Protein AF-A0A2S6S553-F1 (afdb_monomer_lite)

Sequence (478 aa):
MLDQIINKINKQDYENAQKDLKKIITTDSSNSKAFYLLGIINLKINNIEEAIEYFQKALALNQSIEYLFAYSEALIKNNLFVEAQNSYKKILNIDNKNEPAIVNLAYSYLLTYNYSEAEKYYLQALELKPQNPHYYKNIGNLYKKQNKITEALKFYEKGISIDSNIPEIKKGKGLILLSQQKYSEAWDYFESRIYSGQNKGTLFSIIEKNLFKNKDIKSVKKLVVVSEQGIGDKILFSSIYNDLLKCHTELKFLIDSRLNTIFKRSFGDHEYINLDNYDRIRDLVRNGYEFIYAGSLGKYFRKNSSDFMTKSFLKPNLEKVSKYELLFKNYSFKKIIGLSWKSSSRFAHNKSFELKDFKSIIKDKNYLIVNLQYGETKDLDEFNLKNENKILKINDLDLFNDIDETIALIHTLDCVVTSPNVTIHLAGAIGKKCLAFYHSEYESILNQKSKNDWYKNLKIVQFNQNLSDVVSKEKNFL

Structure (mmCIF, N/CA/C/O backbone):
data_AF-A0A2S6S553-F1
#
_entry.id   AF-A0A2S6S553-F1
#
loop_
_atom_site.group_PDB
_atom_site.id
_atom_site.type_symbol
_atom_site.label_atom_id
_atom_site.label_alt_id
_atom_site.label_comp_id
_atom_site.label_asym_id
_atom_site.label_entity_id
_atom_site.label_seq_id
_atom_site.pdbx_PDB_ins_code
_atom_site.Cartn_x
_atom_site.Cartn_y
_atom_site.Cartn_z
_atom_site.occupancy
_atom_site.B_iso_or_equiv
_atom_site.auth_seq_id
_atom_site.auth_comp_id
_atom_site.auth_asym_id
_atom_site.auth_atom_id
_atom_site.pdbx_PDB_model_num
ATOM 1 N N . MET A 1 1 ? 15.204 -22.013 -35.683 1.00 80.00 1 MET A N 1
ATOM 2 C CA . MET A 1 1 ? 15.226 -22.581 -34.311 1.00 80.00 1 MET A CA 1
ATOM 3 C C . MET A 1 1 ? 14.841 -21.535 -33.263 1.00 80.00 1 MET A C 1
ATOM 5 O O . MET A 1 1 ? 13.910 -21.788 -32.512 1.00 80.00 1 MET A O 1
ATOM 9 N N . LEU A 1 2 ? 15.466 -20.348 -33.238 1.00 84.31 2 LEU A N 1
ATOM 10 C CA . LEU A 1 2 ? 15.114 -19.281 -32.282 1.00 84.31 2 LEU A CA 1
ATOM 11 C C . LEU A 1 2 ? 13.654 -18.796 -32.386 1.00 84.31 2 LEU A C 1
ATOM 13 O O . LEU A 1 2 ? 13.024 -18.609 -31.353 1.00 84.31 2 LEU A O 1
ATOM 17 N N . ASP A 1 3 ? 13.062 -18.700 -33.581 1.00 88.00 3 ASP A N 1
ATOM 18 C CA . ASP A 1 3 ? 11.649 -18.286 -33.723 1.00 88.00 3 ASP A CA 1
ATOM 19 C C . ASP A 1 3 ? 10.662 -19.266 -33.073 1.00 88.00 3 ASP A C 1
ATOM 21 O O . ASP A 1 3 ? 9.667 -18.866 -32.467 1.00 88.00 3 ASP A O 1
ATOM 25 N N . GLN A 1 4 ? 10.960 -20.568 -33.136 1.00 89.94 4 GLN A N 1
ATOM 26 C CA . GLN A 1 4 ? 10.166 -21.594 -32.454 1.00 89.94 4 GLN A CA 1
ATOM 27 C C . GLN A 1 4 ? 10.272 -21.446 -30.932 1.00 89.94 4 GLN A C 1
ATOM 29 O O . GLN A 1 4 ? 9.279 -21.619 -30.229 1.00 89.94 4 GLN A O 1
ATOM 34 N N . ILE A 1 5 ? 11.451 -21.080 -30.425 1.00 92.19 5 ILE A N 1
ATOM 35 C CA . ILE A 1 5 ? 11.674 -20.807 -29.001 1.00 92.19 5 ILE A CA 1
ATOM 36 C C . ILE A 1 5 ? 10.926 -19.540 -28.576 1.00 92.19 5 ILE A C 1
ATOM 38 O O . ILE A 1 5 ? 10.248 -19.553 -27.554 1.00 92.19 5 ILE A O 1
ATOM 42 N N . ILE A 1 6 ? 10.973 -18.467 -29.368 1.00 91.31 6 ILE A N 1
ATOM 43 C CA . ILE A 1 6 ? 10.223 -17.232 -29.093 1.00 91.31 6 ILE A CA 1
ATOM 44 C C . ILE A 1 6 ? 8.717 -17.523 -29.037 1.00 91.31 6 ILE A C 1
ATOM 46 O O . ILE A 1 6 ? 8.029 -17.048 -28.135 1.00 91.31 6 ILE A O 1
ATOM 50 N N . ASN A 1 7 ? 8.205 -18.371 -29.932 1.00 92.38 7 ASN A N 1
ATOM 51 C CA . ASN A 1 7 ? 6.812 -18.814 -29.880 1.00 92.38 7 ASN A CA 1
ATOM 52 C C . ASN A 1 7 ? 6.489 -19.568 -28.575 1.00 92.38 7 ASN A C 1
ATOM 54 O O . ASN A 1 7 ? 5.454 -19.312 -27.962 1.00 92.38 7 ASN A O 1
ATOM 58 N N . LYS A 1 8 ? 7.385 -20.445 -28.098 1.00 93.12 8 LYS A N 1
ATOM 59 C CA . LYS A 1 8 ? 7.230 -21.112 -26.790 1.00 93.12 8 LYS A CA 1
ATOM 60 C C . LYS A 1 8 ? 7.186 -20.105 -25.639 1.00 93.12 8 LYS A C 1
ATOM 62 O O . LYS A 1 8 ? 6.288 -20.185 -24.808 1.00 93.12 8 LYS A O 1
ATOM 67 N N . ILE A 1 9 ? 8.077 -19.110 -25.636 1.00 91.25 9 ILE A N 1
ATOM 68 C CA . ILE A 1 9 ? 8.089 -18.030 -24.633 1.00 91.25 9 ILE A CA 1
ATOM 69 C C . ILE A 1 9 ? 6.760 -17.263 -24.644 1.00 91.25 9 ILE A C 1
ATOM 71 O O . ILE A 1 9 ? 6.175 -17.033 -23.588 1.00 91.25 9 ILE A O 1
ATOM 75 N N . ASN A 1 10 ? 6.242 -16.917 -25.826 1.00 90.88 10 ASN A N 1
ATOM 76 C CA . ASN A 1 10 ? 4.959 -16.220 -25.963 1.00 90.88 10 ASN A CA 1
ATOM 77 C C . ASN A 1 10 ? 3.774 -17.068 -25.472 1.00 90.88 10 ASN A C 1
ATOM 79 O O . ASN A 1 10 ? 2.817 -16.528 -24.918 1.00 90.88 10 ASN A O 1
ATOM 83 N N . LYS A 1 11 ? 3.858 -18.394 -25.625 1.00 93.31 11 LYS A N 1
ATOM 84 C CA . LYS A 1 11 ? 2.904 -19.368 -25.069 1.00 93.31 11 LYS A CA 1
ATOM 85 C C . LYS A 1 11 ? 3.144 -19.695 -23.590 1.00 93.31 11 LYS A C 1
ATOM 87 O O . LYS A 1 11 ? 2.424 -20.523 -23.046 1.00 93.31 11 LYS A O 1
ATOM 92 N N . GLN A 1 12 ? 4.115 -19.045 -22.945 1.00 93.00 12 GLN A N 1
ATOM 93 C CA . GLN A 1 12 ? 4.526 -19.284 -21.555 1.00 93.00 12 GLN A CA 1
ATOM 94 C C . GLN A 1 12 ? 5.045 -20.708 -21.290 1.00 93.00 12 GLN A C 1
ATOM 96 O O . GLN A 1 12 ? 5.127 -21.144 -20.145 1.00 93.00 12 GLN A O 1
ATOM 101 N N . ASP A 1 13 ? 5.457 -21.418 -22.341 1.00 95.00 13 ASP A N 1
ATOM 102 C CA . ASP A 1 13 ? 6.138 -22.710 -22.256 1.00 95.00 13 ASP A CA 1
ATOM 103 C C . ASP A 1 13 ? 7.630 -22.488 -21.945 1.00 95.00 13 ASP A C 1
ATOM 105 O O . ASP A 1 13 ? 8.528 -22.684 -22.772 1.00 95.00 13 ASP A O 1
ATOM 109 N N . TYR A 1 14 ? 7.880 -21.957 -20.746 1.00 95.69 14 TYR A N 1
ATOM 110 C CA . TYR A 1 14 ? 9.201 -21.519 -20.303 1.00 95.69 14 TYR A CA 1
ATOM 111 C C . TYR A 1 14 ? 10.172 -22.684 -20.109 1.00 95.69 14 TYR A C 1
ATOM 113 O O . TYR A 1 14 ? 11.353 -22.543 -20.420 1.00 95.69 14 TYR A O 1
ATOM 121 N N . GLU A 1 15 ? 9.689 -23.834 -19.641 1.00 95.06 15 GLU A N 1
ATOM 122 C CA . GLU A 1 15 ? 10.519 -25.011 -19.378 1.00 95.06 15 GLU A CA 1
ATOM 123 C C . GLU A 1 15 ? 11.137 -25.559 -20.672 1.00 95.06 15 GLU A C 1
ATOM 125 O O . GLU A 1 15 ? 12.362 -25.691 -20.783 1.00 95.06 15 GLU A O 1
ATOM 130 N N . ASN A 1 16 ? 10.314 -25.791 -21.702 1.00 94.50 16 ASN A N 1
ATOM 131 C CA . ASN A 1 16 ? 10.821 -26.280 -22.981 1.00 94.50 16 ASN A CA 1
ATOM 132 C C . ASN A 1 16 ? 11.670 -25.224 -23.696 1.00 94.50 16 ASN A C 1
ATOM 134 O O . ASN A 1 16 ? 12.687 -25.569 -24.301 1.00 94.50 16 ASN A O 1
ATOM 138 N N . ALA A 1 17 ? 11.294 -23.943 -23.608 1.00 96.00 17 ALA A N 1
ATOM 139 C CA . ALA A 1 17 ? 12.100 -22.857 -24.158 1.00 96.00 17 ALA A CA 1
ATOM 140 C C . ALA A 1 17 ? 13.499 -22.806 -23.518 1.00 96.00 17 ALA A C 1
ATOM 142 O O . ALA A 1 17 ? 14.494 -22.718 -24.237 1.00 96.00 17 ALA A O 1
ATOM 143 N N . GLN A 1 18 ? 13.603 -22.931 -22.188 1.00 95.94 18 GLN A N 1
ATOM 144 C CA . GLN A 1 18 ? 14.894 -22.986 -21.497 1.00 95.94 18 GLN A CA 1
ATOM 145 C C . GLN A 1 18 ? 15.723 -24.198 -21.916 1.00 95.94 18 GLN A C 1
ATOM 147 O O . GLN A 1 18 ? 16.926 -24.060 -22.134 1.00 95.94 18 GLN A O 1
ATOM 152 N N . LYS A 1 19 ? 15.104 -25.378 -22.038 1.00 95.75 19 LYS A N 1
ATOM 153 C CA . LYS A 1 19 ? 15.799 -26.602 -22.458 1.00 95.75 19 LYS A CA 1
ATOM 154 C C . LYS A 1 19 ? 16.421 -26.448 -23.845 1.00 95.75 19 LYS A C 1
ATOM 156 O O . LYS A 1 19 ? 17.579 -26.815 -24.037 1.00 95.75 19 LYS A O 1
ATOM 161 N N . ASP A 1 20 ? 15.681 -25.882 -24.792 1.00 95.88 20 ASP A N 1
ATOM 162 C CA . ASP A 1 20 ? 16.178 -25.663 -26.151 1.00 95.88 20 ASP A CA 1
ATOM 163 C C . ASP A 1 20 ? 17.272 -24.590 -26.196 1.00 95.88 20 ASP A C 1
ATOM 165 O O . ASP A 1 20 ? 18.295 -24.784 -26.849 1.00 95.88 20 ASP A O 1
ATOM 169 N N . LEU A 1 21 ? 17.120 -23.497 -25.441 1.00 96.69 21 LEU A N 1
ATOM 170 C CA . LEU A 1 21 ? 18.150 -22.460 -25.335 1.00 96.69 21 LEU A CA 1
ATOM 171 C C . LEU A 1 21 ? 19.439 -22.979 -24.692 1.00 96.69 21 LEU A C 1
ATOM 173 O O . LEU A 1 21 ? 20.526 -22.645 -25.159 1.00 96.69 21 LEU A O 1
ATOM 177 N N . LYS A 1 22 ? 19.336 -23.833 -23.664 1.00 95.44 22 LYS A N 1
ATOM 178 C CA . LYS A 1 22 ? 20.496 -24.485 -23.037 1.00 95.44 22 LYS A CA 1
ATOM 179 C C . LYS A 1 22 ? 21.252 -25.372 -24.027 1.00 95.44 22 LYS A C 1
ATOM 181 O O . LYS A 1 22 ? 22.481 -25.367 -24.021 1.00 95.44 22 LYS A O 1
ATOM 186 N N . LYS A 1 23 ? 20.549 -26.080 -24.920 1.00 95.38 23 LYS A N 1
ATOM 187 C CA . LYS A 1 23 ? 21.198 -26.838 -26.003 1.00 95.38 23 LYS A CA 1
ATOM 188 C C . LYS A 1 23 ? 21.956 -25.912 -26.950 1.00 95.38 23 LYS A C 1
ATOM 190 O O . LYS A 1 23 ? 23.112 -26.195 -27.237 1.00 95.38 23 LYS A O 1
ATOM 195 N N . ILE A 1 24 ? 21.345 -24.794 -27.357 1.00 94.31 24 ILE A N 1
ATOM 196 C CA . ILE A 1 24 ? 21.984 -23.811 -28.247 1.00 94.31 24 ILE A CA 1
ATOM 197 C C . ILE A 1 24 ? 23.292 -23.300 -27.645 1.00 94.31 24 ILE A C 1
ATOM 199 O O . ILE A 1 24 ? 24.312 -23.371 -28.317 1.00 94.31 24 ILE A O 1
ATOM 203 N N . ILE A 1 25 ? 23.300 -22.857 -26.384 1.00 94.94 25 ILE A N 1
ATOM 204 C CA . ILE A 1 25 ? 24.533 -22.347 -25.754 1.00 94.94 25 ILE A CA 1
ATOM 205 C C . ILE A 1 25 ? 25.575 -23.443 -25.481 1.00 94.94 25 ILE A C 1
ATOM 207 O O . ILE A 1 25 ? 26.748 -23.132 -25.306 1.00 94.94 25 ILE A O 1
ATOM 211 N N . THR A 1 26 ? 25.162 -24.717 -25.440 1.00 94.19 26 THR A N 1
ATOM 212 C CA . THR A 1 26 ? 26.094 -25.854 -25.342 1.00 94.19 26 THR A CA 1
ATOM 213 C C . THR A 1 26 ? 26.785 -26.102 -26.682 1.00 94.19 26 THR A C 1
ATOM 215 O O . THR A 1 26 ? 27.968 -26.421 -26.712 1.00 94.19 26 THR A O 1
ATOM 218 N N . THR A 1 27 ? 26.060 -25.946 -27.794 1.00 93.75 27 THR A N 1
ATOM 219 C CA . THR A 1 27 ? 26.601 -26.118 -29.152 1.00 93.75 27 THR A CA 1
ATOM 220 C C . THR A 1 27 ? 27.311 -24.874 -29.688 1.00 93.75 27 THR A C 1
ATOM 222 O O . THR A 1 27 ? 28.230 -24.992 -30.488 1.00 93.75 27 THR A O 1
ATOM 225 N N . ASP A 1 28 ? 26.880 -23.691 -29.259 1.00 92.44 28 ASP A N 1
ATOM 226 C CA . ASP A 1 28 ? 27.376 -22.380 -29.671 1.00 92.44 28 ASP A CA 1
ATOM 227 C C . ASP A 1 28 ? 27.404 -21.450 -28.450 1.00 92.44 28 ASP A C 1
ATOM 229 O O . ASP A 1 28 ? 26.444 -20.739 -28.137 1.00 92.44 28 ASP A O 1
ATOM 233 N N . SER A 1 29 ? 28.537 -21.450 -27.749 1.00 92.56 29 SER A N 1
ATOM 234 C CA . SER A 1 29 ? 28.760 -20.607 -26.571 1.00 92.56 29 SER A CA 1
ATOM 235 C C . SER A 1 29 ? 28.911 -19.116 -26.904 1.00 92.56 29 SER A C 1
ATOM 237 O O . SER A 1 29 ? 28.970 -18.297 -25.989 1.00 92.56 29 SER A O 1
ATOM 239 N N . SER A 1 30 ? 28.933 -18.742 -28.190 1.00 94.25 30 SER A N 1
ATOM 240 C CA . SER A 1 30 ? 28.973 -17.350 -28.655 1.00 94.25 30 SER A CA 1
ATOM 241 C C . SER A 1 30 ? 27.582 -16.775 -28.963 1.00 94.25 30 SER A C 1
ATOM 243 O O . SER A 1 30 ? 27.446 -15.603 -29.331 1.00 94.25 30 SER A O 1
ATOM 245 N N . ASN A 1 31 ? 26.517 -17.561 -28.754 1.00 95.00 31 ASN A N 1
ATOM 246 C CA . ASN A 1 31 ? 25.151 -17.154 -29.057 1.00 95.00 31 ASN A CA 1
ATOM 247 C C . ASN A 1 31 ? 24.575 -16.160 -28.032 1.00 95.00 31 ASN A C 1
ATOM 249 O O . ASN A 1 31 ? 23.830 -16.514 -27.112 1.00 95.00 31 ASN A O 1
ATOM 253 N N . SER A 1 32 ? 24.882 -14.875 -28.212 1.00 96.81 32 SER A N 1
ATOM 254 C CA . SER A 1 32 ? 24.433 -13.809 -27.304 1.00 96.81 32 SER A CA 1
ATOM 255 C C . SER A 1 32 ? 22.904 -13.720 -27.161 1.00 96.81 32 SER A C 1
ATOM 257 O O . SER A 1 32 ? 22.403 -13.458 -26.066 1.00 96.81 32 SER A O 1
ATOM 259 N N . LYS A 1 33 ? 22.138 -13.990 -28.233 1.00 96.69 33 LYS A N 1
ATOM 260 C CA . LYS A 1 33 ? 20.664 -13.946 -28.192 1.00 96.69 33 LYS A CA 1
ATOM 261 C C . LYS A 1 33 ? 20.085 -15.089 -27.366 1.00 96.69 33 LYS A C 1
ATOM 263 O O . LYS A 1 33 ? 19.094 -14.876 -26.669 1.00 96.69 33 LYS A O 1
ATOM 268 N N . ALA A 1 34 ? 20.700 -16.272 -27.389 1.00 96.62 34 ALA A N 1
ATOM 269 C CA . ALA A 1 34 ? 20.256 -17.386 -26.560 1.00 96.62 34 ALA A CA 1
ATOM 270 C C . ALA A 1 34 ? 20.428 -17.086 -25.060 1.00 96.62 34 ALA A C 1
ATOM 272 O O . ALA A 1 34 ? 19.495 -17.302 -24.285 1.00 96.62 34 ALA A O 1
ATOM 273 N N . PHE A 1 35 ? 21.566 -16.502 -24.662 1.00 98.06 35 PHE A N 1
ATOM 274 C CA . PHE A 1 35 ? 21.767 -16.015 -23.293 1.00 98.06 35 PHE A CA 1
ATOM 275 C C . PHE A 1 35 ? 20.761 -14.924 -22.912 1.00 98.06 35 PHE A C 1
ATOM 277 O O . PHE A 1 35 ? 20.139 -15.008 -21.856 1.00 98.06 35 PHE A O 1
ATOM 284 N N . TYR A 1 36 ? 20.527 -13.947 -23.790 1.00 98.06 36 TYR A N 1
ATOM 285 C CA . TYR A 1 36 ? 19.519 -12.910 -23.562 1.00 98.06 36 TYR A CA 1
ATOM 286 C C . TYR A 1 36 ? 18.122 -13.504 -23.315 1.00 98.06 36 TYR A C 1
ATOM 288 O O . TYR A 1 36 ? 17.460 -13.147 -22.341 1.00 98.06 36 TYR A O 1
ATOM 296 N N . LEU A 1 37 ? 17.678 -14.453 -24.147 1.00 97.50 37 LEU A N 1
ATOM 297 C CA . LEU A 1 37 ? 16.369 -15.094 -23.990 1.00 97.50 37 LEU A CA 1
ATOM 298 C C . LEU A 1 37 ? 16.281 -15.935 -22.708 1.00 97.50 37 LEU A C 1
ATOM 300 O O . LEU A 1 37 ? 15.235 -15.929 -22.061 1.00 97.50 37 LEU A O 1
ATOM 304 N N . LEU A 1 38 ? 17.366 -16.602 -22.294 1.00 98.00 38 LEU A N 1
ATOM 305 C CA . LEU A 1 38 ? 17.428 -17.268 -20.987 1.00 98.00 38 LEU A CA 1
ATOM 306 C C . LEU A 1 38 ? 17.251 -16.264 -19.843 1.00 98.00 38 LEU A C 1
ATOM 308 O O . LEU A 1 38 ? 16.490 -16.542 -18.916 1.00 98.00 38 LEU A O 1
ATOM 312 N N . GLY A 1 39 ? 17.882 -15.090 -19.927 1.00 97.62 39 GLY A N 1
ATOM 313 C CA . GLY A 1 39 ? 17.685 -14.005 -18.964 1.00 97.62 39 GLY A CA 1
ATOM 314 C C . GLY A 1 39 ? 16.229 -13.532 -18.902 1.00 97.62 39 GLY A C 1
ATOM 315 O O . GLY A 1 39 ? 15.645 -13.446 -17.821 1.00 97.62 39 GLY A O 1
ATOM 316 N N . ILE A 1 40 ? 15.591 -13.318 -20.059 1.00 97.19 40 ILE A N 1
ATOM 317 C CA . ILE A 1 40 ? 14.173 -12.924 -20.139 1.00 97.19 40 ILE A CA 1
ATOM 318 C C . ILE A 1 40 ? 13.258 -13.972 -19.498 1.00 97.19 40 ILE A C 1
ATOM 320 O O . ILE A 1 40 ? 12.357 -13.607 -18.741 1.00 97.19 40 ILE A O 1
ATOM 324 N N . ILE A 1 41 ? 13.478 -15.264 -19.765 1.00 97.25 41 ILE A N 1
ATOM 325 C CA . ILE A 1 41 ? 12.660 -16.319 -19.158 1.00 97.2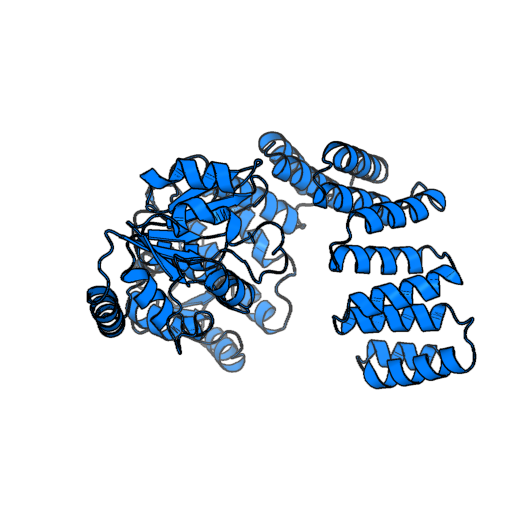5 41 ILE A CA 1
ATOM 326 C C . ILE A 1 41 ? 12.849 -16.335 -17.640 1.00 97.25 41 ILE A C 1
ATOM 328 O O . ILE A 1 41 ? 11.855 -16.381 -16.920 1.00 97.25 41 ILE A O 1
ATOM 332 N N . ASN A 1 42 ? 14.091 -16.258 -17.150 1.00 96.88 42 ASN A N 1
ATOM 333 C CA . ASN A 1 42 ? 14.370 -16.246 -15.712 1.00 96.88 42 ASN A CA 1
ATOM 334 C C . ASN A 1 42 ? 13.694 -15.054 -15.010 1.00 96.88 42 ASN A C 1
ATOM 336 O O . ASN A 1 42 ? 13.061 -15.242 -13.974 1.00 96.88 42 ASN A O 1
ATOM 340 N N . LEU A 1 43 ? 13.661 -13.869 -15.636 1.00 93.50 43 LEU A N 1
ATOM 341 C CA . LEU A 1 43 ? 12.853 -12.748 -15.137 1.00 93.50 43 LEU A CA 1
ATOM 342 C C . LEU A 1 43 ? 11.347 -13.051 -15.093 1.00 93.50 43 LEU A C 1
ATOM 344 O O . LEU A 1 43 ? 10.670 -12.606 -14.166 1.00 93.50 43 LEU A O 1
ATOM 348 N N . LYS A 1 44 ? 10.796 -13.764 -16.085 1.00 93.12 44 LYS A N 1
ATOM 349 C CA . LYS A 1 44 ? 9.363 -14.115 -16.131 1.00 93.12 44 LYS A CA 1
ATOM 350 C C . LYS A 1 44 ? 8.965 -15.112 -15.046 1.00 93.12 44 LYS A C 1
ATOM 352 O O . LYS A 1 44 ? 7.856 -15.000 -14.532 1.00 93.12 44 LYS A O 1
ATOM 357 N N . ILE A 1 45 ? 9.859 -16.032 -14.687 1.00 93.50 45 ILE A N 1
ATOM 358 C CA . ILE A 1 45 ? 9.652 -17.003 -13.599 1.00 93.50 45 ILE A CA 1
ATOM 359 C C . ILE A 1 45 ? 10.154 -16.499 -12.235 1.00 93.50 45 ILE A C 1
ATOM 361 O O . ILE A 1 45 ? 10.121 -17.245 -11.266 1.00 93.50 45 ILE A O 1
ATOM 365 N N . ASN A 1 46 ? 10.559 -15.225 -12.146 1.00 90.75 46 ASN A N 1
ATOM 366 C CA . ASN A 1 46 ? 11.022 -14.554 -10.926 1.00 90.75 46 ASN A CA 1
ATOM 367 C C . ASN A 1 46 ? 12.358 -15.075 -10.343 1.00 90.75 46 ASN A C 1
ATOM 369 O O . ASN A 1 46 ? 12.659 -14.816 -9.180 1.00 90.75 46 ASN A O 1
ATOM 373 N N . ASN A 1 47 ? 13.186 -15.720 -11.167 1.00 95.25 47 ASN A N 1
ATOM 374 C CA . ASN A 1 47 ? 14.577 -16.077 -10.863 1.00 95.25 47 ASN A CA 1
ATOM 375 C C . ASN A 1 47 ? 15.495 -14.912 -11.265 1.00 95.25 47 ASN A C 1
ATOM 377 O O . ASN A 1 47 ? 16.092 -14.893 -12.342 1.00 95.25 47 ASN A O 1
ATOM 381 N N . ILE A 1 48 ? 15.498 -13.850 -10.457 1.00 94.00 48 ILE A N 1
ATOM 382 C CA . ILE A 1 48 ? 16.108 -12.565 -10.834 1.00 94.00 48 ILE A CA 1
ATOM 383 C C . ILE A 1 48 ? 17.641 -12.657 -10.886 1.00 94.00 48 ILE A C 1
ATOM 385 O O . ILE A 1 48 ? 18.249 -12.078 -11.785 1.00 94.00 48 ILE A O 1
ATOM 389 N N . GLU A 1 49 ? 18.259 -13.394 -9.964 1.00 95.62 49 GLU A N 1
ATOM 390 C CA . GLU A 1 49 ? 19.717 -13.541 -9.879 1.00 95.62 49 GLU A CA 1
ATOM 391 C C . GLU A 1 49 ? 20.272 -14.281 -11.103 1.00 95.62 49 GLU A C 1
ATOM 393 O O . GLU A 1 49 ? 21.138 -13.756 -11.803 1.00 95.62 49 GLU A O 1
ATOM 398 N N . GLU A 1 50 ? 19.685 -15.424 -11.470 1.00 96.94 50 GLU A N 1
ATOM 399 C CA . GLU A 1 50 ? 20.071 -16.150 -12.683 1.00 96.94 50 GLU A CA 1
ATOM 400 C C . GLU A 1 50 ? 19.819 -15.323 -13.947 1.00 96.94 50 GLU A C 1
ATOM 402 O O . GLU A 1 50 ? 20.580 -15.405 -14.915 1.00 96.94 50 GLU A O 1
ATOM 407 N N . ALA A 1 51 ? 18.761 -14.505 -13.965 1.00 98.06 51 ALA A N 1
ATOM 408 C CA . ALA A 1 51 ? 18.521 -13.616 -15.090 1.00 98.06 51 ALA A CA 1
ATOM 409 C C . ALA A 1 51 ? 19.668 -12.614 -15.283 1.00 98.06 51 ALA A C 1
ATOM 411 O O . ALA A 1 51 ? 20.123 -12.420 -16.413 1.00 98.06 51 ALA A O 1
ATOM 412 N N . ILE A 1 52 ? 20.156 -12.017 -14.190 1.00 98.38 52 ILE A N 1
ATOM 413 C CA . ILE A 1 52 ? 21.303 -11.098 -14.189 1.00 98.38 52 ILE A CA 1
ATOM 414 C C . ILE A 1 52 ? 22.542 -11.799 -14.756 1.00 98.38 52 ILE A C 1
ATOM 416 O O . ILE A 1 52 ? 23.178 -11.244 -15.653 1.00 98.38 52 ILE A O 1
ATOM 420 N N . GLU A 1 53 ? 22.849 -13.024 -14.321 1.00 98.06 53 GLU A N 1
ATOM 421 C CA . GLU A 1 53 ? 23.997 -13.785 -14.837 1.00 98.06 53 GLU A CA 1
ATOM 422 C C . GLU A 1 53 ? 23.904 -14.044 -16.347 1.00 98.06 53 GLU A C 1
ATOM 424 O O . GLU A 1 53 ? 24.879 -13.883 -17.088 1.00 98.06 53 GLU A O 1
ATOM 429 N N . TYR A 1 54 ? 22.727 -14.442 -16.837 1.00 98.44 54 TYR A N 1
ATOM 430 C CA . TYR A 1 54 ? 22.527 -14.684 -18.265 1.00 98.44 54 TYR A CA 1
ATOM 431 C C . TYR A 1 54 ? 22.637 -13.401 -19.092 1.00 98.44 54 TYR A C 1
ATOM 433 O O . TYR A 1 54 ? 23.245 -13.415 -20.164 1.00 98.44 54 TYR A O 1
ATOM 441 N N . PHE A 1 55 ? 22.118 -12.277 -18.595 1.00 98.50 55 PHE A N 1
ATOM 442 C CA . PHE A 1 55 ? 22.295 -10.990 -19.261 1.00 98.50 55 PHE A CA 1
ATOM 443 C C . PHE A 1 55 ? 23.756 -10.534 -19.277 1.00 98.50 55 PHE A C 1
ATOM 445 O O . PHE A 1 55 ? 24.203 -10.011 -20.295 1.00 98.50 55 PHE A O 1
ATOM 452 N N . GLN A 1 56 ? 24.528 -10.779 -18.214 1.00 98.31 56 GLN A N 1
ATOM 453 C CA . GLN A 1 56 ? 25.970 -10.505 -18.203 1.00 98.31 56 GLN A CA 1
ATOM 454 C C . GLN A 1 56 ? 26.706 -11.314 -19.277 1.00 98.31 56 GLN A C 1
ATOM 456 O O . GLN A 1 56 ? 27.502 -10.748 -20.026 1.00 98.31 56 GLN A O 1
ATOM 461 N N . LYS A 1 57 ? 26.389 -12.610 -19.417 1.00 97.88 57 LYS A N 1
ATOM 462 C CA . LYS A 1 57 ? 26.938 -13.466 -20.486 1.00 97.88 57 LYS A CA 1
ATOM 463 C C . LYS A 1 57 ? 26.557 -12.952 -21.878 1.00 97.88 57 LYS A C 1
ATOM 465 O O . LYS A 1 57 ? 27.410 -12.888 -22.758 1.00 97.88 57 LYS A O 1
ATOM 470 N N . ALA A 1 58 ? 25.309 -12.523 -22.074 1.00 98.00 58 ALA A N 1
ATOM 471 C CA . ALA A 1 58 ? 24.868 -11.925 -23.335 1.00 98.00 58 ALA A CA 1
ATOM 472 C C . ALA A 1 58 ? 25.627 -10.623 -23.659 1.00 98.00 58 ALA A C 1
ATOM 474 O O . ALA A 1 58 ? 26.073 -10.436 -24.791 1.00 98.00 58 ALA A O 1
ATOM 475 N N . LEU A 1 59 ? 25.813 -9.750 -22.663 1.00 97.88 59 LEU A N 1
ATOM 476 C CA . LEU A 1 59 ? 26.501 -8.460 -22.795 1.00 97.88 59 LEU A CA 1
ATOM 477 C C . LEU A 1 59 ? 28.014 -8.586 -23.003 1.00 97.88 59 LEU A C 1
ATOM 479 O O . LEU A 1 59 ? 28.606 -7.709 -23.631 1.00 97.88 59 LEU A O 1
ATOM 483 N N . ALA A 1 60 ? 28.636 -9.664 -22.515 1.00 97.44 60 ALA A N 1
ATOM 484 C CA . ALA A 1 60 ? 30.038 -9.972 -22.798 1.00 97.44 60 ALA A CA 1
ATOM 485 C C . ALA A 1 60 ? 30.280 -10.266 -24.291 1.00 97.44 60 ALA A C 1
ATOM 487 O O . ALA A 1 60 ? 31.372 -10.022 -24.796 1.00 97.44 60 ALA A O 1
ATOM 488 N N . LEU A 1 61 ? 29.254 -10.757 -24.992 1.00 97.12 61 LEU A N 1
ATOM 489 C CA . LEU A 1 61 ? 29.305 -11.110 -26.412 1.00 97.12 61 LEU A CA 1
ATOM 490 C C . LEU A 1 61 ? 28.773 -9.989 -27.318 1.00 97.12 61 LEU A C 1
ATOM 492 O O . LEU A 1 61 ? 29.256 -9.816 -28.433 1.00 97.12 61 LEU A O 1
ATOM 496 N N . ASN A 1 62 ? 27.761 -9.240 -26.868 1.00 95.81 62 ASN A N 1
ATOM 497 C CA . ASN A 1 62 ? 27.143 -8.159 -27.635 1.00 95.81 62 ASN A CA 1
ATOM 498 C C . ASN A 1 62 ? 26.564 -7.070 -26.713 1.00 95.81 62 ASN A C 1
ATOM 500 O O . ASN A 1 62 ? 25.587 -7.301 -25.999 1.00 95.81 62 ASN A O 1
ATOM 504 N N . GLN A 1 63 ? 27.113 -5.855 -26.782 1.00 93.69 63 GLN A N 1
ATOM 505 C CA . GLN A 1 63 ? 26.666 -4.694 -25.999 1.00 93.69 63 GLN A CA 1
ATOM 506 C C . GLN A 1 63 ? 25.523 -3.920 -26.678 1.00 93.69 63 GLN A C 1
ATOM 508 O O . GLN A 1 63 ? 25.589 -2.704 -26.853 1.00 93.69 63 GLN A O 1
ATOM 513 N N . SER A 1 64 ? 24.462 -4.619 -27.081 1.00 95.81 64 SER A N 1
ATOM 514 C CA . SER A 1 64 ? 23.293 -3.971 -27.680 1.00 95.81 64 SER A CA 1
ATOM 515 C C . SER A 1 64 ? 22.486 -3.176 -26.643 1.00 95.81 64 SER A C 1
ATOM 517 O O . SER A 1 64 ? 22.404 -3.547 -25.468 1.00 95.81 64 SER A O 1
ATOM 519 N N . ILE A 1 65 ? 21.820 -2.107 -27.094 1.00 97.31 65 ILE A N 1
ATOM 520 C CA . ILE A 1 65 ? 20.906 -1.317 -26.254 1.00 97.31 65 ILE A CA 1
ATOM 521 C C . ILE A 1 65 ? 19.775 -2.198 -25.687 1.00 97.31 65 ILE A C 1
ATOM 523 O O . ILE A 1 65 ? 19.431 -2.062 -24.515 1.00 97.31 65 ILE A O 1
ATOM 527 N N . GLU A 1 66 ? 19.238 -3.141 -26.475 1.00 97.00 66 GLU A N 1
ATOM 528 C CA . GLU A 1 66 ? 18.197 -4.092 -26.035 1.00 97.00 66 GLU A CA 1
ATOM 529 C C . GLU A 1 66 ? 18.659 -4.908 -24.814 1.00 97.00 66 GLU A C 1
ATOM 531 O O . GLU A 1 66 ? 17.918 -5.060 -23.839 1.00 97.00 66 GLU A O 1
ATOM 536 N N . TYR A 1 67 ? 19.894 -5.415 -24.844 1.00 97.88 67 TYR A N 1
ATOM 537 C CA . TYR A 1 67 ? 20.424 -6.263 -23.774 1.00 97.88 67 TYR A CA 1
ATOM 538 C C . TYR A 1 67 ? 20.756 -5.438 -22.534 1.00 97.88 67 TYR A C 1
ATOM 540 O O . TYR A 1 67 ? 20.472 -5.873 -21.418 1.00 97.88 67 TYR A O 1
ATOM 548 N N . LEU A 1 68 ? 21.295 -4.228 -22.724 1.00 98.25 68 LEU A N 1
ATOM 549 C CA . LEU A 1 68 ? 21.548 -3.291 -21.632 1.00 98.25 68 LEU A CA 1
ATOM 550 C C . LEU A 1 68 ? 20.247 -2.912 -20.918 1.00 98.25 68 LEU A C 1
ATOM 552 O O . LEU A 1 68 ? 20.230 -2.887 -19.692 1.00 98.25 68 LEU A O 1
ATOM 556 N N . PHE A 1 69 ? 19.147 -2.682 -21.644 1.00 98.06 69 PHE A N 1
ATOM 557 C CA . PHE A 1 69 ? 17.846 -2.417 -21.024 1.00 98.06 69 PHE A CA 1
ATOM 558 C C . PHE A 1 69 ? 17.346 -3.588 -20.179 1.00 98.06 69 PHE A C 1
ATOM 560 O O . PHE A 1 69 ? 16.970 -3.379 -19.026 1.00 98.06 69 PHE A O 1
ATOM 567 N N . ALA A 1 70 ? 17.362 -4.810 -20.721 1.00 97.69 70 ALA A N 1
ATOM 568 C CA . ALA A 1 70 ? 16.900 -5.986 -19.983 1.00 97.69 70 ALA A CA 1
ATOM 569 C C . ALA A 1 70 ? 17.762 -6.262 -18.740 1.00 97.69 70 ALA A C 1
ATOM 571 O O . ALA A 1 70 ? 17.231 -6.559 -17.669 1.00 97.69 70 ALA A O 1
ATOM 572 N N . TYR A 1 71 ? 19.080 -6.082 -18.863 1.00 98.38 71 TYR A N 1
ATOM 573 C CA . TYR A 1 71 ? 20.007 -6.162 -17.740 1.00 98.38 71 TYR A CA 1
ATOM 574 C C . TYR A 1 71 ? 19.707 -5.100 -16.678 1.00 98.38 71 TYR A C 1
ATOM 576 O O . TYR A 1 71 ? 19.553 -5.432 -15.504 1.00 98.38 71 TYR A O 1
ATOM 584 N N . SER A 1 72 ? 19.551 -3.834 -17.078 1.00 97.88 72 SER A N 1
ATOM 585 C CA . SER A 1 72 ? 19.205 -2.749 -16.157 1.00 97.88 72 SER A CA 1
ATOM 586 C C . SER A 1 72 ? 17.869 -2.989 -15.449 1.00 97.88 72 SER A C 1
ATOM 588 O O . SER A 1 72 ? 17.764 -2.722 -14.256 1.00 97.88 72 SER A O 1
ATOM 590 N N . GLU A 1 73 ? 16.849 -3.514 -16.137 1.00 94.88 73 GLU A N 1
ATOM 591 C CA . GLU A 1 73 ? 15.565 -3.862 -15.512 1.00 94.88 73 GLU A CA 1
ATOM 592 C C . GLU A 1 73 ? 15.735 -4.971 -14.464 1.00 94.88 73 GLU A C 1
ATOM 594 O O . GLU A 1 73 ? 15.176 -4.872 -13.368 1.00 94.88 73 GLU A O 1
ATOM 599 N N . ALA A 1 74 ? 16.529 -6.003 -14.767 1.00 96.25 74 ALA A N 1
ATOM 600 C CA . ALA A 1 74 ? 16.840 -7.072 -13.823 1.00 96.25 74 ALA A CA 1
ATOM 601 C C . ALA A 1 74 ? 17.555 -6.538 -12.574 1.00 96.25 74 ALA A C 1
ATOM 603 O O . ALA A 1 74 ? 17.170 -6.877 -11.456 1.00 96.25 74 ALA A O 1
ATOM 604 N N . LEU A 1 75 ? 18.524 -5.636 -12.756 1.00 97.00 75 LEU A N 1
ATOM 605 C CA . LEU A 1 75 ? 19.230 -4.970 -11.660 1.00 97.00 75 LEU A CA 1
ATOM 606 C C . LEU A 1 75 ? 18.280 -4.141 -10.784 1.00 97.00 75 LEU A C 1
ATOM 608 O O . LEU A 1 75 ? 18.328 -4.262 -9.562 1.00 97.00 75 LEU A O 1
ATOM 612 N N . ILE A 1 76 ? 17.363 -3.365 -11.380 1.00 93.25 76 ILE A N 1
ATOM 613 C CA . ILE A 1 76 ? 16.330 -2.634 -10.624 1.00 93.25 76 ILE A CA 1
ATOM 614 C C . ILE A 1 76 ? 15.455 -3.602 -9.819 1.00 93.25 76 ILE A C 1
ATOM 616 O O . ILE A 1 76 ? 15.192 -3.346 -8.645 1.00 93.25 76 ILE A O 1
ATOM 620 N N . LYS A 1 77 ? 15.026 -4.726 -10.411 1.00 89.81 77 LYS A N 1
ATOM 621 C CA . LYS A 1 77 ? 14.226 -5.744 -9.705 1.00 89.81 77 LYS A CA 1
ATOM 622 C C . LYS A 1 77 ? 14.989 -6.411 -8.564 1.00 89.81 77 LYS A C 1
ATOM 624 O O . LYS A 1 77 ? 14.372 -6.744 -7.556 1.00 89.81 77 LYS A O 1
ATOM 629 N N . ASN A 1 78 ? 16.306 -6.550 -8.701 1.00 91.19 78 ASN A N 1
ATOM 630 C CA . ASN A 1 78 ? 17.180 -7.062 -7.649 1.00 91.19 78 ASN A CA 1
ATOM 631 C C . ASN A 1 78 ? 17.654 -5.987 -6.660 1.00 91.19 78 ASN A C 1
ATOM 633 O O . ASN A 1 78 ? 18.427 -6.277 -5.756 1.00 91.19 78 ASN A O 1
ATOM 637 N N . ASN A 1 79 ? 17.179 -4.745 -6.799 1.00 88.06 79 ASN A N 1
ATOM 638 C CA . ASN A 1 79 ? 17.547 -3.596 -5.965 1.00 88.06 79 ASN A CA 1
ATOM 639 C C . ASN A 1 79 ? 19.024 -3.174 -6.052 1.00 88.06 79 ASN A C 1
ATOM 641 O O . ASN A 1 79 ? 19.529 -2.455 -5.193 1.00 88.06 79 ASN A O 1
ATOM 645 N N . LEU A 1 80 ? 19.696 -3.564 -7.135 1.00 92.00 80 LEU A N 1
ATOM 646 C CA . LEU A 1 80 ? 21.056 -3.167 -7.494 1.00 92.00 80 LEU A CA 1
ATOM 647 C C . LEU A 1 80 ? 21.012 -1.843 -8.273 1.00 92.00 80 LEU A C 1
ATOM 649 O O . LEU A 1 80 ? 21.235 -1.771 -9.485 1.00 92.00 80 LEU A O 1
ATOM 653 N N . PHE A 1 81 ? 20.582 -0.783 -7.584 1.00 92.81 81 PHE A N 1
ATOM 654 C CA . PHE A 1 81 ? 20.241 0.491 -8.221 1.00 92.81 81 PHE A CA 1
ATOM 655 C C . PHE A 1 81 ? 21.460 1.222 -8.796 1.00 92.81 81 PHE A C 1
ATOM 657 O O . PHE A 1 81 ? 21.345 1.855 -9.844 1.00 92.81 81 PHE A O 1
ATOM 664 N N . VAL A 1 82 ? 22.627 1.125 -8.153 1.00 95.88 82 VAL A N 1
ATOM 665 C CA . VAL A 1 82 ? 23.863 1.790 -8.606 1.00 95.88 82 VAL A CA 1
ATOM 666 C C . VAL A 1 82 ? 24.415 1.106 -9.860 1.00 95.88 82 VAL A C 1
ATOM 668 O O . VAL A 1 82 ? 24.833 1.758 -10.818 1.00 95.88 82 VAL A O 1
ATOM 671 N N . GLU A 1 83 ? 24.349 -0.219 -9.911 1.00 97.56 83 GLU A N 1
ATOM 672 C CA . GLU A 1 83 ? 24.692 -1.016 -11.080 1.00 97.56 83 GLU A CA 1
ATOM 673 C C . GLU A 1 83 ? 23.746 -0.698 -12.243 1.00 97.56 83 GLU A C 1
ATOM 675 O O . GLU A 1 83 ? 24.199 -0.526 -13.379 1.00 97.56 83 GLU A O 1
ATOM 680 N N . ALA A 1 84 ? 22.446 -0.544 -11.961 1.00 97.94 84 ALA A N 1
ATOM 681 C CA . ALA A 1 84 ? 21.465 -0.134 -12.960 1.00 97.94 84 ALA A CA 1
ATOM 682 C C . ALA A 1 84 ? 21.774 1.269 -13.509 1.00 97.94 84 ALA A C 1
ATOM 684 O O . ALA A 1 84 ? 21.745 1.460 -14.725 1.00 97.94 84 ALA A O 1
ATOM 685 N N . GLN A 1 85 ? 22.148 2.230 -12.650 1.00 98.38 85 GLN A N 1
ATOM 686 C CA . GLN A 1 85 ? 22.586 3.570 -13.072 1.00 98.38 85 GLN A CA 1
ATOM 687 C C . GLN A 1 85 ? 23.761 3.487 -14.055 1.00 98.38 85 GLN A C 1
ATOM 689 O O . GLN A 1 85 ? 23.744 4.126 -15.108 1.00 98.38 85 GLN A O 1
ATOM 694 N N . ASN A 1 86 ? 24.773 2.672 -13.745 1.00 98.06 86 ASN A N 1
ATOM 695 C CA . ASN A 1 86 ? 25.934 2.481 -14.617 1.00 98.06 86 ASN A CA 1
ATOM 696 C C . ASN A 1 86 ? 25.552 1.836 -15.956 1.00 98.06 86 ASN A C 1
ATOM 698 O O . ASN A 1 86 ? 26.064 2.238 -17.000 1.00 98.06 86 ASN A O 1
ATOM 702 N N . SER A 1 87 ? 24.630 0.873 -15.947 1.00 98.12 87 SER A N 1
ATOM 703 C CA . SER A 1 87 ? 24.127 0.237 -17.166 1.00 98.12 87 SER A CA 1
ATOM 704 C C . SER A 1 87 ? 23.324 1.212 -18.042 1.00 98.12 87 SER A C 1
ATOM 706 O O . SER A 1 87 ? 23.577 1.302 -19.243 1.00 98.12 87 SER A O 1
ATOM 708 N N . TYR A 1 88 ? 22.442 2.039 -17.467 1.00 98.50 88 TYR A N 1
ATOM 709 C CA . TYR A 1 88 ? 21.741 3.087 -18.224 1.00 98.50 88 TYR A CA 1
ATOM 710 C C . TYR A 1 88 ? 22.692 4.148 -18.789 1.00 98.50 88 TYR A C 1
ATOM 712 O O . TYR A 1 88 ? 22.517 4.572 -19.928 1.00 98.50 88 TYR A O 1
ATOM 720 N N . LYS A 1 89 ? 23.746 4.532 -18.056 1.00 98.44 89 LYS A N 1
ATOM 721 C CA . LYS A 1 89 ? 24.787 5.431 -18.584 1.00 98.44 89 LYS A CA 1
ATOM 722 C C . LYS A 1 89 ? 25.496 4.849 -19.808 1.00 98.44 89 LYS A C 1
ATOM 724 O O . LYS A 1 89 ? 25.784 5.596 -20.735 1.00 98.44 89 LYS A O 1
ATOM 729 N N . LYS A 1 90 ? 25.727 3.530 -19.864 1.00 98.06 90 LYS A N 1
ATOM 730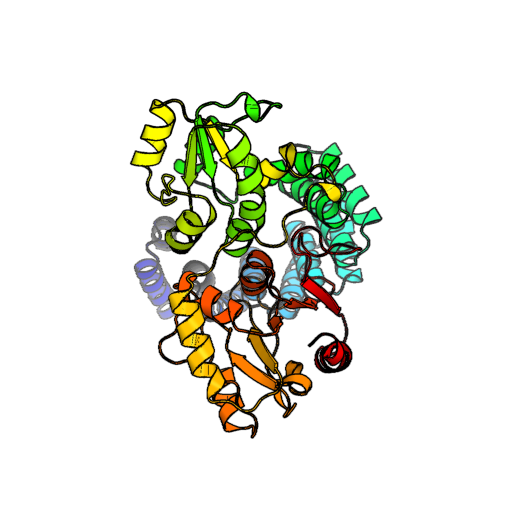 C CA . LYS A 1 90 ? 26.264 2.880 -21.076 1.00 98.06 90 LYS A CA 1
ATOM 731 C C . LYS A 1 90 ? 25.324 3.042 -22.271 1.00 98.06 90 LYS A C 1
ATOM 733 O O . LYS A 1 90 ? 25.805 3.313 -23.362 1.00 98.06 90 LYS A O 1
ATOM 738 N N . ILE A 1 91 ? 24.007 2.944 -22.065 1.00 98.31 91 ILE A N 1
ATOM 739 C CA . ILE A 1 91 ? 23.022 3.215 -23.126 1.00 98.31 91 ILE A CA 1
ATOM 740 C C . ILE A 1 91 ? 23.136 4.668 -23.596 1.00 98.31 91 ILE A C 1
ATOM 742 O O . ILE A 1 91 ? 23.207 4.904 -24.797 1.00 98.31 91 ILE A O 1
ATOM 746 N N . LEU A 1 92 ? 23.236 5.628 -22.670 1.00 97.56 92 LEU A N 1
ATOM 747 C CA . LEU A 1 92 ? 23.371 7.051 -23.008 1.00 97.56 92 LEU A CA 1
ATOM 748 C C . LEU A 1 92 ? 24.707 7.415 -23.672 1.00 97.56 92 LEU A C 1
ATOM 750 O O . LEU A 1 92 ? 24.777 8.408 -24.389 1.00 97.56 92 LEU A O 1
ATOM 754 N N . ASN A 1 93 ? 25.754 6.612 -23.480 1.00 97.44 93 ASN A N 1
ATOM 755 C CA . ASN A 1 93 ? 27.004 6.762 -24.226 1.00 97.44 93 ASN A CA 1
ATOM 756 C C . ASN A 1 93 ? 26.861 6.324 -25.694 1.00 97.44 93 ASN A C 1
ATOM 758 O O . ASN A 1 93 ? 27.575 6.844 -26.546 1.00 97.44 93 ASN A O 1
ATOM 762 N N . ILE A 1 94 ? 25.966 5.372 -25.984 1.00 96.50 94 ILE A N 1
ATOM 763 C CA . ILE A 1 94 ? 25.672 4.906 -27.350 1.00 96.50 94 ILE A CA 1
ATOM 764 C C . ILE A 1 94 ? 24.662 5.848 -28.022 1.00 96.50 94 ILE A C 1
ATOM 766 O O . ILE A 1 94 ? 24.839 6.231 -29.175 1.00 96.50 94 ILE A O 1
ATOM 770 N N . ASP A 1 95 ? 23.613 6.231 -27.294 1.00 96.50 95 ASP A N 1
ATOM 771 C CA . ASP A 1 95 ? 22.549 7.131 -27.737 1.00 96.50 95 ASP A CA 1
ATOM 772 C C . ASP A 1 95 ? 22.201 8.117 -26.612 1.00 96.50 95 ASP A C 1
ATOM 774 O O . ASP A 1 95 ? 21.411 7.831 -25.707 1.00 96.50 95 ASP A O 1
ATOM 778 N N . ASN A 1 96 ? 22.788 9.312 -26.677 1.00 95.62 96 ASN A N 1
ATOM 779 C CA . ASN A 1 96 ? 22.648 10.341 -25.643 1.00 95.62 96 ASN A CA 1
ATOM 780 C C . ASN A 1 96 ? 21.253 10.984 -25.567 1.00 95.62 96 ASN A C 1
ATOM 782 O O . ASN A 1 96 ? 20.980 11.735 -24.628 1.00 95.62 96 ASN A O 1
ATOM 786 N N . LYS A 1 97 ? 20.370 10.692 -26.530 1.00 96.50 97 LYS A N 1
ATOM 787 C CA . LYS A 1 97 ? 18.973 11.144 -26.566 1.00 96.50 97 LYS A CA 1
ATOM 788 C C . LYS A 1 97 ? 17.997 9.987 -26.371 1.00 96.50 97 LYS A C 1
ATOM 790 O O . LYS A 1 97 ? 16.798 10.160 -26.602 1.00 96.50 97 LYS A O 1
ATOM 795 N N . ASN A 1 98 ? 18.481 8.835 -25.903 1.00 97.44 98 ASN A N 1
ATOM 796 C CA . ASN A 1 98 ? 17.640 7.687 -25.621 1.00 97.44 98 ASN A CA 1
ATOM 797 C C . ASN A 1 98 ? 16.681 7.980 -24.458 1.00 97.44 98 ASN A C 1
ATOM 799 O O . ASN A 1 98 ? 17.012 7.835 -23.280 1.00 97.44 98 ASN A O 1
ATOM 803 N N . GLU A 1 99 ? 15.472 8.406 -24.800 1.00 96.56 99 GLU A N 1
ATOM 804 C CA . GLU A 1 99 ? 14.472 8.870 -23.843 1.00 96.56 99 GLU A CA 1
ATOM 805 C C . GLU A 1 99 ? 14.131 7.830 -22.753 1.00 96.56 99 GLU A C 1
ATOM 807 O O . GLU A 1 99 ? 14.180 8.189 -21.571 1.00 96.56 99 GLU A O 1
ATOM 812 N N . PRO A 1 100 ? 13.889 6.540 -23.069 1.00 96.56 100 PRO A N 1
ATOM 813 C CA . PRO 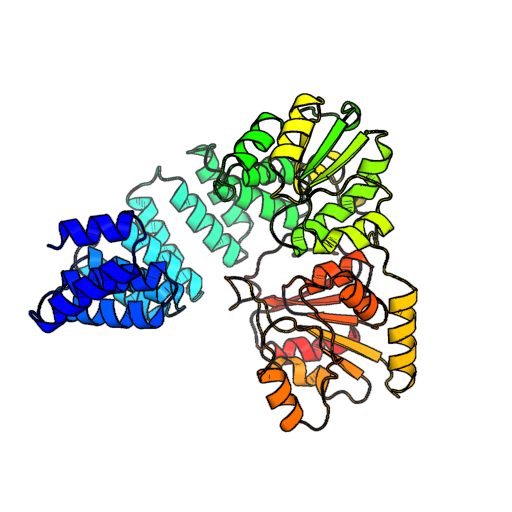A 1 100 ? 13.678 5.527 -22.036 1.00 96.56 100 PRO A CA 1
ATOM 814 C C . PRO A 1 100 ? 14.864 5.369 -21.072 1.00 96.56 100 PRO A C 1
ATOM 816 O O . PRO A 1 100 ? 14.652 5.184 -19.873 1.00 96.56 100 PRO A O 1
ATOM 819 N N . ALA A 1 101 ? 16.111 5.465 -21.551 1.00 97.75 101 ALA A N 1
ATOM 820 C CA . ALA A 1 101 ? 17.290 5.364 -20.689 1.00 97.75 101 ALA A CA 1
ATOM 821 C C . ALA A 1 101 ? 17.446 6.591 -19.781 1.00 97.75 101 ALA A C 1
ATOM 823 O O . ALA A 1 101 ? 17.756 6.419 -18.605 1.00 97.75 101 ALA A O 1
ATOM 824 N N . ILE A 1 102 ? 17.166 7.802 -20.279 1.00 98.31 102 ILE A N 1
ATOM 825 C CA . ILE A 1 102 ? 17.167 9.038 -19.475 1.00 98.31 102 ILE A CA 1
ATOM 826 C C . ILE A 1 102 ? 16.160 8.920 -18.324 1.00 98.31 102 ILE A C 1
ATOM 828 O O . ILE A 1 102 ? 16.504 9.132 -17.160 1.00 98.31 102 ILE A O 1
ATOM 832 N N . VAL A 1 103 ? 14.918 8.533 -18.633 1.00 97.75 103 VAL A N 1
ATOM 833 C CA . VAL A 1 103 ? 13.840 8.411 -17.640 1.00 97.75 103 VAL A CA 1
ATOM 834 C C . VAL A 1 103 ? 14.145 7.319 -16.615 1.00 97.75 103 VAL A C 1
ATOM 836 O O . VAL A 1 103 ? 13.949 7.528 -15.416 1.00 97.75 103 VAL A O 1
ATOM 839 N N . ASN A 1 104 ? 14.649 6.165 -17.055 1.00 97.69 104 ASN A N 1
ATOM 840 C CA . ASN A 1 104 ? 14.974 5.072 -16.143 1.00 97.69 104 ASN A CA 1
ATOM 841 C C . ASN A 1 104 ? 16.232 5.354 -15.305 1.00 97.69 104 ASN A C 1
ATOM 843 O O . ASN A 1 104 ? 16.283 4.951 -14.142 1.00 97.69 104 ASN A O 1
ATOM 847 N N . LEU A 1 105 ? 17.206 6.102 -15.837 1.00 98.06 105 LEU A N 1
ATOM 848 C CA . LEU A 1 105 ? 18.347 6.594 -15.067 1.00 98.06 105 LEU A CA 1
ATOM 849 C C . LEU A 1 105 ? 17.882 7.567 -13.975 1.00 98.06 105 LEU A C 1
ATOM 851 O O . LEU A 1 105 ? 18.230 7.379 -12.809 1.00 98.06 105 LEU A O 1
ATOM 855 N N . ALA A 1 106 ? 17.021 8.531 -14.312 1.00 97.88 106 ALA A N 1
ATOM 856 C CA . ALA A 1 106 ? 16.408 9.433 -13.336 1.00 97.88 106 ALA A CA 1
ATOM 857 C C . ALA A 1 106 ? 15.658 8.666 -12.231 1.00 97.88 106 ALA A C 1
ATOM 859 O O . ALA A 1 106 ? 15.811 8.954 -11.043 1.00 97.88 106 ALA A O 1
ATOM 860 N N . TYR A 1 107 ? 14.886 7.642 -12.607 1.00 95.50 107 TYR A N 1
ATOM 861 C CA . TYR A 1 107 ? 14.186 6.780 -11.656 1.00 95.50 107 TYR A CA 1
ATOM 862 C C . TYR A 1 107 ? 15.148 5.995 -10.756 1.00 95.50 107 TYR A C 1
ATOM 864 O O . TYR A 1 107 ? 14.943 5.931 -9.547 1.00 95.50 107 TYR A O 1
ATOM 872 N N . SER A 1 108 ? 16.235 5.454 -11.306 1.00 94.94 108 SER A N 1
ATOM 873 C CA . SER A 1 108 ? 17.249 4.755 -10.511 1.00 94.94 108 SER A CA 1
ATOM 874 C C . SER A 1 108 ? 17.975 5.678 -9.523 1.00 94.94 108 SER A C 1
ATOM 876 O O . SER A 1 108 ? 18.298 5.245 -8.421 1.00 94.94 108 SER A O 1
ATOM 878 N N . TYR A 1 109 ? 18.169 6.959 -9.860 1.00 95.62 109 TYR A N 1
ATOM 879 C CA . TYR A 1 109 ? 18.678 7.968 -8.924 1.00 95.62 109 TYR A CA 1
ATOM 880 C C . TYR A 1 109 ? 17.663 8.341 -7.843 1.00 95.62 109 TYR A C 1
ATOM 882 O O . TYR A 1 109 ? 18.039 8.532 -6.686 1.00 95.62 109 TYR A O 1
ATOM 890 N N . LEU A 1 110 ? 16.374 8.396 -8.193 1.00 91.44 110 LEU A N 1
ATOM 891 C CA . LEU A 1 110 ? 15.291 8.595 -7.230 1.00 91.44 110 LEU A CA 1
ATOM 892 C C . LEU A 1 110 ? 15.255 7.464 -6.188 1.00 91.44 110 LEU A C 1
ATOM 894 O O . LEU A 1 110 ? 15.030 7.736 -5.012 1.00 91.44 110 LEU A O 1
ATOM 898 N N . LEU A 1 111 ? 15.503 6.215 -6.604 1.00 87.62 111 LEU A N 1
ATOM 899 C CA . LEU A 1 111 ? 15.553 5.045 -5.715 1.00 87.62 111 LEU A CA 1
ATOM 900 C C . LEU A 1 111 ? 16.761 5.048 -4.767 1.00 87.62 111 LEU A C 1
ATOM 902 O O . LEU A 1 111 ? 16.676 4.470 -3.689 1.00 87.62 111 LEU A O 1
ATOM 906 N N . THR A 1 112 ? 17.856 5.719 -5.134 1.00 87.38 112 THR A N 1
ATOM 907 C CA . THR A 1 112 ? 19.027 5.926 -4.262 1.00 87.38 112 THR A CA 1
ATOM 908 C C . THR A 1 112 ? 19.024 7.292 -3.574 1.00 87.38 112 THR A C 1
ATOM 910 O O . THR A 1 112 ? 20.065 7.726 -3.089 1.00 87.38 112 THR A O 1
ATOM 913 N N . TYR A 1 113 ? 17.894 8.007 -3.593 1.00 87.75 113 TYR A N 1
ATOM 914 C CA . TYR A 1 113 ? 17.721 9.333 -2.980 1.00 87.75 113 TYR A CA 1
ATOM 915 C C . TYR A 1 113 ? 18.673 10.420 -3.490 1.00 87.75 113 TYR A C 1
ATOM 917 O O . TYR A 1 113 ? 18.809 11.481 -2.879 1.00 87.75 113 TYR A O 1
ATOM 925 N N . ASN A 1 114 ? 19.303 10.206 -4.648 1.00 92.38 114 ASN A N 1
ATOM 926 C CA . ASN A 1 114 ? 20.093 11.236 -5.307 1.00 92.38 114 ASN A CA 1
ATOM 927 C C . ASN A 1 114 ? 19.152 12.135 -6.112 1.00 92.38 114 ASN A C 1
ATOM 929 O O . ASN A 1 114 ? 19.023 12.045 -7.334 1.00 92.38 114 ASN A O 1
ATOM 933 N N . TYR A 1 115 ? 18.443 12.981 -5.375 1.00 93.62 115 TYR A N 1
ATOM 934 C CA . TYR A 1 115 ? 17.387 13.823 -5.907 1.00 93.62 115 TYR A CA 1
ATOM 935 C C . TYR A 1 115 ? 17.874 14.835 -6.944 1.00 93.62 115 TYR A C 1
ATOM 937 O O . TYR A 1 115 ? 17.139 15.111 -7.886 1.00 93.62 115 TYR A O 1
ATOM 945 N N . SER A 1 116 ? 19.106 15.333 -6.799 1.00 96.19 116 SER A N 1
ATOM 946 C CA . SER A 1 116 ? 19.714 16.289 -7.732 1.00 96.19 116 SER A CA 1
ATOM 947 C C . SER A 1 116 ? 19.909 15.670 -9.118 1.00 96.19 116 SER A C 1
ATOM 949 O O . SER A 1 116 ? 19.461 16.223 -10.121 1.00 96.19 116 SER A O 1
ATOM 951 N N . GLU A 1 117 ? 20.507 14.474 -9.189 1.00 97.62 117 GLU A N 1
ATOM 952 C CA . GLU A 1 117 ? 20.674 13.788 -10.476 1.00 97.62 117 GLU A CA 1
ATOM 953 C C . GLU A 1 117 ? 19.330 13.311 -11.042 1.00 97.62 117 GLU A C 1
ATOM 955 O O . GLU A 1 117 ? 19.100 13.424 -12.246 1.00 97.62 117 GLU A O 1
ATOM 960 N N . ALA A 1 118 ? 18.404 12.841 -10.198 1.00 97.50 118 ALA A N 1
ATOM 961 C CA . ALA A 1 118 ? 17.058 12.487 -10.648 1.00 97.50 118 ALA A CA 1
ATOM 962 C C . ALA A 1 118 ? 16.337 13.682 -11.302 1.00 97.50 118 ALA A C 1
ATOM 964 O O . ALA A 1 118 ? 15.734 13.531 -12.363 1.00 97.50 118 ALA A O 1
ATOM 965 N N . GLU A 1 119 ? 16.427 14.871 -10.696 1.00 97.25 119 GLU A N 1
ATOM 966 C CA . GLU A 1 119 ? 15.861 16.113 -11.232 1.00 97.25 119 GLU A CA 1
ATOM 967 C C . GLU A 1 119 ? 16.460 16.457 -12.592 1.00 97.25 119 GLU A C 1
ATOM 969 O O . GLU A 1 119 ? 15.721 16.624 -13.561 1.00 97.25 119 GLU A O 1
ATOM 974 N N . LYS A 1 120 ? 17.793 16.470 -12.685 1.00 97.88 120 LYS A N 1
ATOM 975 C CA . LYS A 1 120 ? 18.532 16.757 -13.918 1.00 97.88 120 LYS A CA 1
ATOM 976 C C . LYS A 1 120 ? 18.069 15.889 -15.092 1.00 97.88 120 LYS A C 1
ATOM 978 O O . LYS A 1 120 ? 17.727 16.424 -16.143 1.00 97.88 120 LYS A O 1
ATOM 983 N N . TYR A 1 121 ? 18.022 14.566 -14.925 1.00 98.25 121 TYR A N 1
ATOM 984 C CA . TYR A 1 121 ? 17.623 13.670 -16.018 1.00 98.25 121 TYR A CA 1
ATOM 985 C C . TYR A 1 121 ? 16.120 13.736 -16.321 1.00 98.25 121 TYR A C 1
ATOM 987 O O . TYR A 1 121 ? 15.731 13.638 -17.484 1.00 98.25 121 TYR A O 1
ATOM 995 N N . TYR A 1 122 ? 15.248 13.956 -15.330 1.00 98.12 122 TYR A N 1
ATOM 996 C CA . TYR A 1 122 ? 13.831 14.182 -15.631 1.00 98.12 122 TYR A CA 1
ATOM 997 C C . TYR A 1 122 ? 13.587 15.496 -16.382 1.00 98.12 122 TYR A C 1
ATOM 999 O O . TYR A 1 122 ? 12.740 15.523 -17.275 1.00 98.12 122 TYR A O 1
ATOM 1007 N N . LEU A 1 123 ? 14.325 16.563 -16.061 1.00 97.25 123 LEU A N 1
ATOM 1008 C CA . LEU A 1 123 ? 14.273 17.819 -16.811 1.00 97.25 123 LEU A CA 1
ATOM 1009 C C . LEU A 1 123 ? 14.795 17.632 -18.239 1.00 97.25 123 LEU A C 1
ATOM 1011 O O . LEU A 1 123 ? 14.143 18.086 -19.172 1.00 97.25 123 LEU A O 1
ATOM 1015 N N . GLN A 1 124 ? 15.870 16.864 -18.433 1.00 97.38 124 GLN A N 1
ATOM 1016 C CA . GLN A 1 124 ? 16.348 16.499 -19.770 1.00 97.38 124 GLN A CA 1
ATOM 1017 C C . GLN A 1 124 ? 15.282 15.733 -20.578 1.00 97.38 124 GLN A C 1
ATOM 1019 O O . GLN A 1 124 ? 15.065 16.023 -21.753 1.00 97.38 124 GLN A O 1
ATOM 1024 N N . ALA A 1 125 ? 14.572 14.775 -19.970 1.00 96.94 125 ALA A N 1
ATOM 1025 C CA . ALA A 1 125 ? 13.459 14.094 -20.640 1.00 96.94 125 ALA A CA 1
ATOM 1026 C C . ALA A 1 125 ? 12.347 15.086 -21.031 1.00 96.94 125 ALA A C 1
ATOM 1028 O O . ALA A 1 125 ? 11.806 15.017 -22.137 1.00 96.94 125 ALA A O 1
ATOM 1029 N N . LEU A 1 126 ? 12.045 16.042 -20.148 1.00 96.31 126 LEU A N 1
ATOM 1030 C CA . LEU A 1 126 ? 11.062 17.089 -20.404 1.00 96.31 126 LEU A CA 1
ATOM 1031 C C . LEU A 1 126 ? 11.472 18.029 -21.544 1.00 96.31 126 LEU A C 1
ATOM 1033 O O . LEU A 1 126 ? 10.614 18.391 -22.343 1.00 96.31 126 LEU A O 1
ATOM 1037 N N . GLU A 1 127 ? 12.753 18.368 -21.674 1.00 96.69 127 GLU A N 1
ATOM 1038 C CA . GLU A 1 127 ? 13.277 19.131 -22.815 1.00 96.69 127 GLU A CA 1
ATOM 1039 C C . GLU A 1 127 ? 13.087 18.382 -24.142 1.00 96.69 127 GLU A C 1
ATOM 1041 O O . GLU A 1 127 ? 12.720 18.991 -25.146 1.00 96.69 127 GLU A O 1
ATOM 1046 N N . LEU A 1 128 ? 13.279 17.056 -24.149 1.00 95.69 128 LEU A N 1
ATOM 1047 C CA . LEU A 1 128 ? 13.096 16.232 -25.349 1.00 95.69 128 LEU A CA 1
ATOM 1048 C C . LEU A 1 128 ? 11.628 16.133 -25.782 1.00 95.69 128 LEU A C 1
ATOM 1050 O O . LEU A 1 128 ? 11.343 16.164 -26.980 1.00 95.69 128 LEU A O 1
ATOM 1054 N N . LYS A 1 129 ? 10.689 15.987 -24.834 1.00 96.44 129 LYS A N 1
ATOM 1055 C CA . LYS A 1 129 ? 9.243 15.956 -25.128 1.00 96.44 129 LYS A CA 1
ATOM 1056 C C . LYS A 1 129 ? 8.448 16.776 -24.100 1.00 96.44 129 LYS A C 1
ATOM 1058 O O . LYS A 1 129 ? 7.859 16.199 -23.180 1.00 96.44 129 LYS A O 1
ATOM 1063 N N . PRO A 1 130 ? 8.324 18.103 -24.299 1.00 96.06 130 PRO A N 1
ATOM 1064 C CA . PRO A 1 130 ? 7.648 18.999 -23.353 1.00 96.06 130 PRO A CA 1
ATOM 1065 C C . PRO A 1 130 ? 6.155 18.717 -23.155 1.00 96.06 130 PRO A C 1
ATOM 1067 O O . PRO A 1 130 ? 5.571 19.147 -22.171 1.00 96.06 130 PRO A O 1
ATOM 1070 N N . GLN A 1 131 ? 5.523 18.002 -24.088 1.00 96.81 131 GLN A N 1
ATOM 1071 C CA . GLN A 1 131 ? 4.102 17.642 -24.030 1.00 96.81 131 GLN A CA 1
ATOM 1072 C C . GLN A 1 131 ? 3.870 16.217 -23.513 1.00 96.81 131 GLN A C 1
ATOM 1074 O O . GLN A 1 131 ? 2.773 15.690 -23.658 1.00 96.81 131 GLN A O 1
ATOM 1079 N N . ASN A 1 132 ? 4.881 15.563 -22.926 1.00 96.06 132 ASN A N 1
ATOM 1080 C CA . ASN A 1 132 ? 4.695 14.245 -22.327 1.00 96.06 132 ASN A CA 1
ATOM 1081 C C . ASN A 1 132 ? 4.245 14.372 -20.853 1.00 96.06 132 ASN A C 1
ATOM 1083 O O . ASN A 1 132 ? 5.068 14.651 -19.972 1.00 96.06 132 ASN A O 1
ATOM 1087 N N . PRO A 1 133 ? 2.964 14.117 -20.533 1.00 96.25 133 PRO A N 1
ATOM 1088 C CA . PRO A 1 133 ? 2.432 14.240 -19.172 1.00 96.25 133 PRO A CA 1
ATOM 1089 C C . PRO A 1 133 ? 3.086 13.271 -18.168 1.00 96.25 133 PRO A C 1
ATOM 1091 O O . PRO A 1 133 ? 3.113 13.545 -16.963 1.00 96.25 133 PRO A O 1
ATOM 1094 N N . HIS A 1 134 ? 3.677 12.160 -18.625 1.00 94.94 134 HIS A N 1
ATOM 1095 C CA . HIS A 1 134 ? 4.370 11.223 -17.741 1.00 94.94 134 HIS A CA 1
ATOM 1096 C C . HIS A 1 134 ? 5.648 11.803 -17.124 1.00 94.94 134 HIS A C 1
ATOM 1098 O O . HIS A 1 134 ? 6.010 11.394 -16.020 1.00 94.94 134 HIS A O 1
ATOM 1104 N N . TYR A 1 135 ? 6.309 12.776 -17.754 1.00 96.06 135 TYR A N 1
ATOM 1105 C CA . TYR A 1 135 ? 7.472 13.422 -17.136 1.00 96.06 135 TYR A CA 1
ATOM 1106 C C . TYR A 1 135 ? 7.059 14.374 -16.027 1.00 96.06 135 TYR A C 1
ATOM 1108 O O . TYR A 1 135 ? 7.649 14.341 -14.953 1.00 96.06 135 TYR A O 1
ATOM 1116 N N . TYR A 1 136 ? 5.975 15.125 -16.220 1.00 97.56 136 TYR A N 1
ATOM 1117 C CA . TYR A 1 136 ? 5.384 15.928 -15.151 1.00 97.56 136 TYR A CA 1
ATOM 1118 C C . TYR A 1 136 ? 4.961 15.063 -13.960 1.00 97.56 136 TYR A C 1
ATOM 1120 O O . TYR A 1 136 ? 5.223 15.422 -12.815 1.00 97.56 136 TYR A O 1
ATOM 1128 N N . LYS A 1 137 ? 4.392 13.875 -14.209 1.00 95.88 137 LYS A N 1
ATOM 1129 C CA . LYS A 1 137 ? 4.139 12.876 -13.158 1.00 95.88 137 LYS A CA 1
ATOM 1130 C C . LYS A 1 137 ? 5.420 12.488 -12.418 1.00 95.88 137 LYS A C 1
ATOM 1132 O O . LYS A 1 137 ? 5.425 12.426 -11.192 1.00 95.88 137 LYS A O 1
ATOM 1137 N N . ASN A 1 138 ? 6.485 12.175 -13.151 1.00 96.12 138 ASN A N 1
ATOM 1138 C CA . ASN A 1 138 ? 7.738 11.703 -12.569 1.00 96.12 138 ASN A CA 1
ATOM 1139 C C . ASN A 1 138 ? 8.437 12.801 -11.752 1.00 96.12 138 ASN A C 1
ATOM 1141 O O . ASN A 1 138 ? 8.872 12.531 -10.635 1.00 96.12 138 ASN A O 1
ATOM 1145 N N . ILE A 1 139 ? 8.444 14.043 -12.243 1.00 96.94 139 ILE A N 1
ATOM 1146 C CA . ILE A 1 139 ? 8.954 15.214 -11.516 1.00 96.94 139 ILE A CA 1
ATOM 1147 C C . ILE A 1 139 ? 8.070 15.525 -10.298 1.00 96.94 139 ILE A C 1
ATOM 1149 O O . ILE A 1 139 ? 8.575 15.770 -9.205 1.00 96.94 139 ILE A O 1
ATOM 1153 N N . GLY A 1 140 ? 6.744 15.430 -10.434 1.00 96.19 140 GLY A N 1
ATOM 1154 C CA . GLY A 1 140 ? 5.820 15.548 -9.305 1.00 96.19 140 GLY A CA 1
ATOM 1155 C C . GLY A 1 140 ? 6.083 14.493 -8.225 1.00 96.19 140 GLY A C 1
ATOM 1156 O O . GLY A 1 140 ? 6.106 14.810 -7.037 1.00 96.19 140 GLY A O 1
ATOM 1157 N N . ASN A 1 141 ? 6.365 13.247 -8.622 1.00 93.12 141 ASN A N 1
ATOM 1158 C CA . ASN A 1 141 ? 6.774 12.181 -7.704 1.00 93.12 141 ASN A CA 1
ATOM 1159 C C . ASN A 1 141 ? 8.131 12.469 -7.046 1.00 93.12 141 ASN A C 1
ATOM 1161 O O . ASN A 1 141 ? 8.272 12.230 -5.850 1.00 93.12 141 ASN A O 1
ATOM 1165 N N . LEU A 1 142 ? 9.102 13.000 -7.792 1.00 94.44 142 LEU A N 1
ATOM 1166 C CA . LEU A 1 142 ? 10.397 13.427 -7.260 1.00 94.44 142 LEU A CA 1
ATOM 1167 C C . LEU A 1 142 ? 10.225 14.502 -6.177 1.00 94.44 142 LEU A C 1
ATOM 1169 O O . LEU A 1 142 ? 10.709 14.323 -5.061 1.00 94.44 142 LEU A O 1
ATOM 1173 N N . TYR A 1 143 ? 9.500 15.588 -6.460 1.00 94.44 143 TYR A N 1
ATOM 1174 C CA . TYR A 1 143 ? 9.280 16.645 -5.469 1.00 94.44 143 TYR A CA 1
ATOM 1175 C C . TYR A 1 143 ? 8.464 16.161 -4.274 1.00 94.44 143 TYR A C 1
ATOM 1177 O O . TYR A 1 143 ? 8.758 16.524 -3.136 1.00 94.44 143 TYR A O 1
ATOM 1185 N N . LYS A 1 144 ? 7.494 15.270 -4.501 1.00 89.75 144 LYS A N 1
ATOM 1186 C CA . LYS A 1 144 ? 6.757 14.615 -3.418 1.00 89.75 144 LYS A CA 1
ATOM 1187 C C . LYS A 1 144 ? 7.701 13.815 -2.509 1.00 89.75 144 LYS A C 1
ATOM 1189 O O . LYS A 1 144 ? 7.592 13.942 -1.293 1.00 89.75 144 LYS A O 1
ATOM 1194 N N . LYS A 1 145 ? 8.660 13.066 -3.071 1.00 86.19 145 LYS A N 1
ATOM 1195 C CA . LYS A 1 145 ? 9.686 12.322 -2.312 1.00 86.19 145 LYS A CA 1
ATOM 1196 C C . LYS A 1 145 ? 10.625 13.235 -1.525 1.00 86.19 145 LYS A C 1
ATOM 1198 O O . LYS A 1 145 ? 10.962 12.914 -0.394 1.00 86.19 145 LYS A O 1
ATOM 1203 N N . GLN A 1 146 ? 10.947 14.409 -2.067 1.00 87.25 146 GLN A N 1
ATOM 1204 C CA . GLN A 1 146 ? 11.681 15.468 -1.360 1.00 87.25 146 GLN A CA 1
ATOM 1205 C C . GLN A 1 146 ? 10.834 16.207 -0.299 1.00 87.25 146 GLN A C 1
ATOM 1207 O O . GLN A 1 146 ? 11.303 17.183 0.282 1.00 87.25 146 GLN A O 1
ATOM 1212 N N . ASN A 1 147 ? 9.573 15.808 -0.077 1.00 85.50 147 ASN A N 1
ATOM 1213 C CA . ASN A 1 147 ? 8.600 16.516 0.764 1.00 85.50 147 ASN A CA 1
ATOM 1214 C C . ASN A 1 147 ? 8.327 17.978 0.322 1.00 85.50 147 ASN A C 1
ATOM 1216 O O . ASN A 1 147 ? 7.784 18.786 1.078 1.00 85.50 147 ASN A O 1
ATOM 1220 N N . LYS A 1 148 ? 8.648 18.317 -0.933 1.00 91.31 148 LYS A N 1
ATOM 1221 C CA . LYS A 1 148 ? 8.339 19.591 -1.602 1.00 91.31 148 LYS A CA 1
ATOM 1222 C C . LYS A 1 148 ? 6.936 19.523 -2.207 1.00 91.31 148 LYS A C 1
ATOM 1224 O O . LYS A 1 148 ? 6.727 19.359 -3.409 1.00 91.31 148 LYS A O 1
ATOM 1229 N N . ILE A 1 149 ? 5.943 19.521 -1.318 1.00 91.81 149 ILE A N 1
ATOM 1230 C CA . ILE A 1 149 ? 4.556 19.187 -1.666 1.00 91.81 149 ILE A CA 1
ATOM 1231 C C . ILE A 1 149 ? 3.910 20.221 -2.598 1.00 91.81 149 ILE A C 1
ATOM 1233 O O . ILE A 1 149 ? 3.124 19.853 -3.470 1.00 91.81 149 ILE A O 1
ATOM 1237 N N . THR A 1 150 ? 4.232 21.504 -2.435 1.00 95.50 150 THR A N 1
ATOM 1238 C CA . THR A 1 150 ? 3.679 22.577 -3.272 1.00 95.50 150 THR A CA 1
ATOM 1239 C C . THR A 1 150 ? 4.137 22.426 -4.723 1.00 95.50 150 THR A C 1
ATOM 1241 O O . THR A 1 150 ? 3.337 22.524 -5.649 1.00 95.50 150 THR A O 1
ATOM 1244 N N . GLU A 1 151 ? 5.416 22.130 -4.923 1.00 96.38 151 GLU A N 1
ATOM 1245 C CA . GLU A 1 151 ? 6.040 21.872 -6.215 1.00 96.38 151 GLU A CA 1
ATOM 1246 C C . GLU A 1 151 ? 5.461 20.604 -6.843 1.00 96.38 151 GLU A C 1
ATOM 1248 O O . GLU A 1 151 ? 5.048 20.625 -8.001 1.00 96.38 151 GLU A O 1
ATOM 1253 N N . ALA A 1 152 ? 5.331 19.527 -6.064 1.00 96.12 152 ALA A N 1
ATOM 1254 C CA . ALA A 1 152 ? 4.717 18.287 -6.529 1.00 96.12 152 ALA A CA 1
ATOM 1255 C C . ALA A 1 152 ? 3.308 18.511 -7.103 1.00 96.12 152 ALA A C 1
ATOM 1257 O O . ALA A 1 152 ? 2.994 18.016 -8.187 1.00 96.12 152 ALA A O 1
ATOM 1258 N N . LEU A 1 153 ? 2.475 19.293 -6.403 1.00 96.75 153 LEU A N 1
ATOM 1259 C CA . LEU A 1 153 ? 1.126 19.636 -6.856 1.00 96.75 153 LEU A CA 1
ATOM 1260 C C . LEU A 1 153 ? 1.142 20.441 -8.161 1.00 96.75 153 LEU A C 1
ATOM 1262 O O . LEU A 1 153 ? 0.397 20.084 -9.071 1.00 96.75 153 LEU A O 1
ATOM 1266 N N . LYS A 1 154 ? 2.029 21.438 -8.301 1.00 97.81 154 LYS A N 1
ATOM 1267 C CA . LYS A 1 154 ? 2.179 22.213 -9.549 1.00 97.81 154 LYS A CA 1
ATOM 1268 C C . LYS A 1 154 ? 2.500 21.314 -10.746 1.00 97.81 154 LYS A C 1
ATOM 1270 O O . LYS A 1 154 ? 1.905 21.461 -11.812 1.00 97.81 154 LYS A O 1
ATOM 1275 N N . PHE A 1 155 ? 3.420 20.363 -10.578 1.00 97.81 155 PHE A N 1
ATOM 1276 C CA . PHE A 1 155 ? 3.780 19.434 -11.652 1.00 97.81 155 PHE A CA 1
ATOM 1277 C C . PHE A 1 155 ? 2.644 18.461 -11.982 1.00 97.81 155 PHE A C 1
ATOM 1279 O O . PHE A 1 155 ? 2.365 18.241 -13.160 1.00 97.81 155 PHE A O 1
ATOM 1286 N N . TYR A 1 156 ? 1.924 17.932 -10.987 1.00 97.69 156 TYR A N 1
ATOM 1287 C CA . TYR A 1 156 ? 0.735 17.122 -11.265 1.00 97.69 156 TYR A CA 1
ATOM 1288 C C . TYR A 1 156 ? -0.355 17.913 -11.985 1.00 97.69 156 TYR A C 1
ATOM 1290 O O . TYR A 1 156 ? -0.941 17.396 -12.930 1.00 97.69 156 TYR A O 1
ATOM 1298 N N . GLU A 1 157 ? -0.606 19.160 -11.591 1.00 97.50 157 GLU A N 1
ATOM 1299 C CA . GLU A 1 157 ? -1.573 20.035 -12.261 1.00 97.50 157 GLU A CA 1
ATOM 1300 C C . GLU A 1 157 ? -1.187 20.294 -13.712 1.00 97.50 157 GLU A C 1
ATOM 1302 O O . GLU A 1 157 ? -2.034 20.178 -14.598 1.00 97.50 157 GLU A O 1
ATOM 1307 N N . LYS A 1 158 ? 0.100 20.542 -13.981 1.00 97.75 158 LYS A N 1
ATOM 1308 C CA . LYS A 1 158 ? 0.584 20.700 -15.352 1.00 97.75 158 LYS A CA 1
ATOM 1309 C C . LYS A 1 158 ? 0.395 19.419 -16.168 1.00 97.75 158 LYS A C 1
ATOM 1311 O O . LYS A 1 158 ? -0.139 19.485 -17.272 1.00 97.75 158 LYS A O 1
ATOM 1316 N N . GLY A 1 159 ? 0.747 18.261 -15.611 1.00 97.12 159 GLY A N 1
ATOM 1317 C CA . GLY A 1 159 ? 0.515 16.963 -16.251 1.00 97.12 159 GLY A CA 1
ATOM 1318 C C . GLY A 1 159 ? -0.964 16.701 -16.556 1.00 97.12 159 GLY A C 1
ATOM 1319 O O . GLY A 1 159 ? -1.292 16.324 -17.676 1.00 97.12 159 GLY A O 1
ATOM 1320 N N . ILE A 1 160 ? -1.860 16.984 -15.602 1.00 96.62 160 ILE A N 1
ATOM 1321 C CA . ILE A 1 160 ? -3.321 16.854 -15.766 1.00 96.62 160 ILE A CA 1
ATOM 1322 C C . ILE A 1 160 ? -3.857 17.815 -16.835 1.00 96.62 160 ILE A C 1
ATOM 1324 O O . ILE A 1 160 ? -4.782 17.455 -17.558 1.00 96.62 160 ILE A O 1
ATOM 1328 N N . SER A 1 161 ? -3.298 19.027 -16.939 1.00 97.44 161 SER A N 1
ATOM 1329 C CA . SER A 1 161 ? -3.706 20.005 -17.959 1.00 97.44 161 SER A CA 1
ATOM 1330 C C . SER A 1 161 ? -3.301 19.610 -19.381 1.00 97.44 161 SER A C 1
ATOM 1332 O O . SER A 1 161 ? -3.945 20.048 -20.327 1.00 97.44 161 SER A O 1
ATOM 1334 N N . ILE A 1 162 ? -2.242 18.805 -19.528 1.00 97.00 162 ILE A N 1
ATOM 1335 C CA . ILE A 1 162 ? -1.787 18.270 -20.820 1.00 97.00 162 ILE A CA 1
ATOM 1336 C C . ILE A 1 162 ? -2.627 17.054 -21.202 1.00 97.00 162 ILE A C 1
ATOM 1338 O O . ILE A 1 162 ? -3.149 16.991 -22.310 1.00 97.00 162 ILE A O 1
ATOM 1342 N N . ASP A 1 163 ? -2.780 16.105 -20.276 1.00 94.38 163 ASP A N 1
ATOM 1343 C CA . ASP A 1 163 ? -3.646 14.947 -20.463 1.00 94.38 163 ASP A CA 1
ATOM 1344 C C . ASP A 1 163 ? -4.353 14.582 -19.156 1.00 94.38 163 ASP A C 1
ATOM 1346 O O . ASP A 1 163 ? -3.764 14.091 -18.185 1.00 94.38 163 ASP A O 1
ATOM 1350 N N . SER A 1 164 ? -5.666 14.799 -19.146 1.00 90.94 164 SER A N 1
ATOM 1351 C CA . SER A 1 164 ? -6.505 14.493 -17.992 1.00 90.94 164 SER A CA 1
ATOM 1352 C C . SER A 1 164 ? -6.870 13.005 -17.888 1.00 90.94 164 SER A C 1
ATOM 1354 O O . SER A 1 164 ? -7.407 12.586 -16.859 1.00 90.94 164 SER A O 1
ATOM 1356 N N . ASN A 1 165 ? -6.564 12.185 -18.896 1.00 90.06 165 ASN A N 1
ATOM 1357 C CA . ASN A 1 165 ? -6.902 10.762 -18.942 1.00 90.06 165 ASN A CA 1
ATOM 1358 C C . ASN A 1 165 ? -5.818 9.854 -18.353 1.00 90.06 165 ASN A C 1
ATOM 1360 O O . ASN A 1 165 ? -5.910 8.641 -18.506 1.00 90.06 165 ASN A O 1
ATOM 1364 N N . ILE A 1 166 ? -4.829 10.409 -17.641 1.00 91.88 166 ILE A N 1
ATOM 1365 C CA . ILE A 1 166 ? -3.765 9.637 -16.983 1.00 91.88 166 ILE A CA 1
ATOM 1366 C C . ILE A 1 166 ? -4.080 9.484 -15.493 1.00 91.88 166 ILE A C 1
ATOM 1368 O O . ILE A 1 166 ? -3.826 10.401 -14.694 1.00 91.88 166 ILE A O 1
ATOM 1372 N N . PRO A 1 167 ? -4.636 8.335 -15.072 1.00 92.50 167 PRO A N 1
ATOM 1373 C CA . PRO A 1 167 ? -5.185 8.201 -13.734 1.00 92.50 167 PRO A CA 1
ATOM 1374 C C . PRO A 1 167 ? -4.101 8.208 -12.653 1.00 92.50 167 PRO A C 1
ATOM 1376 O O . PRO A 1 167 ? -4.349 8.635 -11.529 1.00 92.50 167 PRO A O 1
ATOM 1379 N N . GLU A 1 168 ? -2.865 7.822 -12.976 1.00 92.00 168 GLU A N 1
ATOM 1380 C CA . GLU A 1 168 ? -1.744 7.835 -12.034 1.00 92.00 168 GLU A CA 1
ATOM 1381 C C . GLU A 1 168 ? -1.389 9.251 -11.560 1.00 92.00 168 GLU A C 1
ATOM 1383 O O . GLU A 1 168 ? -0.986 9.418 -10.407 1.00 92.00 168 GLU A O 1
ATOM 1388 N N . ILE A 1 169 ? -1.552 10.271 -12.413 1.00 94.69 169 ILE A N 1
ATOM 1389 C CA . ILE A 1 169 ? -1.257 11.672 -12.061 1.00 94.69 169 ILE A CA 1
ATOM 1390 C C . ILE A 1 169 ? -2.322 12.200 -11.100 1.00 94.69 169 ILE A C 1
ATOM 1392 O O . ILE A 1 169 ? -2.001 12.733 -10.035 1.00 94.69 169 ILE A O 1
ATOM 1396 N N . LYS A 1 170 ? -3.599 11.976 -11.438 1.00 95.69 170 LYS A N 1
ATOM 1397 C CA . LYS A 1 170 ? -4.741 12.324 -10.584 1.00 95.69 170 LYS A CA 1
ATOM 1398 C C . LYS A 1 170 ? -4.653 11.610 -9.234 1.00 95.69 170 LYS A C 1
ATOM 1400 O O . LYS A 1 170 ? -4.769 12.264 -8.203 1.00 95.69 170 LYS A O 1
ATOM 1405 N N . LYS A 1 171 ? -4.334 10.312 -9.215 1.00 92.81 171 LYS A N 1
ATOM 1406 C CA . LYS A 1 171 ? -4.116 9.541 -7.981 1.00 92.81 171 LYS A CA 1
ATOM 1407 C C . LYS A 1 171 ? -2.997 10.150 -7.136 1.00 92.81 171 LYS A C 1
ATOM 1409 O O . LYS A 1 171 ? -3.160 10.281 -5.925 1.00 92.81 171 LYS A O 1
ATOM 1414 N N . GLY A 1 172 ? -1.887 10.552 -7.763 1.00 91.88 172 GLY A N 1
ATOM 1415 C CA . GLY A 1 172 ? -0.778 11.243 -7.099 1.00 91.88 172 GLY A CA 1
ATOM 1416 C C . GLY A 1 172 ? -1.220 12.521 -6.380 1.00 91.88 172 GLY A C 1
ATOM 1417 O O . GLY A 1 172 ? -0.926 12.680 -5.193 1.00 91.88 172 GLY A O 1
ATOM 1418 N N . LYS A 1 173 ? -1.990 13.386 -7.058 1.00 95.25 173 LYS A N 1
ATOM 1419 C CA . LYS A 1 173 ? -2.588 14.593 -6.458 1.00 95.25 173 LYS A CA 1
ATOM 1420 C C . LYS A 1 173 ? -3.584 14.246 -5.343 1.00 95.25 173 LYS A C 1
ATOM 1422 O O . LYS A 1 173 ? -3.482 14.799 -4.252 1.00 95.25 173 LYS A O 1
ATOM 1427 N N . GLY A 1 174 ? -4.491 13.296 -5.575 1.00 94.69 174 GLY A N 1
ATOM 1428 C CA . GLY A 1 174 ? -5.491 12.867 -4.593 1.00 94.69 174 GLY A CA 1
ATOM 1429 C C . GLY A 1 174 ? -4.869 12.369 -3.287 1.00 94.69 174 GLY A C 1
ATOM 1430 O O . GLY A 1 174 ? -5.284 12.787 -2.212 1.00 94.69 174 GLY A O 1
ATOM 1431 N N . LEU A 1 175 ? -3.811 11.556 -3.360 1.00 91.94 175 LEU A N 1
ATOM 1432 C CA . LEU A 1 175 ? -3.095 11.074 -2.172 1.00 91.94 175 LEU A CA 1
ATOM 1433 C C . LEU A 1 175 ? -2.434 12.205 -1.369 1.00 91.94 175 LEU A C 1
ATOM 1435 O O . LEU A 1 175 ? -2.481 12.173 -0.140 1.00 91.94 175 LEU A O 1
ATOM 1439 N N . ILE A 1 176 ? -1.860 13.214 -2.038 1.00 92.56 176 ILE A N 1
ATOM 1440 C CA . ILE A 1 176 ? -1.330 14.408 -1.358 1.00 92.56 176 ILE A CA 1
ATOM 1441 C C . ILE A 1 176 ? -2.456 15.176 -0.661 1.00 92.56 176 ILE A C 1
ATOM 1443 O O . ILE A 1 176 ? -2.306 15.600 0.481 1.00 92.56 176 ILE A O 1
ATOM 1447 N N . LEU A 1 177 ? -3.592 15.370 -1.329 1.00 94.56 177 LEU A N 1
ATOM 1448 C CA . LEU A 1 177 ? -4.713 16.098 -0.738 1.00 94.56 177 LEU A CA 1
ATOM 1449 C C . LEU A 1 177 ? -5.295 15.349 0.474 1.00 94.56 177 LEU A C 1
ATOM 1451 O O . LEU A 1 177 ? -5.596 15.982 1.486 1.00 94.56 177 LEU A O 1
ATOM 1455 N N . LEU A 1 178 ? -5.371 14.013 0.424 1.00 93.44 178 LEU A N 1
ATOM 1456 C CA . LEU A 1 178 ? -5.786 13.185 1.563 1.00 93.44 178 LEU A CA 1
ATOM 1457 C C . LEU A 1 178 ? -4.809 13.290 2.747 1.00 93.44 178 LEU A C 1
ATOM 1459 O O . LEU A 1 178 ? -5.249 13.397 3.893 1.00 93.44 178 LEU A O 1
ATOM 1463 N N . SER A 1 179 ? -3.493 13.304 2.498 1.00 89.94 179 SER A N 1
ATOM 1464 C CA . SER A 1 179 ? -2.492 13.474 3.566 1.00 89.94 179 SER A CA 1
ATOM 1465 C C . SER A 1 179 ? -2.503 14.889 4.164 1.00 89.94 179 SER A C 1
ATOM 1467 O O . SER A 1 179 ? -2.230 15.083 5.350 1.00 89.94 179 SER A O 1
ATOM 1469 N N . GLN A 1 180 ? -2.908 15.887 3.374 1.00 91.75 180 GLN A N 1
ATOM 1470 C CA . GLN A 1 180 ? -3.180 17.251 3.832 1.00 91.75 180 GLN A CA 1
ATOM 1471 C C . GLN A 1 180 ? -4.566 17.432 4.475 1.00 91.75 180 GLN A C 1
ATOM 1473 O O . GLN A 1 180 ? -4.896 18.557 4.839 1.00 91.75 180 GLN A O 1
ATOM 1478 N N . GLN A 1 181 ? -5.371 16.368 4.608 1.00 93.88 181 GLN A N 1
ATOM 1479 C CA . GLN A 1 181 ? -6.746 16.409 5.139 1.00 93.88 181 GLN A CA 1
ATOM 1480 C C . GLN A 1 181 ? -7.700 17.321 4.344 1.00 93.88 181 GLN A C 1
ATOM 1482 O O . GLN A 1 181 ? -8.747 17.739 4.834 1.00 93.88 181 GLN A O 1
ATOM 1487 N N . LYS A 1 182 ? -7.387 17.596 3.072 1.00 94.69 182 LYS A N 1
ATOM 1488 C CA . LYS A 1 182 ? -8.249 18.341 2.142 1.00 94.69 182 LYS A CA 1
ATOM 1489 C C . LYS A 1 182 ? -9.266 17.410 1.481 1.00 94.69 182 LYS A C 1
ATOM 1491 O O . LYS A 1 182 ? -9.329 17.306 0.258 1.00 94.69 182 LYS A O 1
ATOM 1496 N N . TYR A 1 183 ? -10.034 16.680 2.288 1.00 95.44 183 TYR A N 1
ATOM 1497 C CA . TYR A 1 183 ? -10.796 15.522 1.813 1.00 95.44 183 TYR A CA 1
ATOM 1498 C C . TYR A 1 183 ? -11.832 15.847 0.735 1.00 95.44 183 TYR A C 1
ATOM 1500 O O . TYR A 1 183 ? -11.925 15.119 -0.250 1.00 95.44 183 TYR A O 1
ATOM 1508 N N . SER A 1 184 ? -12.569 16.952 0.888 1.00 92.56 184 SER A N 1
ATOM 1509 C CA . SER A 1 184 ? -13.599 17.365 -0.078 1.00 92.56 184 SER A C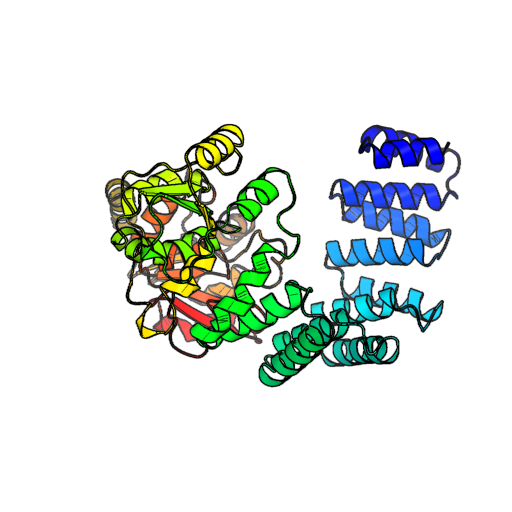A 1
ATOM 1510 C C . SER A 1 184 ? -13.060 17.509 -1.508 1.00 92.56 184 SER A C 1
ATOM 1512 O O . SER A 1 184 ? -13.736 17.104 -2.446 1.00 92.56 184 SER A O 1
ATOM 1514 N N . GLU A 1 185 ? -11.837 18.021 -1.678 1.00 94.25 185 GLU A N 1
ATOM 1515 C CA . GLU A 1 185 ? -11.167 18.090 -2.987 1.00 94.25 185 GLU A CA 1
ATOM 1516 C C . GLU A 1 185 ? -10.519 16.744 -3.357 1.00 94.25 185 GLU A C 1
ATOM 1518 O O . GLU A 1 185 ? -10.523 16.323 -4.513 1.00 94.25 185 GLU A O 1
ATOM 1523 N N . ALA A 1 186 ? -9.948 16.050 -2.371 1.00 95.75 186 ALA A N 1
ATOM 1524 C CA . ALA A 1 186 ? -9.104 14.887 -2.596 1.00 95.75 186 ALA A CA 1
ATOM 1525 C C . ALA A 1 186 ? -9.824 13.706 -3.256 1.00 95.75 186 ALA A C 1
ATOM 1527 O O . ALA A 1 186 ? -9.223 13.018 -4.086 1.00 95.75 186 ALA A O 1
ATOM 1528 N N . TRP A 1 187 ? -11.087 13.456 -2.892 1.00 94.81 187 TRP A N 1
ATOM 1529 C CA . TRP A 1 187 ? -11.809 12.264 -3.341 1.00 94.81 187 TRP A CA 1
ATOM 1530 C C . TRP A 1 187 ? -12.024 12.227 -4.850 1.00 94.81 187 TRP A C 1
ATOM 1532 O O . TRP A 1 187 ? -11.830 11.175 -5.452 1.00 94.81 187 TRP A O 1
ATOM 1542 N N . ASP A 1 188 ? -12.322 13.365 -5.480 1.00 91.69 188 ASP A N 1
ATOM 1543 C CA . ASP A 1 188 ? -12.518 13.419 -6.932 1.00 91.69 188 ASP A CA 1
ATOM 1544 C C . ASP A 1 188 ? -11.239 13.034 -7.695 1.00 91.69 188 ASP A C 1
ATOM 1546 O O . ASP A 1 188 ? -11.293 12.341 -8.713 1.00 91.69 188 ASP A O 1
ATOM 1550 N N . TYR A 1 189 ? -10.069 13.398 -7.165 1.00 94.94 189 TYR A N 1
ATOM 1551 C CA . TYR A 1 189 ? -8.785 12.955 -7.706 1.00 94.94 189 TYR A CA 1
ATOM 1552 C C . TYR A 1 189 ? -8.467 11.500 -7.340 1.00 94.94 189 TYR A C 1
ATOM 1554 O O . TYR A 1 189 ? -7.922 10.765 -8.165 1.00 94.94 189 TYR A O 1
ATOM 1562 N N . PHE A 1 190 ? -8.815 11.052 -6.133 1.00 93.44 190 PHE A N 1
ATOM 1563 C CA . PHE A 1 190 ? -8.577 9.684 -5.670 1.00 93.44 190 PHE A CA 1
ATOM 1564 C C . PHE A 1 190 ? -9.410 8.637 -6.430 1.00 93.44 190 PHE A C 1
ATOM 1566 O O . PHE A 1 190 ? -8.940 7.512 -6.612 1.00 93.44 190 PHE A O 1
ATOM 1573 N N . GLU A 1 191 ? -10.594 8.988 -6.950 1.00 92.75 191 GLU A N 1
ATOM 1574 C CA . GLU A 1 191 ? -11.415 8.113 -7.813 1.00 92.75 191 GLU A CA 1
ATOM 1575 C C . GLU A 1 191 ? -10.670 7.616 -9.053 1.00 92.75 191 GLU A C 1
ATOM 1577 O O . GLU A 1 191 ? -10.888 6.492 -9.504 1.00 92.75 191 GLU A O 1
ATOM 1582 N N . SER A 1 192 ? -9.702 8.390 -9.548 1.00 92.19 192 SER A N 1
ATOM 1583 C CA . SER A 1 192 ? -8.874 7.980 -10.684 1.00 92.19 192 SER A CA 1
ATOM 1584 C C . SER A 1 192 ? -8.121 6.660 -10.456 1.00 92.19 192 SER A C 1
ATOM 1586 O O . SER A 1 192 ? -7.822 5.955 -11.416 1.00 92.19 192 SER A O 1
ATOM 1588 N N . ARG A 1 193 ? -7.870 6.257 -9.199 1.00 91.44 193 ARG A N 1
ATOM 1589 C CA . ARG A 1 193 ? -7.195 4.987 -8.875 1.00 91.44 193 ARG A CA 1
ATOM 1590 C C . ARG A 1 193 ? -7.874 3.772 -9.520 1.00 91.44 193 ARG A C 1
ATOM 1592 O O . ARG A 1 193 ? -7.164 2.840 -9.892 1.00 91.44 193 ARG A O 1
ATOM 1599 N N . ILE A 1 194 ? -9.200 3.812 -9.687 1.00 89.81 194 ILE A N 1
ATOM 1600 C CA . ILE A 1 194 ? -10.014 2.732 -10.266 1.00 89.81 194 ILE A CA 1
ATOM 1601 C C . ILE A 1 194 ? -9.576 2.452 -11.709 1.00 89.81 194 ILE A C 1
ATOM 1603 O O . ILE A 1 194 ? -9.504 1.298 -12.120 1.00 89.81 194 ILE A O 1
ATOM 1607 N N . TYR A 1 195 ? -9.181 3.501 -12.434 1.00 87.06 195 TYR A N 1
ATOM 1608 C CA . TYR A 1 195 ? -8.851 3.457 -13.858 1.00 87.06 195 TYR A CA 1
ATOM 1609 C C . TYR A 1 195 ? -7.351 3.272 -14.142 1.00 87.06 195 TYR A C 1
ATOM 1611 O O . TYR A 1 195 ? -6.955 3.171 -15.297 1.00 87.06 195 TYR A O 1
ATOM 1619 N N . SER A 1 196 ? -6.493 3.192 -13.115 1.00 78.75 196 SER A N 1
ATOM 1620 C CA . SER A 1 196 ? -5.018 3.123 -13.247 1.00 78.75 196 SER A CA 1
ATOM 1621 C C . SER A 1 196 ? -4.462 1.799 -13.812 1.00 78.75 196 SER A C 1
ATOM 1623 O O . SER A 1 196 ? -3.287 1.478 -13.643 1.00 78.75 196 SER A O 1
ATOM 1625 N N . GLY A 1 197 ? -5.309 0.972 -14.434 1.00 65.81 197 GLY A N 1
ATOM 1626 C CA . GLY A 1 197 ? -4.911 -0.260 -15.120 1.00 65.81 197 GLY A CA 1
ATOM 1627 C C . GLY A 1 197 ? -4.337 -1.371 -14.230 1.00 65.81 197 GLY A C 1
ATOM 1628 O O . GLY A 1 197 ? -3.916 -2.399 -14.760 1.00 65.81 197 GLY A O 1
ATOM 1629 N N . GLN A 1 198 ? -4.312 -1.198 -12.901 1.00 63.78 198 GLN A N 1
ATOM 1630 C CA . GLN A 1 198 ? -3.852 -2.225 -11.952 1.00 63.78 198 GLN A CA 1
ATOM 1631 C C . GLN A 1 198 ? -4.854 -3.380 -11.809 1.00 63.78 198 GLN A C 1
ATOM 1633 O O . GLN A 1 198 ? -4.462 -4.510 -11.532 1.00 63.78 198 GLN A O 1
ATOM 1638 N N . ASN A 1 199 ? -6.130 -3.102 -12.075 1.00 65.81 199 ASN A N 1
ATOM 1639 C CA . ASN A 1 199 ? -7.235 -4.045 -12.006 1.00 65.81 199 ASN A CA 1
ATOM 1640 C C . ASN A 1 199 ? -7.638 -4.466 -13.425 1.00 65.81 199 ASN A C 1
ATOM 1642 O O . ASN A 1 199 ? -8.441 -3.804 -14.077 1.00 65.81 199 ASN A O 1
ATOM 1646 N N . LYS A 1 200 ? -7.037 -5.546 -13.935 1.00 64.88 200 LYS A N 1
ATOM 1647 C CA . LYS A 1 200 ? -7.339 -6.098 -15.267 1.00 64.88 200 LYS A CA 1
ATOM 1648 C C . LYS A 1 200 ? -8.145 -7.384 -15.143 1.00 64.88 200 LYS A C 1
ATOM 1650 O O . LYS A 1 200 ? -7.887 -8.195 -14.261 1.00 64.88 200 LYS A O 1
ATOM 1655 N N . GLY A 1 201 ? -9.083 -7.588 -16.062 1.00 76.62 201 GLY A N 1
ATOM 1656 C CA . GLY A 1 201 ? -9.834 -8.835 -16.190 1.00 76.62 201 GLY A CA 1
ATOM 1657 C C . GLY A 1 201 ? -11.336 -8.624 -16.328 1.00 76.62 201 GLY A C 1
ATOM 1658 O O . GLY A 1 201 ? -11.869 -7.548 -16.056 1.00 76.62 201 GLY A O 1
ATOM 1659 N N . THR A 1 202 ? -12.023 -9.688 -16.744 1.00 80.94 202 THR A N 1
ATOM 1660 C CA . THR A 1 202 ? -13.469 -9.690 -17.004 1.00 80.94 202 THR A CA 1
ATOM 1661 C C . THR A 1 202 ? -14.273 -9.224 -15.795 1.00 80.94 202 THR A C 1
ATOM 1663 O O . THR A 1 202 ? -15.237 -8.480 -15.953 1.00 80.94 202 THR A O 1
ATOM 1666 N N . LEU A 1 203 ? -13.856 -9.612 -14.586 1.00 82.19 203 LEU A N 1
ATOM 1667 C CA . LEU A 1 203 ? -14.534 -9.223 -13.356 1.00 82.19 203 LEU A CA 1
ATOM 1668 C C . LEU A 1 203 ? -14.542 -7.709 -13.142 1.00 82.19 203 LEU A C 1
ATOM 1670 O O . LEU A 1 203 ? -15.595 -7.119 -12.918 1.00 82.19 203 LEU A O 1
ATOM 1674 N N . PHE A 1 204 ? -13.368 -7.084 -13.217 1.00 83.62 204 PHE A N 1
ATOM 1675 C CA . PHE A 1 204 ? -13.240 -5.650 -12.993 1.00 83.62 204 PHE A CA 1
ATOM 1676 C C . PHE A 1 204 ? -14.042 -4.859 -14.020 1.00 83.62 204 PHE A C 1
ATOM 1678 O O . PHE A 1 204 ? -14.717 -3.912 -13.640 1.00 83.62 204 PHE A O 1
ATOM 1685 N N . SER A 1 205 ? -14.080 -5.314 -15.278 1.00 87.25 205 SER A N 1
ATOM 1686 C CA . SER A 1 205 ? -14.933 -4.703 -16.303 1.00 87.25 205 SER A CA 1
ATOM 1687 C C . SER A 1 205 ? -16.428 -4.797 -15.967 1.00 87.25 205 SER A C 1
ATOM 1689 O O . SER A 1 205 ? -17.173 -3.853 -16.227 1.00 87.25 205 SER A O 1
ATOM 1691 N N . ILE A 1 206 ? -16.885 -5.908 -15.375 1.00 90.06 206 ILE A N 1
ATOM 1692 C CA . ILE A 1 206 ? -18.277 -6.047 -14.916 1.00 90.06 206 ILE A CA 1
ATOM 1693 C C . ILE A 1 206 ? -18.567 -5.052 -13.787 1.00 90.06 206 ILE A C 1
ATOM 1695 O O . ILE A 1 206 ? -19.569 -4.343 -13.856 1.00 90.06 206 ILE A O 1
ATOM 1699 N N . ILE A 1 207 ? -17.692 -4.973 -12.780 1.00 91.56 207 ILE A N 1
ATOM 1700 C CA . ILE A 1 207 ? -17.842 -4.048 -11.646 1.00 91.56 207 ILE A CA 1
ATOM 1701 C C . ILE A 1 207 ? -17.857 -2.599 -12.140 1.00 91.56 207 ILE A C 1
ATOM 1703 O O . ILE A 1 207 ? -18.764 -1.844 -11.811 1.00 91.56 207 ILE A O 1
ATOM 1707 N N . GLU A 1 208 ? -16.888 -2.224 -12.973 1.00 90.62 208 GLU A N 1
ATOM 1708 C CA . GLU A 1 208 ? -16.702 -0.866 -13.488 1.00 90.62 208 GLU A CA 1
ATOM 1709 C C . GLU A 1 208 ? -17.921 -0.363 -14.280 1.00 90.62 208 GLU A C 1
ATOM 1711 O O . GLU A 1 208 ? -18.350 0.782 -14.119 1.00 90.62 208 GLU A O 1
ATOM 1716 N N . LYS A 1 209 ? -18.543 -1.240 -15.080 1.00 92.69 209 LYS A N 1
ATOM 1717 C CA . LYS A 1 209 ? -19.777 -0.928 -15.823 1.00 92.69 209 LYS A CA 1
ATOM 1718 C C . LYS A 1 209 ? -20.987 -0.683 -14.919 1.00 92.69 209 LYS A C 1
ATOM 1720 O O . LYS A 1 209 ? -21.887 0.042 -15.331 1.00 92.69 209 LYS A O 1
ATOM 1725 N N . ASN A 1 210 ? -20.998 -1.257 -13.717 1.00 95.56 210 ASN A N 1
ATOM 1726 C CA . ASN A 1 210 ? -22.111 -1.196 -12.765 1.00 95.56 210 ASN A CA 1
ATOM 1727 C C . ASN A 1 210 ? -21.774 -0.360 -11.517 1.00 95.56 210 ASN A C 1
ATOM 1729 O O . ASN A 1 210 ? -22.378 -0.548 -10.461 1.00 95.56 210 ASN A O 1
ATOM 1733 N N . LEU A 1 211 ? -20.796 0.550 -11.612 1.00 95.88 211 LEU A N 1
ATOM 1734 C CA . LEU A 1 211 ? -20.469 1.447 -10.506 1.00 95.88 211 LEU A CA 1
ATOM 1735 C C . LEU A 1 211 ? -21.615 2.419 -10.223 1.00 95.88 211 LEU A C 1
ATOM 1737 O O . LEU A 1 211 ? -22.149 3.046 -11.139 1.00 95.88 211 LEU A O 1
ATOM 1741 N N . PHE A 1 212 ? -21.908 2.601 -8.940 1.00 96.00 212 PHE A N 1
ATOM 1742 C CA . PHE A 1 212 ? -22.793 3.633 -8.427 1.00 96.00 212 PHE A CA 1
ATOM 1743 C C . PHE A 1 212 ? -22.214 5.024 -8.725 1.00 96.00 212 PHE A C 1
ATOM 1745 O O . PHE A 1 212 ? -21.065 5.319 -8.384 1.00 96.00 212 PHE A O 1
ATOM 1752 N N . LYS A 1 213 ? -23.011 5.893 -9.361 1.00 90.69 213 LYS A N 1
ATOM 1753 C CA . LYS A 1 213 ? -22.571 7.226 -9.834 1.00 90.69 213 LYS A CA 1
ATOM 1754 C C . LYS A 1 213 ? -23.360 8.402 -9.255 1.00 90.69 213 LYS A C 1
ATOM 1756 O O . LYS A 1 213 ? -23.019 9.551 -9.540 1.00 90.69 213 LYS A O 1
ATOM 1761 N N . ASN A 1 214 ? -24.415 8.153 -8.478 1.00 90.25 214 ASN A N 1
ATOM 1762 C CA . ASN A 1 214 ? -25.251 9.230 -7.949 1.00 90.25 214 ASN A CA 1
ATOM 1763 C C . ASN A 1 214 ? -24.512 10.007 -6.842 1.00 90.25 214 ASN A C 1
ATOM 1765 O O . ASN A 1 214 ? -23.763 9.442 -6.053 1.00 90.25 214 ASN A O 1
ATOM 1769 N N . LYS A 1 215 ? -24.725 11.325 -6.775 1.00 89.19 215 LYS A N 1
ATOM 1770 C CA . LYS A 1 215 ? -24.144 12.190 -5.738 1.00 89.19 215 LYS A CA 1
ATOM 1771 C C . LYS A 1 215 ? -24.753 11.949 -4.355 1.00 89.19 215 LYS A C 1
ATOM 1773 O O . LYS A 1 215 ? -24.097 12.254 -3.361 1.00 89.19 215 LYS A O 1
ATOM 1778 N N . ASP A 1 216 ? -25.976 11.426 -4.287 1.00 92.56 216 ASP A N 1
ATOM 1779 C CA . ASP A 1 216 ? -26.635 11.091 -3.027 1.00 92.56 216 ASP A CA 1
ATOM 1780 C C . ASP A 1 216 ? -26.601 9.583 -2.764 1.00 92.56 216 ASP A C 1
ATOM 1782 O O . ASP A 1 216 ? -27.386 8.823 -3.334 1.00 92.56 216 ASP A O 1
ATOM 1786 N N . ILE A 1 217 ? -25.715 9.156 -1.857 1.00 93.50 217 ILE A N 1
ATOM 1787 C CA . ILE A 1 217 ? -25.585 7.752 -1.445 1.00 93.50 217 ILE A CA 1
ATOM 1788 C C . ILE A 1 217 ? -26.880 7.190 -0.847 1.00 93.50 217 ILE A C 1
ATOM 1790 O O . ILE A 1 217 ? -27.090 5.990 -0.913 1.00 93.50 217 ILE A O 1
ATOM 1794 N N . LYS A 1 218 ? -27.785 8.020 -0.309 1.00 91.88 218 LYS A N 1
ATOM 1795 C CA . LYS A 1 218 ? -29.059 7.542 0.258 1.00 91.88 218 LYS A CA 1
ATOM 1796 C C . LYS A 1 218 ? -30.072 7.115 -0.804 1.00 91.88 218 LYS A C 1
ATOM 1798 O O . LYS A 1 218 ? -31.062 6.471 -0.474 1.00 91.88 218 LYS A O 1
ATOM 1803 N N . SER A 1 219 ? -29.840 7.464 -2.069 1.00 92.25 219 SER A N 1
ATOM 1804 C CA . SER A 1 219 ? -30.714 7.061 -3.175 1.00 92.25 219 SER A CA 1
ATOM 1805 C C . SER A 1 219 ? -30.587 5.578 -3.539 1.00 92.25 219 SER A C 1
ATOM 1807 O O . SER A 1 219 ? -31.490 5.024 -4.169 1.00 92.25 219 SER A O 1
ATOM 1809 N N . VAL A 1 220 ? -29.487 4.923 -3.149 1.00 93.00 220 VAL A N 1
ATOM 1810 C CA . VAL A 1 220 ? -29.221 3.535 -3.528 1.00 93.00 220 VAL A CA 1
ATOM 1811 C C . VAL A 1 220 ? -29.994 2.558 -2.648 1.00 93.00 220 VAL A C 1
ATOM 1813 O O . VAL A 1 220 ? -29.923 2.589 -1.418 1.00 93.00 220 VAL A O 1
ATOM 1816 N N . LYS A 1 221 ? -30.728 1.650 -3.296 1.00 93.88 221 LYS A N 1
ATOM 1817 C CA . LYS A 1 221 ? -31.502 0.606 -2.608 1.00 93.88 221 LYS A CA 1
ATOM 1818 C C . LYS A 1 221 ? -30.696 -0.668 -2.384 1.00 93.88 221 LYS A C 1
ATOM 1820 O O . LYS A 1 221 ? -30.824 -1.274 -1.328 1.00 93.88 221 LYS A O 1
ATOM 1825 N N . LYS A 1 222 ? -29.871 -1.057 -3.361 1.00 97.50 222 LYS A N 1
ATOM 1826 C CA . LYS A 1 222 ? -29.069 -2.287 -3.359 1.00 97.50 222 LYS A CA 1
ATOM 1827 C C . LYS A 1 222 ? -27.635 -1.970 -3.752 1.00 97.50 222 LYS A C 1
ATOM 1829 O O . LYS A 1 222 ? -27.390 -1.541 -4.877 1.00 97.50 222 LYS A O 1
ATOM 1834 N N . LEU A 1 223 ? -26.697 -2.181 -2.836 1.00 98.06 223 LEU A N 1
ATOM 1835 C CA . LEU A 1 223 ? -25.310 -1.774 -3.027 1.00 98.06 223 LEU A CA 1
ATOM 1836 C C . LEU A 1 223 ? -24.340 -2.875 -2.611 1.00 98.06 223 LEU A C 1
ATOM 1838 O O . LEU A 1 223 ? -24.458 -3.482 -1.547 1.00 98.06 223 LEU A O 1
ATOM 1842 N N . VAL A 1 224 ? -23.342 -3.093 -3.456 1.00 98.00 224 VAL A N 1
ATOM 1843 C CA . VAL A 1 224 ? -22.224 -3.992 -3.200 1.00 98.00 224 VAL A CA 1
ATOM 1844 C C . VAL A 1 224 ? -20.978 -3.157 -2.938 1.00 98.00 224 VAL A C 1
ATOM 1846 O O . VAL A 1 224 ? -20.523 -2.409 -3.806 1.00 98.00 224 VAL A O 1
ATOM 1849 N N . VAL A 1 225 ? -20.392 -3.305 -1.753 1.00 97.75 225 VAL A N 1
ATOM 1850 C CA . VAL A 1 225 ? -19.122 -2.664 -1.406 1.00 97.75 225 VAL A CA 1
ATOM 1851 C C . VAL A 1 225 ? -17.967 -3.574 -1.809 1.00 97.75 225 VAL A C 1
ATOM 1853 O O . VAL A 1 225 ? -17.800 -4.673 -1.279 1.00 97.75 225 VAL A O 1
ATOM 1856 N N . VAL A 1 226 ? -17.153 -3.105 -2.746 1.00 95.69 226 VAL A N 1
ATOM 1857 C CA . VAL A 1 226 ? -15.970 -3.792 -3.260 1.00 95.69 226 VAL A CA 1
ATOM 1858 C C . VAL A 1 226 ? -14.758 -3.373 -2.444 1.00 95.69 226 VAL A C 1
ATOM 1860 O O . VAL A 1 226 ? -14.402 -2.196 -2.391 1.00 95.69 226 VAL A O 1
ATOM 1863 N N . SER A 1 227 ? -14.123 -4.330 -1.777 1.00 91.94 227 SER A N 1
ATOM 1864 C CA . SER A 1 227 ? -12.948 -4.051 -0.954 1.00 91.94 227 SER A CA 1
ATOM 1865 C C . SER A 1 227 ? -11.738 -3.591 -1.792 1.00 91.94 227 SER A C 1
ATOM 1867 O O . SER A 1 227 ? -11.610 -3.925 -2.970 1.00 91.94 227 SER A O 1
ATOM 1869 N N . GLU A 1 228 ? -10.863 -2.782 -1.191 1.00 91.00 228 GLU A N 1
ATOM 1870 C CA . GLU A 1 228 ? -9.668 -2.218 -1.845 1.00 91.00 228 GLU A CA 1
ATOM 1871 C C . GLU A 1 228 ? -8.500 -3.228 -1.902 1.00 91.00 228 GLU A C 1
ATOM 1873 O O . GLU A 1 228 ? -8.582 -4.353 -1.397 1.00 91.00 228 GLU A O 1
ATOM 1878 N N . GLN A 1 229 ? -7.384 -2.852 -2.534 1.00 85.56 229 GLN A N 1
ATOM 1879 C CA . GLN A 1 229 ? -6.220 -3.731 -2.671 1.00 85.56 229 GLN A CA 1
ATOM 1880 C C . GLN A 1 229 ? -5.441 -3.879 -1.351 1.00 85.56 229 GLN A C 1
ATOM 1882 O O . GLN A 1 229 ? -5.011 -2.909 -0.747 1.00 85.56 229 GLN A O 1
ATOM 1887 N N . GLY A 1 230 ? -5.144 -5.121 -0.955 1.00 88.25 230 GLY A N 1
ATOM 1888 C CA . GLY A 1 230 ? -4.350 -5.419 0.246 1.00 88.25 230 GLY A CA 1
ATOM 1889 C C . GLY A 1 230 ? -5.150 -5.319 1.551 1.00 88.25 230 GLY A C 1
ATOM 1890 O O . GLY A 1 230 ? -6.070 -4.525 1.678 1.00 88.25 230 GLY A O 1
ATOM 1891 N N . ILE A 1 231 ? -4.824 -6.156 2.544 1.00 91.44 231 ILE A N 1
ATOM 1892 C CA . ILE A 1 231 ? -5.608 -6.246 3.794 1.00 91.44 231 ILE A CA 1
ATOM 1893 C C . ILE A 1 231 ? -5.678 -4.907 4.548 1.00 91.44 231 ILE A C 1
ATOM 1895 O O . ILE A 1 231 ? -6.733 -4.570 5.078 1.00 91.44 231 ILE A O 1
ATOM 1899 N N . GLY A 1 232 ? -4.590 -4.128 4.560 1.00 93.69 232 GLY A N 1
ATOM 1900 C CA . GLY A 1 232 ? -4.544 -2.830 5.240 1.00 93.69 232 GLY A CA 1
ATOM 1901 C C . GLY A 1 232 ? -5.599 -1.846 4.731 1.00 93.69 232 GLY A C 1
ATOM 1902 O O . GLY A 1 232 ? -6.371 -1.324 5.531 1.00 93.69 232 GLY A O 1
ATOM 1903 N N . ASP A 1 233 ? -5.705 -1.667 3.412 1.00 93.12 233 ASP A N 1
ATOM 1904 C CA . ASP A 1 233 ? -6.690 -0.758 2.813 1.00 93.12 233 ASP A CA 1
ATOM 1905 C C . ASP A 1 233 ? -8.122 -1.280 3.004 1.00 93.12 233 ASP A C 1
ATOM 1907 O O . ASP A 1 233 ? -9.022 -0.502 3.326 1.00 93.12 233 ASP A O 1
ATOM 1911 N N . LYS A 1 234 ? -8.338 -2.603 2.903 1.00 95.31 234 LYS A N 1
ATOM 1912 C CA . LYS A 1 234 ? -9.645 -3.224 3.203 1.00 95.31 234 LYS A CA 1
ATOM 1913 C C . LYS A 1 234 ? -10.116 -2.878 4.619 1.00 95.31 234 LYS A C 1
ATOM 1915 O O . LYS A 1 234 ? -11.270 -2.502 4.810 1.00 95.31 234 LYS A O 1
ATOM 1920 N N . ILE A 1 235 ? -9.220 -2.964 5.603 1.00 97.12 235 ILE A N 1
ATOM 1921 C CA . ILE A 1 235 ? -9.512 -2.597 6.993 1.00 97.12 235 ILE A CA 1
ATOM 1922 C C . ILE A 1 235 ? -9.697 -1.083 7.126 1.00 97.12 235 ILE A C 1
ATOM 1924 O O . ILE A 1 235 ? -10.681 -0.641 7.714 1.00 97.12 235 ILE A O 1
ATOM 1928 N N . LEU A 1 236 ? -8.791 -0.278 6.569 1.00 96.31 236 LEU A N 1
ATOM 1929 C CA . LEU A 1 236 ? -8.842 1.181 6.649 1.00 96.31 236 LEU A CA 1
ATOM 1930 C C . LEU A 1 236 ? -10.189 1.740 6.182 1.00 96.31 236 LEU A C 1
ATOM 1932 O O . LEU A 1 236 ? -10.828 2.497 6.913 1.00 96.31 236 LEU A O 1
ATOM 1936 N N . PHE A 1 237 ? -10.642 1.348 4.993 1.00 96.56 237 PHE A N 1
ATOM 1937 C CA . PHE A 1 237 ? -11.880 1.875 4.422 1.00 96.56 237 PHE A CA 1
ATOM 1938 C C . PHE A 1 237 ? -13.140 1.256 5.039 1.00 96.56 237 PHE A C 1
ATOM 1940 O O . PHE A 1 237 ? -14.197 1.887 5.013 1.00 96.56 237 PHE A O 1
ATOM 1947 N N . SER A 1 238 ? -13.032 0.103 5.713 1.00 96.69 238 SER A N 1
ATOM 1948 C CA . SER A 1 238 ? -14.141 -0.432 6.520 1.00 96.69 238 SER A CA 1
ATOM 1949 C C . SER A 1 238 ? -14.523 0.458 7.714 1.00 96.69 238 SER A C 1
ATOM 1951 O O . SER A 1 238 ? -15.641 0.369 8.217 1.00 96.69 238 SER A O 1
ATOM 1953 N N . SER A 1 239 ? -13.662 1.411 8.100 1.00 96.38 239 SER A N 1
ATOM 1954 C CA . SER A 1 239 ? -13.987 2.458 9.084 1.00 96.38 239 SER A CA 1
ATOM 1955 C C . SER A 1 239 ? -15.205 3.319 8.717 1.00 96.38 239 SER A C 1
ATOM 1957 O O . SER A 1 239 ? -15.746 4.016 9.577 1.00 96.38 239 SER A O 1
ATOM 1959 N N . ILE A 1 240 ? -15.637 3.288 7.452 1.00 96.50 240 ILE A N 1
ATOM 1960 C CA . ILE A 1 240 ? -16.784 4.034 6.920 1.00 96.50 240 ILE A CA 1
ATOM 1961 C C . ILE A 1 240 ? -18.080 3.205 6.975 1.00 96.50 240 ILE A C 1
ATOM 1963 O O . ILE A 1 240 ? -19.176 3.756 6.895 1.00 96.50 240 ILE A O 1
ATOM 1967 N N . TYR A 1 241 ? -17.998 1.883 7.156 1.00 95.81 241 TYR A N 1
ATOM 1968 C CA . TYR A 1 241 ? -19.155 0.994 6.993 1.00 95.81 241 TYR A CA 1
ATOM 1969 C C . TYR A 1 241 ? -20.266 1.270 8.007 1.00 95.81 241 TYR A C 1
ATOM 1971 O O . TYR A 1 241 ? -21.435 1.227 7.643 1.00 95.81 241 TYR A O 1
ATOM 1979 N N . ASN A 1 242 ? -19.928 1.657 9.240 1.00 94.31 242 ASN A N 1
ATOM 1980 C CA . ASN A 1 242 ? -20.927 2.051 10.241 1.00 94.31 242 ASN A CA 1
ATOM 1981 C C . ASN A 1 242 ? -21.758 3.272 9.821 1.00 94.31 242 ASN A C 1
ATOM 1983 O O . ASN A 1 242 ? -22.898 3.408 10.256 1.00 94.31 242 ASN A O 1
ATOM 1987 N N . ASP A 1 243 ? -21.212 4.165 8.994 1.00 94.94 243 ASP A N 1
ATOM 1988 C CA . ASP A 1 243 ? -21.968 5.297 8.455 1.00 94.94 243 ASP A CA 1
ATOM 1989 C C . ASP A 1 243 ? -22.836 4.874 7.270 1.00 94.94 243 ASP A C 1
ATOM 1991 O O . ASP A 1 243 ? -23.988 5.292 7.183 1.00 94.94 243 ASP A O 1
ATOM 1995 N N . LEU A 1 244 ? -22.327 3.974 6.424 1.00 95.38 244 LEU A N 1
ATOM 1996 C CA . LEU A 1 244 ? -23.088 3.385 5.322 1.00 95.38 244 LEU A CA 1
ATOM 1997 C C . LEU A 1 244 ? -24.285 2.553 5.814 1.00 95.38 244 LEU A C 1
ATOM 1999 O O . LEU A 1 244 ? -25.365 2.630 5.238 1.00 95.38 244 LEU A O 1
ATOM 2003 N N . LEU A 1 245 ? -24.129 1.804 6.908 1.00 93.62 245 LEU A N 1
ATOM 2004 C CA . LEU A 1 245 ? -25.197 0.990 7.502 1.00 93.62 245 LEU A CA 1
ATOM 2005 C C . LEU A 1 245 ? -26.414 1.824 7.944 1.00 93.62 245 LEU A C 1
ATOM 2007 O O . LEU A 1 245 ? -27.527 1.310 8.003 1.00 93.62 245 LEU A O 1
ATOM 2011 N N . LYS A 1 246 ? -26.239 3.130 8.190 1.00 92.88 246 LYS A N 1
ATOM 2012 C CA . LYS A 1 246 ? -27.334 4.055 8.541 1.00 92.88 246 LYS A CA 1
ATOM 2013 C C . LYS A 1 246 ? -28.187 4.464 7.330 1.00 92.88 246 LYS A C 1
ATOM 2015 O O . LYS A 1 246 ? -29.213 5.120 7.502 1.00 92.88 246 LYS A O 1
ATOM 2020 N N . CYS A 1 247 ? -27.782 4.116 6.106 1.00 90.88 247 CYS A N 1
ATOM 2021 C CA . CYS A 1 247 ? -28.464 4.525 4.876 1.00 90.88 247 CYS A CA 1
ATOM 2022 C C . CYS A 1 247 ? -29.682 3.664 4.499 1.00 90.88 247 CYS A C 1
ATOM 2024 O O . CYS A 1 247 ? -30.317 3.973 3.500 1.00 90.88 247 CYS A O 1
ATOM 2026 N N . HIS A 1 248 ? -30.052 2.644 5.291 1.00 84.38 248 HIS A N 1
ATOM 2027 C CA . HIS A 1 248 ? -31.183 1.735 5.004 1.00 84.38 248 HIS A CA 1
ATOM 2028 C C . HIS A 1 248 ? -31.105 1.082 3.608 1.00 84.38 248 HIS A C 1
ATOM 2030 O O . HIS A 1 248 ? -32.116 0.800 2.968 1.00 84.38 248 HIS A O 1
ATOM 2036 N N . THR A 1 249 ? -29.882 0.852 3.137 1.00 90.56 249 THR A N 1
ATOM 2037 C CA . THR A 1 249 ? -29.567 0.182 1.877 1.00 90.56 249 THR A CA 1
ATOM 2038 C C . THR A 1 249 ? -29.404 -1.316 2.123 1.00 90.56 249 THR A C 1
ATOM 2040 O O . THR A 1 249 ? -28.834 -1.729 3.133 1.00 90.56 249 THR A O 1
ATOM 2043 N N . GLU A 1 250 ? -29.842 -2.145 1.182 1.00 96.06 250 GLU A N 1
ATOM 2044 C CA . GLU A 1 250 ? -29.497 -3.562 1.167 1.00 96.06 250 GLU A CA 1
ATOM 2045 C C . GLU A 1 250 ? -28.022 -3.730 0.761 1.00 96.06 250 GLU A C 1
ATOM 2047 O O . GLU A 1 250 ? -27.646 -3.470 -0.386 1.00 96.06 250 GLU A O 1
ATOM 2052 N N . LEU A 1 251 ? -27.180 -4.135 1.717 1.00 97.31 251 LEU A N 1
ATOM 2053 C CA . LEU A 1 251 ? -25.726 -4.188 1.554 1.00 97.31 251 LEU A CA 1
ATOM 2054 C C . LEU A 1 251 ? -25.190 -5.606 1.389 1.00 97.31 251 LEU A C 1
ATOM 2056 O O . LEU A 1 251 ? -25.571 -6.529 2.113 1.00 97.31 251 LEU A O 1
ATOM 2060 N N . LYS A 1 252 ? -24.211 -5.727 0.491 1.00 97.50 252 LYS A N 1
ATOM 2061 C CA . LYS A 1 252 ? -23.344 -6.899 0.330 1.00 97.50 252 LYS A CA 1
ATOM 2062 C C . LYS A 1 252 ? -21.893 -6.465 0.209 1.00 97.50 252 LYS A C 1
ATOM 2064 O O . LYS A 1 252 ? -21.611 -5.337 -0.193 1.00 97.50 252 LYS A O 1
ATOM 2069 N N . PHE A 1 253 ? -20.965 -7.359 0.523 1.00 97.12 253 PHE A N 1
ATOM 2070 C CA . PHE A 1 253 ? -19.541 -7.035 0.566 1.00 97.12 253 PHE A CA 1
ATOM 2071 C C . PHE A 1 253 ? -18.737 -8.021 -0.278 1.00 97.12 253 PHE A C 1
ATOM 2073 O O . PHE A 1 253 ? -18.797 -9.222 -0.037 1.00 97.12 253 PHE A O 1
ATOM 2080 N N . LEU A 1 254 ? -17.949 -7.519 -1.234 1.00 95.31 254 LEU A N 1
ATOM 2081 C CA . LEU A 1 254 ? -16.913 -8.316 -1.897 1.00 95.31 254 LEU A CA 1
ATOM 2082 C C . LEU A 1 254 ? -15.598 -8.147 -1.142 1.00 95.31 254 LEU A C 1
ATOM 2084 O O . LEU A 1 254 ? -14.962 -7.088 -1.221 1.00 95.31 254 LEU A O 1
ATOM 2088 N N . ILE A 1 255 ? -15.185 -9.170 -0.400 1.00 93.25 255 ILE A N 1
ATOM 2089 C CA . ILE A 1 255 ? -14.049 -9.076 0.512 1.00 93.25 255 ILE A CA 1
ATOM 2090 C C . ILE A 1 255 ? -13.215 -10.356 0.564 1.00 93.25 255 ILE A C 1
ATOM 2092 O O . ILE A 1 255 ? -13.648 -11.442 0.200 1.00 93.25 255 ILE A O 1
ATOM 2096 N N . ASP A 1 256 ? -11.973 -10.186 1.005 1.00 92.44 256 ASP A N 1
ATOM 2097 C CA . ASP A 1 256 ? -11.042 -11.261 1.332 1.00 92.44 256 ASP A CA 1
ATOM 2098 C C . ASP A 1 256 ? -11.606 -12.152 2.445 1.00 92.44 256 ASP A C 1
ATOM 2100 O O . ASP A 1 256 ? -11.998 -11.647 3.501 1.00 92.44 256 ASP A O 1
ATOM 2104 N N . SER A 1 257 ? -11.600 -13.468 2.231 1.00 93.00 257 SER A N 1
ATOM 2105 C CA . SER A 1 257 ? -12.190 -14.445 3.151 1.00 93.00 257 SER A CA 1
ATOM 2106 C C . SER A 1 257 ? -11.606 -14.380 4.564 1.00 93.00 257 SER A C 1
ATOM 2108 O O . SER A 1 257 ? -12.330 -14.609 5.533 1.00 93.00 257 SER A O 1
ATOM 2110 N N . ARG A 1 258 ? -10.335 -13.975 4.702 1.00 94.81 258 ARG A N 1
ATOM 2111 C CA . ARG A 1 258 ? -9.665 -13.784 6.001 1.00 94.81 258 ARG A CA 1
ATOM 2112 C C . ARG A 1 258 ? -10.333 -12.731 6.887 1.00 94.81 258 ARG A C 1
ATOM 2114 O O . ARG A 1 258 ? -10.114 -12.718 8.093 1.00 94.81 258 ARG A O 1
ATOM 2121 N N . LEU A 1 259 ? -11.129 -11.831 6.308 1.00 95.56 259 LEU A N 1
ATOM 2122 C CA . LEU A 1 259 ? -11.827 -10.767 7.030 1.00 95.56 259 LEU A CA 1
ATOM 2123 C C . LEU A 1 259 ? -13.293 -11.101 7.334 1.00 95.56 259 LEU A C 1
ATOM 2125 O O . LEU A 1 259 ? -13.905 -10.394 8.132 1.00 95.56 259 LEU A O 1
ATOM 2129 N N . ASN A 1 260 ? -13.856 -12.171 6.761 1.00 93.50 260 ASN A N 1
ATOM 2130 C CA . ASN A 1 260 ? -15.289 -12.479 6.855 1.00 93.50 260 ASN A CA 1
ATOM 2131 C C . ASN A 1 260 ? -15.780 -12.568 8.305 1.00 93.50 260 ASN A C 1
ATOM 2133 O O . ASN A 1 260 ? -16.735 -11.888 8.677 1.00 93.50 260 ASN A O 1
ATOM 2137 N N . THR A 1 261 ? -15.106 -13.370 9.135 1.00 94.31 261 THR A N 1
ATOM 2138 C CA . THR A 1 261 ? -15.516 -13.628 10.524 1.00 94.31 261 THR A CA 1
ATOM 2139 C C . THR A 1 261 ? -15.583 -12.343 11.344 1.00 94.31 261 THR A C 1
ATOM 2141 O O . THR A 1 261 ? -16.598 -12.053 11.983 1.00 94.31 261 THR A O 1
ATOM 2144 N N . ILE A 1 262 ? -14.526 -11.530 11.296 1.00 96.44 262 ILE A N 1
ATOM 2145 C CA . ILE A 1 262 ? -14.482 -10.286 12.063 1.00 96.44 262 ILE A CA 1
ATOM 2146 C C . ILE A 1 262 ? -15.394 -9.209 11.475 1.00 96.44 262 ILE A C 1
ATOM 2148 O O . ILE A 1 262 ? -15.986 -8.443 12.238 1.00 96.44 262 ILE A O 1
ATOM 2152 N N . PHE A 1 263 ? -15.574 -9.158 10.154 1.00 96.88 263 PHE A N 1
ATOM 2153 C CA . PHE A 1 263 ? -16.478 -8.193 9.527 1.00 96.88 263 PHE A CA 1
ATOM 2154 C C . PHE A 1 263 ? -17.931 -8.503 9.876 1.00 96.88 263 PHE A C 1
ATOM 2156 O O . PHE A 1 263 ? -18.629 -7.587 10.299 1.00 96.88 263 PHE A O 1
ATOM 2163 N N . LYS A 1 264 ? -18.354 -9.773 9.834 1.00 96.31 264 LYS A N 1
ATOM 2164 C CA . LYS A 1 264 ? -19.691 -10.189 10.286 1.00 96.31 264 LYS A CA 1
ATOM 2165 C C . LYS A 1 264 ? -19.939 -9.803 11.745 1.00 96.31 264 LYS A C 1
ATOM 2167 O O . LYS A 1 264 ? -20.963 -9.214 12.079 1.00 96.31 264 LYS A O 1
ATOM 2172 N N . ARG A 1 265 ? -18.962 -10.049 12.624 1.00 97.06 265 ARG A N 1
ATOM 2173 C CA . ARG A 1 265 ? -19.058 -9.668 14.044 1.00 97.06 265 ARG A CA 1
ATOM 2174 C C . ARG A 1 265 ? -19.118 -8.150 14.260 1.00 97.06 265 ARG A C 1
ATOM 2176 O O . ARG A 1 265 ? -19.739 -7.684 15.215 1.00 97.06 265 ARG A O 1
ATOM 2183 N N . SER A 1 266 ? -18.463 -7.375 13.400 1.00 97.38 266 SER A N 1
ATOM 2184 C CA . SER A 1 266 ? -18.326 -5.921 13.561 1.00 97.38 266 SER A CA 1
ATOM 2185 C C . SER A 1 266 ? -19.461 -5.133 12.909 1.00 97.38 266 SER A C 1
ATOM 2187 O O . SER A 1 266 ? -19.918 -4.152 13.493 1.00 97.38 266 SER A O 1
ATOM 2189 N N . PHE A 1 267 ? -19.930 -5.583 11.743 1.00 96.06 267 PHE A N 1
ATOM 2190 C CA . PHE A 1 267 ? -20.838 -4.853 10.856 1.00 96.06 267 PHE A CA 1
ATOM 2191 C C . PHE A 1 267 ? -22.199 -5.532 10.655 1.00 96.06 267 PHE A C 1
ATOM 2193 O O . PHE A 1 267 ? -23.062 -4.937 10.024 1.00 96.06 267 PHE A O 1
ATOM 2200 N N . GLY A 1 268 ? -22.417 -6.725 11.215 1.00 94.94 268 GLY A N 1
ATOM 2201 C CA . GLY A 1 268 ? -23.704 -7.420 11.171 1.00 94.94 268 GLY A CA 1
ATOM 2202 C C . GLY A 1 268 ? -23.753 -8.573 10.172 1.00 94.94 268 GLY A C 1
ATOM 2203 O O . GLY A 1 268 ? -22.777 -8.893 9.493 1.00 94.94 268 GLY A O 1
ATOM 2204 N N . ASP A 1 269 ? -24.908 -9.234 10.115 1.00 93.31 269 ASP A N 1
ATOM 2205 C CA . ASP A 1 269 ? -25.113 -10.406 9.267 1.00 93.31 269 ASP A CA 1
ATOM 2206 C C . ASP A 1 269 ? -25.477 -9.998 7.833 1.00 93.31 269 ASP A C 1
ATOM 2208 O O . ASP A 1 269 ? -26.643 -9.912 7.456 1.00 93.31 269 ASP A O 1
ATOM 2212 N N . HIS A 1 270 ? -24.445 -9.693 7.049 1.00 95.62 270 HIS A N 1
ATOM 2213 C CA . HIS A 1 270 ? -24.543 -9.419 5.619 1.00 95.62 270 HIS A CA 1
ATOM 2214 C C . HIS A 1 270 ? -23.942 -10.557 4.797 1.00 95.62 270 HIS A C 1
ATOM 2216 O O . HIS A 1 270 ? -23.215 -11.415 5.298 1.00 95.62 270 HIS A O 1
ATOM 2222 N N . GLU A 1 271 ? -24.196 -10.532 3.493 1.00 95.81 271 GLU A N 1
ATOM 2223 C CA . GLU A 1 271 ? -23.514 -11.435 2.578 1.00 95.81 271 GLU A CA 1
ATOM 2224 C C . GLU A 1 271 ? -22.085 -10.941 2.291 1.00 95.81 271 GLU A C 1
ATOM 2226 O O . GLU A 1 271 ? -21.891 -9.857 1.730 1.00 95.81 271 GLU A O 1
ATOM 2231 N N . TYR A 1 272 ? -21.093 -11.758 2.656 1.00 95.06 272 TYR A N 1
ATOM 2232 C CA . TYR A 1 272 ? -19.668 -11.536 2.394 1.00 95.06 272 TYR A CA 1
ATOM 2233 C C . TYR A 1 272 ? -19.181 -12.530 1.340 1.00 95.06 272 TYR A C 1
ATOM 2235 O O . TYR A 1 272 ? -19.176 -13.741 1.559 1.00 95.06 272 TYR A O 1
ATOM 2243 N N . ILE A 1 273 ? -18.787 -12.016 0.181 1.00 93.94 273 ILE A N 1
ATOM 2244 C CA . ILE A 1 273 ? -18.531 -12.788 -1.033 1.00 93.94 273 ILE A CA 1
ATOM 2245 C C . ILE A 1 273 ? -17.052 -12.651 -1.387 1.00 93.94 273 ILE A C 1
ATOM 2247 O O . ILE A 1 273 ? -16.506 -11.547 -1.373 1.00 93.94 273 ILE A O 1
ATOM 2251 N N . ASN A 1 274 ? -16.402 -13.760 -1.736 1.00 89.12 274 ASN A N 1
ATOM 2252 C CA . ASN A 1 274 ? -15.022 -13.720 -2.207 1.00 89.12 274 ASN A CA 1
ATOM 2253 C C . ASN A 1 274 ? -14.942 -13.073 -3.603 1.00 89.12 274 ASN A C 1
ATOM 2255 O O . ASN A 1 274 ? -15.813 -13.274 -4.451 1.00 89.12 274 ASN A O 1
ATOM 2259 N N . LEU A 1 275 ? -13.887 -12.291 -3.841 1.00 79.62 275 LEU A N 1
ATOM 2260 C CA . LEU A 1 275 ? -13.676 -11.545 -5.085 1.00 79.62 275 LEU A CA 1
ATOM 2261 C C . LEU A 1 275 ? -13.554 -12.455 -6.315 1.00 79.62 275 LEU A C 1
ATOM 2263 O O . LEU A 1 275 ? -13.827 -12.009 -7.420 1.00 79.62 275 LEU A O 1
ATOM 2267 N N . ASP A 1 276 ? -13.168 -13.715 -6.149 1.00 82.44 276 ASP A N 1
ATOM 2268 C CA . ASP A 1 276 ? -13.043 -14.697 -7.229 1.00 82.44 276 ASP A CA 1
ATOM 2269 C C . ASP A 1 276 ? -14.366 -15.393 -7.609 1.00 82.44 276 ASP A C 1
ATOM 2271 O O . ASP A 1 276 ? -14.393 -16.171 -8.562 1.00 82.44 276 ASP A O 1
ATOM 2275 N N . ASN A 1 277 ? -15.483 -15.097 -6.934 1.00 88.56 277 ASN A N 1
ATOM 2276 C CA . ASN A 1 277 ? -16.776 -15.720 -7.220 1.00 88.56 277 ASN A CA 1
ATOM 2277 C C . ASN A 1 277 ? -17.533 -15.006 -8.362 1.00 88.56 277 ASN A C 1
ATOM 2279 O O . ASN A 1 277 ? -18.478 -14.239 -8.147 1.00 88.56 277 ASN A O 1
ATOM 2283 N N . TYR A 1 278 ? -17.110 -15.269 -9.602 1.00 88.50 278 TYR A N 1
ATOM 2284 C CA . TYR A 1 278 ? -17.648 -14.642 -10.819 1.00 88.50 278 TYR A CA 1
ATOM 2285 C C . TYR A 1 278 ? -19.157 -14.821 -11.000 1.00 88.50 278 TYR A C 1
ATOM 2287 O O . TYR A 1 278 ? -19.847 -13.875 -11.391 1.00 88.50 278 TYR A O 1
ATOM 2295 N N . ASP A 1 279 ? -19.671 -16.023 -10.746 1.00 91.38 279 ASP A N 1
ATOM 2296 C CA . ASP A 1 279 ? -21.082 -16.329 -10.980 1.00 91.38 279 ASP A CA 1
ATOM 2297 C C . ASP A 1 279 ? -21.972 -15.583 -9.997 1.00 91.38 279 ASP A C 1
ATOM 2299 O O . ASP A 1 279 ? -22.976 -14.993 -10.407 1.00 91.38 279 ASP A O 1
ATOM 2303 N N . ARG A 1 280 ? -21.546 -15.491 -8.731 1.00 94.12 280 ARG A N 1
ATOM 2304 C CA . ARG A 1 280 ? -22.266 -14.680 -7.755 1.00 94.12 280 ARG A CA 1
ATOM 2305 C C . ARG A 1 280 ? -22.265 -13.206 -8.141 1.00 94.12 280 ARG A C 1
ATOM 2307 O O . ARG A 1 280 ? -23.300 -12.558 -8.049 1.00 94.12 280 ARG A O 1
ATOM 2314 N N . ILE A 1 281 ? -21.149 -12.671 -8.631 1.00 92.06 281 ILE A N 1
ATOM 2315 C CA . ILE A 1 281 ? -21.065 -11.256 -9.024 1.00 92.06 281 ILE A CA 1
ATOM 2316 C C . ILE A 1 281 ? -21.964 -10.954 -10.232 1.00 92.06 281 ILE A C 1
ATOM 2318 O O . ILE A 1 281 ? -22.641 -9.926 -10.253 1.00 92.06 281 ILE A O 1
ATOM 2322 N N . ARG A 1 282 ? -22.051 -11.863 -11.210 1.00 93.19 282 ARG A N 1
ATOM 2323 C CA . ARG A 1 282 ? -23.000 -11.740 -12.333 1.00 93.19 282 ARG A CA 1
ATOM 2324 C C . ARG A 1 282 ? -24.452 -11.790 -11.875 1.00 93.19 282 ARG A C 1
ATOM 2326 O O . ARG A 1 282 ? -25.277 -11.042 -12.394 1.00 93.19 282 ARG A O 1
ATOM 2333 N N . ASP A 1 283 ? -24.763 -12.662 -10.926 1.00 96.12 283 ASP A N 1
ATOM 2334 C CA . ASP A 1 283 ? -26.096 -12.748 -10.340 1.00 96.12 283 ASP A CA 1
ATOM 2335 C C . ASP A 1 283 ? -26.480 -11.451 -9.607 1.00 96.12 283 ASP A C 1
ATOM 2337 O O . ASP A 1 283 ? -27.582 -10.941 -9.795 1.00 96.12 283 ASP A O 1
ATOM 2341 N N . LEU A 1 284 ? -25.554 -10.830 -8.871 1.00 96.88 284 LEU A N 1
ATOM 2342 C CA . LEU A 1 284 ? -25.786 -9.519 -8.253 1.00 96.88 284 LEU A CA 1
ATOM 2343 C C . LEU A 1 284 ? -26.125 -8.437 -9.286 1.00 96.88 284 LEU A C 1
ATOM 2345 O O . LEU A 1 284 ? -27.081 -7.688 -9.096 1.00 96.88 284 LEU A O 1
ATOM 2349 N N . VAL A 1 285 ? -25.408 -8.391 -10.410 1.00 96.00 285 VAL A N 1
ATOM 2350 C CA . VAL A 1 285 ? -25.729 -7.454 -11.501 1.00 96.00 285 VAL A CA 1
ATOM 2351 C C . VAL A 1 285 ? -27.151 -7.688 -12.025 1.00 96.00 285 VAL A C 1
ATOM 2353 O O . VAL A 1 285 ? -27.920 -6.739 -12.157 1.00 96.00 285 VAL A O 1
ATOM 2356 N N . ARG A 1 286 ? -27.545 -8.947 -12.268 1.00 96.69 286 ARG A N 1
ATOM 2357 C CA . ARG A 1 286 ? -28.905 -9.292 -12.738 1.00 96.69 286 ARG A CA 1
ATOM 2358 C C . ARG A 1 286 ? -29.997 -8.904 -11.739 1.00 96.69 286 ARG A C 1
ATOM 2360 O O . ARG A 1 286 ? -31.096 -8.556 -12.150 1.00 96.69 286 ARG A O 1
ATOM 2367 N N . ASN A 1 287 ? -29.685 -8.931 -10.445 1.00 97.06 287 ASN A N 1
ATOM 2368 C CA . ASN A 1 287 ? -30.599 -8.564 -9.362 1.00 97.06 287 ASN A CA 1
ATOM 2369 C C . ASN A 1 287 ? -30.619 -7.055 -9.039 1.00 97.06 287 ASN A C 1
ATOM 2371 O O . ASN A 1 287 ? -31.230 -6.649 -8.041 1.00 97.06 287 ASN A O 1
ATOM 2375 N N . GLY A 1 288 ? -29.972 -6.233 -9.874 1.00 96.12 288 GLY A N 1
ATOM 2376 C CA . GLY A 1 288 ? -30.019 -4.773 -9.802 1.00 96.12 288 GLY A CA 1
ATOM 2377 C C . GLY A 1 288 ? -29.144 -4.163 -8.708 1.00 96.12 288 GLY A C 1
ATOM 2378 O O . GLY A 1 288 ? -29.470 -3.083 -8.222 1.00 96.12 288 GLY A O 1
ATOM 2379 N N . TYR A 1 289 ? -28.073 -4.844 -8.284 1.00 97.88 289 TYR A N 1
ATOM 2380 C CA . TYR A 1 289 ? -27.092 -4.229 -7.387 1.00 97.88 289 TYR A CA 1
ATOM 2381 C C . TYR A 1 289 ? -26.153 -3.309 -8.162 1.00 97.88 289 TYR A C 1
ATOM 2383 O O . TYR A 1 289 ? -25.590 -3.692 -9.189 1.00 97.88 289 TYR A O 1
ATOM 2391 N N . GLU A 1 290 ? -25.922 -2.127 -7.602 1.00 97.56 290 GLU A N 1
ATOM 2392 C CA . GLU A 1 290 ? -24.827 -1.248 -8.004 1.00 97.56 290 GLU A CA 1
ATOM 2393 C C . GLU A 1 290 ? -23.585 -1.528 -7.150 1.00 97.56 290 GLU A C 1
ATOM 2395 O O . GLU A 1 290 ? -23.672 -2.069 -6.045 1.00 97.56 290 GLU A O 1
ATOM 2400 N N . PHE A 1 291 ? -22.411 -1.154 -7.652 1.00 97.12 291 PHE A N 1
ATOM 2401 C CA . PHE A 1 291 ? -21.131 -1.430 -7.005 1.00 97.12 291 PHE A CA 1
ATOM 2402 C C . PHE A 1 291 ? -20.440 -0.138 -6.581 1.00 97.12 291 PHE A C 1
ATOM 2404 O O . PHE A 1 291 ? -20.483 0.870 -7.280 1.00 97.12 291 PHE A O 1
ATOM 2411 N N . ILE A 1 292 ? -19.736 -0.164 -5.456 1.00 96.88 292 ILE A N 1
ATOM 2412 C CA . ILE A 1 292 ? -18.874 0.939 -5.036 1.00 96.88 292 ILE A CA 1
ATOM 2413 C C . ILE A 1 292 ? -17.597 0.392 -4.419 1.00 96.88 292 ILE A C 1
ATOM 2415 O O . ILE A 1 292 ? -17.641 -0.527 -3.607 1.00 96.88 292 ILE A O 1
ATOM 2419 N N . TYR A 1 293 ? -16.445 0.956 -4.772 1.00 96.19 293 TYR A N 1
ATOM 2420 C CA . TYR A 1 293 ? -15.210 0.626 -4.068 1.00 96.19 293 TYR A CA 1
ATOM 2421 C C . TYR A 1 293 ? -15.226 1.234 -2.665 1.00 96.19 293 TYR A C 1
ATOM 2423 O O . TYR A 1 293 ? -15.656 2.372 -2.482 1.00 96.19 293 TYR A O 1
ATOM 2431 N N . ALA A 1 294 ? -14.726 0.502 -1.670 1.00 96.44 294 ALA A N 1
ATOM 2432 C CA . ALA A 1 294 ? -14.735 0.945 -0.279 1.00 96.44 294 ALA A CA 1
ATOM 2433 C C . ALA A 1 294 ? -14.049 2.312 -0.101 1.00 96.44 294 ALA A C 1
ATOM 2435 O O . ALA A 1 294 ? -14.540 3.147 0.657 1.00 96.44 294 ALA A O 1
ATOM 2436 N N . GLY A 1 295 ? -12.977 2.596 -0.852 1.00 95.12 295 GLY A N 1
ATOM 2437 C CA . GLY A 1 295 ? -12.324 3.905 -0.840 1.00 95.12 295 GLY A CA 1
ATOM 2438 C C . GLY A 1 295 ? -13.172 5.042 -1.412 1.00 95.12 295 GLY A C 1
ATOM 2439 O O . GLY A 1 295 ? -13.041 6.181 -0.967 1.00 95.12 295 GLY A O 1
ATOM 2440 N N . SER A 1 296 ? -14.099 4.744 -2.326 1.00 96.00 296 SER A N 1
ATOM 2441 C CA . SER A 1 296 ? -15.003 5.732 -2.931 1.00 96.00 296 SER A CA 1
ATOM 2442 C C . SER A 1 296 ? -16.084 6.198 -1.953 1.00 96.00 296 SER A C 1
ATOM 2444 O O . SER A 1 296 ? -16.641 7.283 -2.119 1.00 96.00 296 SER A O 1
ATOM 2446 N N . LEU A 1 297 ? -16.348 5.432 -0.884 1.00 96.44 297 LEU A N 1
ATOM 2447 C CA . LEU A 1 297 ? -17.260 5.844 0.190 1.00 96.44 297 LEU A CA 1
ATOM 2448 C C . LEU A 1 297 ? -16.791 7.131 0.887 1.00 96.44 297 LEU A C 1
ATOM 2450 O O . LEU A 1 297 ? -17.617 7.890 1.400 1.00 96.44 297 LEU A O 1
ATOM 2454 N N . GLY A 1 298 ? -15.484 7.420 0.856 1.00 95.69 298 GLY A N 1
ATOM 2455 C CA . GLY A 1 298 ? -14.912 8.646 1.411 1.00 95.69 298 GLY A CA 1
ATOM 2456 C C . GLY A 1 298 ? -15.587 9.914 0.880 1.00 95.69 298 GLY A C 1
ATOM 2457 O O . GLY A 1 298 ? -15.877 10.822 1.658 1.00 95.69 298 GLY A O 1
ATOM 2458 N N . LYS A 1 299 ? -15.965 9.933 -0.406 1.00 95.44 299 LYS A N 1
ATOM 2459 C CA . LYS A 1 299 ? -16.656 11.062 -1.053 1.00 95.44 299 LYS A CA 1
ATOM 2460 C C . LYS A 1 299 ? -17.965 11.457 -0.360 1.00 95.44 299 LYS A C 1
ATOM 2462 O O . LYS A 1 299 ? -18.349 12.629 -0.369 1.00 95.44 299 LYS A O 1
ATOM 2467 N N . TYR A 1 300 ? -18.650 10.490 0.240 1.00 95.69 300 TYR A N 1
ATOM 2468 C CA . TYR A 1 300 ? -19.954 10.698 0.863 1.00 95.69 300 TYR A CA 1
ATOM 2469 C C . TYR A 1 300 ? -19.837 10.971 2.360 1.00 95.69 300 TYR A C 1
ATOM 2471 O O . TYR A 1 300 ? -20.553 11.830 2.873 1.00 95.69 300 TYR A O 1
ATOM 2479 N N . PHE A 1 301 ? -18.919 10.280 3.040 1.00 95.94 301 PHE A N 1
ATOM 2480 C CA . PHE A 1 301 ? -18.885 10.224 4.503 1.00 95.94 301 PHE A CA 1
ATOM 2481 C C . PHE A 1 301 ? -17.655 10.860 5.148 1.00 95.94 301 PHE A C 1
ATOM 2483 O O . PHE A 1 301 ? -17.594 10.907 6.370 1.00 95.94 301 PHE A O 1
ATOM 2490 N N . ARG A 1 302 ? -16.652 11.290 4.378 1.00 96.00 302 ARG A N 1
ATOM 2491 C CA . ARG A 1 302 ? -15.383 11.825 4.894 1.00 96.00 302 ARG A CA 1
ATOM 2492 C C . ARG A 1 302 ? -15.012 13.108 4.159 1.00 96.00 302 ARG A C 1
ATOM 2494 O O . ARG A 1 302 ? -14.039 13.137 3.420 1.00 96.00 302 ARG A O 1
ATOM 2501 N N . LYS A 1 303 ? -15.804 14.165 4.305 1.00 95.06 303 LYS A N 1
ATOM 2502 C CA . LYS A 1 303 ? -15.595 15.455 3.622 1.00 95.06 303 LYS A CA 1
ATOM 2503 C C . LYS A 1 303 ? -14.683 16.389 4.414 1.00 95.06 303 LYS A C 1
ATOM 2505 O O . LYS A 1 303 ? -13.993 17.210 3.806 1.00 95.06 303 LYS A O 1
ATOM 2510 N N . ASN A 1 304 ? -14.652 16.224 5.737 1.00 94.69 304 ASN A N 1
ATOM 2511 C CA . ASN A 1 304 ? -13.864 17.006 6.687 1.00 94.69 304 ASN A CA 1
ATOM 2512 C C . ASN A 1 304 ? -13.292 16.109 7.802 1.00 94.69 304 ASN A C 1
ATOM 2514 O O . ASN A 1 304 ? -13.805 15.021 8.059 1.00 94.69 304 ASN A O 1
ATOM 2518 N N . SER A 1 305 ? -12.274 16.585 8.528 1.00 93.00 305 SER A N 1
ATOM 2519 C CA . SER A 1 305 ? -11.670 15.859 9.663 1.00 93.00 305 SER A CA 1
ATOM 2520 C C . SER A 1 305 ? -12.663 15.508 10.778 1.00 93.00 305 SER A C 1
ATOM 2522 O O . SER A 1 305 ? -12.530 14.475 11.434 1.00 93.00 305 SER A O 1
ATOM 2524 N N . SER A 1 306 ? -13.700 16.330 10.969 1.00 92.94 306 SER A N 1
ATOM 2525 C CA . SER A 1 306 ? -14.781 16.074 11.930 1.00 92.94 306 SER A CA 1
ATOM 2526 C C . SER A 1 306 ? -15.609 14.835 11.602 1.00 92.94 306 SER A C 1
ATOM 2528 O O . SER A 1 306 ? -16.262 14.302 12.489 1.00 92.94 306 SER A O 1
ATOM 2530 N N . ASP A 1 307 ? -15.583 14.350 10.361 1.00 95.06 307 ASP A N 1
ATOM 2531 C CA . ASP A 1 307 ? -16.371 13.182 9.963 1.00 95.06 307 ASP A CA 1
ATOM 2532 C C . ASP A 1 307 ? -15.719 11.863 10.422 1.00 95.06 307 ASP A C 1
ATOM 2534 O O . ASP A 1 307 ? -16.333 10.796 10.397 1.00 95.06 307 ASP A O 1
ATOM 2538 N N . PHE A 1 308 ? -14.468 11.921 10.887 1.00 93.00 308 PHE A N 1
ATOM 2539 C CA . PHE A 1 308 ? -13.714 10.782 11.401 1.00 93.00 308 PHE A CA 1
ATOM 2540 C C . PHE A 1 308 ? -13.918 10.618 12.914 1.00 93.00 308 PHE A C 1
ATOM 2542 O O . PHE A 1 308 ? -12.988 10.764 13.713 1.00 93.00 308 PHE A O 1
ATOM 2549 N N . MET A 1 309 ? -15.159 10.343 13.317 1.00 80.75 309 MET A N 1
ATOM 2550 C CA . MET A 1 309 ? -15.551 10.255 14.734 1.00 80.75 309 MET A CA 1
ATOM 2551 C C . MET A 1 309 ? -15.220 8.903 15.380 1.00 80.75 309 MET A C 1
ATOM 2553 O O . MET A 1 309 ? -15.055 8.807 16.598 1.00 80.75 309 MET A O 1
ATOM 2557 N N . THR A 1 310 ? -15.120 7.848 14.575 1.00 76.88 310 THR A N 1
ATOM 2558 C CA . THR A 1 310 ? -14.974 6.471 15.051 1.00 76.88 310 THR A CA 1
ATOM 2559 C C . THR A 1 310 ? -13.573 6.210 15.605 1.00 76.88 310 THR A C 1
ATOM 2561 O O . THR A 1 310 ? -12.581 6.336 14.892 1.00 76.88 310 THR A O 1
ATOM 2564 N N . LYS A 1 311 ? -13.485 5.813 16.883 1.00 79.12 311 LYS A N 1
ATOM 2565 C CA . LYS A 1 311 ? -12.213 5.434 17.534 1.00 79.12 311 LYS A CA 1
ATOM 2566 C C . LYS A 1 311 ? -11.804 3.985 17.258 1.00 79.12 311 LYS A C 1
ATOM 2568 O O . LYS A 1 311 ? -10.615 3.693 17.201 1.00 79.12 311 LYS A O 1
ATOM 2573 N N . SER A 1 312 ? -12.785 3.103 17.111 1.00 93.88 312 SER A N 1
ATOM 2574 C CA . SER A 1 312 ? -12.636 1.687 16.783 1.00 93.88 312 SER A CA 1
ATOM 2575 C C . SER A 1 312 ? -13.885 1.219 16.041 1.00 93.88 312 SER A C 1
ATOM 2577 O O . SER A 1 312 ? -14.988 1.707 16.290 1.00 93.88 312 SER A O 1
ATOM 2579 N N . PHE A 1 313 ? -13.711 0.311 15.090 1.00 96.56 313 PHE A N 1
ATOM 2580 C CA . PHE A 1 313 ? -14.785 -0.175 14.223 1.00 96.56 313 PHE A CA 1
ATOM 2581 C C . PHE A 1 313 ? -14.755 -1.686 14.006 1.00 96.56 313 PHE A C 1
ATOM 2583 O O . PHE A 1 313 ? -15.764 -2.231 13.576 1.00 96.56 313 PHE A O 1
ATOM 2590 N N . LEU A 1 314 ? -13.650 -2.365 14.331 1.00 97.69 314 LEU A N 1
ATOM 2591 C CA . LEU A 1 314 ? -13.618 -3.822 14.398 1.00 97.69 314 LEU A CA 1
ATOM 2592 C C . LEU A 1 314 ? -13.764 -4.292 15.845 1.00 97.69 314 LEU A C 1
ATOM 2594 O O . LEU A 1 314 ? -13.201 -3.702 16.768 1.00 97.69 314 LEU A O 1
ATOM 2598 N N . LYS A 1 315 ? -14.523 -5.369 16.036 1.00 97.50 315 LYS A N 1
ATOM 2599 C CA . LYS A 1 315 ? -14.777 -5.993 17.337 1.00 97.50 315 LYS A CA 1
ATOM 2600 C C . LY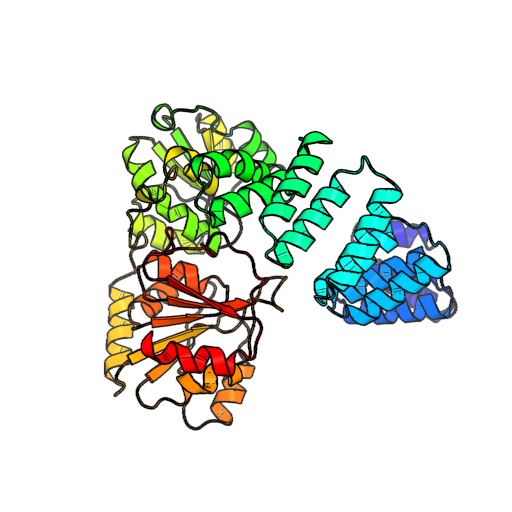S A 1 315 ? -13.970 -7.288 17.427 1.00 97.50 315 LYS A C 1
ATOM 2602 O O . LYS A 1 315 ? -14.266 -8.200 16.657 1.00 97.50 315 LYS A O 1
ATOM 2607 N N . PRO A 1 316 ? -12.968 -7.414 18.312 1.00 97.62 316 PRO A N 1
ATOM 2608 C CA . PRO A 1 316 ? -12.257 -8.675 18.546 1.00 97.62 316 PRO A CA 1
ATOM 2609 C C . PRO A 1 316 ? -13.178 -9.795 19.047 1.00 97.62 316 PRO A C 1
ATOM 2611 O O . PRO A 1 316 ? -14.273 -9.533 19.544 1.00 97.62 316 PRO A O 1
ATOM 2614 N N . ASN A 1 317 ? -12.733 -11.046 18.927 1.00 98.06 317 ASN A N 1
ATOM 2615 C CA . ASN A 1 317 ? -13.388 -12.182 19.571 1.00 98.06 317 ASN A CA 1
ATOM 2616 C C . ASN A 1 317 ? -12.997 -12.216 21.058 1.00 98.06 317 ASN A C 1
ATOM 2618 O O . ASN A 1 317 ? -11.819 -12.368 21.375 1.00 98.06 317 ASN A O 1
ATOM 2622 N N . LEU A 1 318 ? -13.973 -12.079 21.959 1.00 97.69 318 LEU A N 1
ATOM 2623 C CA . LEU A 1 318 ? -13.714 -11.946 23.395 1.00 97.69 318 LEU A CA 1
ATOM 2624 C C . LEU A 1 318 ? -13.153 -13.221 24.040 1.00 97.69 318 LEU A C 1
ATOM 2626 O O . LEU A 1 318 ? -12.315 -13.114 24.926 1.00 97.69 318 LEU A O 1
ATOM 2630 N N . GLU A 1 319 ? -13.529 -14.410 23.570 1.00 97.94 319 GLU A N 1
ATOM 2631 C CA . GLU A 1 319 ? -12.988 -15.672 24.099 1.00 97.94 319 GLU A CA 1
ATOM 2632 C C . GLU A 1 319 ? -11.494 -15.801 23.780 1.00 97.94 319 GLU A C 1
ATOM 2634 O O . GLU A 1 319 ? -10.676 -16.124 24.645 1.00 97.94 319 GLU A O 1
ATOM 2639 N N . LYS A 1 320 ? -11.118 -15.457 22.541 1.00 97.50 320 LYS A N 1
ATOM 2640 C CA . LYS A 1 320 ? -9.716 -15.405 22.106 1.00 97.50 320 LYS A CA 1
ATOM 2641 C C . LYS A 1 320 ? -8.932 -14.331 22.865 1.00 97.50 320 LYS A C 1
ATOM 2643 O O . LYS A 1 320 ? -7.784 -14.557 23.234 1.00 97.50 320 LYS A O 1
ATOM 2648 N N . VAL A 1 321 ? -9.546 -13.177 23.138 1.00 98.19 321 VAL A N 1
ATOM 2649 C CA . VAL A 1 321 ? -8.940 -12.127 23.976 1.00 98.19 321 VAL A CA 1
ATOM 2650 C C . VAL A 1 321 ? -8.652 -12.671 25.378 1.00 98.19 321 VAL A C 1
ATOM 2652 O O . VAL A 1 321 ? -7.512 -12.592 25.828 1.00 98.19 321 VAL A O 1
ATOM 2655 N N . SER A 1 322 ? -9.626 -13.310 26.031 1.00 98.06 322 SER A N 1
ATOM 2656 C CA . SER A 1 322 ? -9.443 -13.876 27.374 1.00 98.06 322 SER A CA 1
ATOM 2657 C C . SER A 1 322 ? -8.358 -14.957 27.433 1.00 98.06 322 SER A C 1
ATOM 2659 O O . SER A 1 322 ? -7.609 -15.016 28.408 1.00 98.06 322 SER A O 1
ATOM 2661 N N . LYS A 1 323 ? -8.204 -15.773 26.380 1.00 96.44 323 LYS A N 1
ATOM 2662 C CA . LYS A 1 323 ? -7.084 -16.726 26.245 1.00 96.44 323 LYS A CA 1
ATOM 2663 C C . LYS A 1 323 ? -5.723 -16.024 26.358 1.00 96.44 323 LYS A C 1
ATOM 2665 O O . LYS A 1 323 ? -4.852 -16.496 27.089 1.00 96.44 323 LYS A O 1
ATOM 2670 N N . TYR A 1 324 ? -5.534 -14.900 25.668 1.00 96.94 324 TYR A N 1
ATOM 2671 C CA . TYR A 1 324 ? -4.274 -14.151 25.710 1.00 96.94 324 TYR A CA 1
ATOM 2672 C C . TYR A 1 324 ? -4.084 -13.367 27.010 1.00 96.94 324 TYR A C 1
ATOM 2674 O O . TYR A 1 324 ? -2.972 -13.309 27.529 1.00 96.94 324 TYR A O 1
ATOM 2682 N N . GLU A 1 325 ? -5.156 -12.835 27.598 1.00 96.56 325 GLU A N 1
ATOM 2683 C CA . GLU A 1 325 ? -5.089 -12.220 28.929 1.00 96.56 325 GLU A CA 1
ATOM 2684 C C . GLU A 1 325 ? -4.611 -13.228 29.984 1.00 96.56 325 GLU A C 1
ATOM 2686 O O . GLU A 1 325 ? -3.758 -12.907 30.810 1.00 96.56 325 GLU A O 1
ATOM 2691 N N . LEU A 1 326 ? -5.114 -14.467 29.939 1.00 96.06 326 LEU A N 1
ATOM 2692 C CA . LEU A 1 326 ? -4.666 -15.551 30.819 1.00 96.06 326 LEU A CA 1
ATOM 2693 C C . LEU A 1 326 ? -3.204 -15.930 30.572 1.00 96.06 326 LEU A C 1
ATOM 2695 O O . LEU A 1 326 ? -2.457 -16.097 31.535 1.00 96.06 326 LEU A O 1
ATOM 2699 N N . LEU A 1 327 ? -2.782 -16.020 29.307 1.00 94.75 327 LEU A N 1
ATOM 2700 C CA . LEU A 1 327 ? -1.382 -16.262 28.951 1.00 94.75 327 LEU A CA 1
ATOM 2701 C C . LEU A 1 327 ? -0.462 -15.211 29.585 1.00 94.75 327 LEU A C 1
ATOM 2703 O O . LEU A 1 327 ? 0.563 -15.554 30.174 1.00 94.75 327 LEU A O 1
ATOM 2707 N N . PHE A 1 328 ? -0.838 -13.936 29.486 1.00 95.56 328 PHE A N 1
ATOM 2708 C CA . PHE A 1 328 ? 0.001 -12.832 29.933 1.00 95.56 328 PHE A CA 1
ATOM 2709 C C . PHE A 1 328 ? 0.011 -12.601 31.443 1.00 95.56 328 PHE A C 1
ATOM 2711 O O . PHE A 1 328 ? 0.991 -12.061 31.952 1.00 95.56 328 PHE A O 1
ATOM 2718 N N . LYS A 1 329 ? -0.985 -13.096 32.187 1.00 93.44 329 LYS A N 1
ATOM 2719 C CA . LYS A 1 329 ? -0.954 -13.097 33.664 1.00 93.44 329 LYS A CA 1
ATOM 2720 C C . LYS A 1 329 ? 0.243 -13.849 34.251 1.00 93.44 329 LYS A C 1
ATOM 2722 O O . LYS A 1 329 ? 0.642 -13.556 35.372 1.00 93.44 329 LYS A O 1
ATOM 2727 N N . ASN A 1 330 ? 0.833 -14.781 33.502 1.00 90.88 330 ASN A N 1
ATOM 2728 C CA . ASN A 1 330 ? 2.010 -15.541 33.933 1.00 90.88 330 ASN A CA 1
ATOM 2729 C C . ASN A 1 330 ? 3.328 -14.752 33.823 1.00 90.88 330 ASN A C 1
ATOM 2731 O O . ASN A 1 330 ? 4.390 -15.285 34.139 1.00 90.88 330 ASN A O 1
ATOM 2735 N N . TYR A 1 331 ? 3.281 -13.501 33.359 1.00 90.12 331 TYR A N 1
ATOM 2736 C CA . TYR A 1 331 ? 4.454 -12.670 33.127 1.00 90.12 331 TYR A CA 1
ATOM 2737 C C . TYR A 1 331 ? 4.435 -11.429 34.027 1.00 90.12 331 TYR A C 1
ATOM 2739 O O . TYR A 1 331 ? 3.475 -10.665 34.046 1.00 90.12 331 TYR A O 1
ATOM 2747 N N . SER A 1 332 ? 5.542 -11.180 34.728 1.00 87.19 332 SER A N 1
ATOM 2748 C CA . SER A 1 332 ? 5.692 -10.040 35.646 1.00 87.19 332 SER A CA 1
ATOM 2749 C C . SER A 1 332 ? 6.330 -8.827 34.956 1.00 87.19 332 SER A C 1
ATOM 2751 O O . SER A 1 332 ? 7.442 -8.429 35.300 1.00 87.19 332 SER A O 1
ATOM 2753 N N . PHE A 1 333 ? 5.649 -8.241 33.966 1.00 89.69 333 PHE A N 1
ATOM 2754 C CA . PHE A 1 333 ? 6.094 -7.021 33.270 1.00 89.69 333 PHE A CA 1
ATOM 2755 C C . PHE A 1 333 ? 5.095 -5.880 33.457 1.00 89.69 333 PHE A C 1
ATOM 2757 O O . PHE A 1 333 ? 3.908 -6.110 33.666 1.00 89.69 333 PHE A O 1
ATOM 2764 N N . LYS A 1 334 ? 5.571 -4.631 33.373 1.00 90.94 334 LYS A N 1
ATOM 2765 C CA . LYS A 1 334 ? 4.700 -3.454 33.522 1.00 90.94 334 LYS A CA 1
ATOM 2766 C C . LYS A 1 334 ? 3.851 -3.196 32.285 1.00 90.94 334 LYS A C 1
ATOM 2768 O O . LYS A 1 334 ? 2.753 -2.673 32.430 1.00 90.94 334 LYS A O 1
ATOM 2773 N N . LYS A 1 335 ? 4.391 -3.475 31.095 1.00 95.88 335 LYS A N 1
ATOM 2774 C CA . LYS A 1 335 ? 3.680 -3.331 29.820 1.00 95.88 335 LYS A CA 1
ATOM 2775 C C . LYS A 1 335 ? 4.010 -4.467 28.864 1.00 95.88 335 LYS A C 1
ATOM 2777 O O . LYS A 1 335 ? 5.116 -5.007 28.895 1.00 95.88 335 LYS A O 1
ATOM 2782 N N . ILE A 1 336 ? 3.077 -4.767 27.975 1.00 97.62 336 ILE A N 1
ATOM 2783 C CA . ILE A 1 336 ? 3.188 -5.774 26.926 1.00 97.62 336 ILE A CA 1
ATOM 2784 C C . ILE A 1 336 ? 3.137 -5.064 25.577 1.00 97.62 336 ILE A C 1
ATOM 2786 O O . ILE A 1 336 ? 2.149 -4.416 25.229 1.00 97.62 336 ILE A O 1
ATOM 2790 N N . ILE A 1 337 ? 4.220 -5.168 24.815 1.00 98.31 337 ILE A N 1
ATOM 2791 C CA . ILE A 1 337 ? 4.419 -4.423 23.575 1.00 98.31 337 ILE A CA 1
ATOM 2792 C C . ILE A 1 337 ? 4.501 -5.403 22.411 1.00 98.31 337 ILE A C 1
ATOM 2794 O O . ILE A 1 337 ? 5.375 -6.265 22.374 1.00 98.31 337 ILE A O 1
ATOM 2798 N N . GLY A 1 338 ? 3.614 -5.255 21.434 1.00 98.38 338 GLY A N 1
ATOM 2799 C CA . GLY A 1 338 ? 3.702 -6.002 20.181 1.00 98.38 338 GLY A CA 1
ATOM 2800 C C . GLY A 1 338 ? 4.718 -5.377 19.239 1.00 98.38 338 GLY A C 1
ATOM 2801 O O . GLY A 1 338 ? 4.709 -4.159 19.080 1.00 98.38 338 GLY A O 1
ATOM 2802 N N . LEU A 1 339 ? 5.558 -6.183 18.589 1.00 98.31 339 LEU A N 1
ATOM 2803 C CA . LEU A 1 339 ? 6.581 -5.704 17.659 1.00 98.31 339 LEU A CA 1
ATOM 2804 C C . LEU A 1 339 ? 6.455 -6.363 16.280 1.00 98.31 339 LEU A C 1
ATOM 2806 O O . LEU A 1 339 ? 6.477 -7.586 16.167 1.00 98.31 339 LEU A O 1
ATOM 2810 N N . SER A 1 340 ? 6.392 -5.551 15.222 1.00 97.38 340 SER A N 1
ATOM 2811 C CA . SER A 1 340 ? 6.500 -5.999 13.826 1.00 97.38 340 SER A CA 1
ATOM 2812 C C . SER A 1 340 ? 7.439 -5.075 13.048 1.00 97.38 340 SER A C 1
ATOM 2814 O O . SER A 1 340 ? 7.186 -3.884 12.929 1.00 97.38 340 SER A O 1
ATOM 2816 N N . TRP A 1 341 ? 8.553 -5.590 12.535 1.00 95.12 341 TRP A N 1
ATOM 2817 C CA . TRP A 1 341 ? 9.653 -4.757 12.030 1.00 95.12 341 TRP A CA 1
ATOM 2818 C C . TRP A 1 341 ? 9.854 -4.827 10.512 1.00 95.12 341 TRP A C 1
ATOM 2820 O O . TRP A 1 341 ? 10.642 -4.052 9.979 1.00 95.12 341 TRP A O 1
ATOM 2830 N N . LYS A 1 342 ? 9.146 -5.704 9.792 1.00 91.38 342 LYS A N 1
ATOM 2831 C CA . LYS A 1 342 ? 9.313 -5.917 8.346 1.00 91.38 342 LYS A CA 1
ATOM 2832 C C . LYS A 1 342 ? 7.994 -5.882 7.587 1.00 91.38 342 LYS A C 1
ATOM 2834 O O . LYS A 1 342 ? 6.921 -6.176 8.115 1.00 91.38 342 LYS A O 1
ATOM 2839 N N . SER A 1 343 ? 8.088 -5.559 6.300 1.00 84.50 343 SER A N 1
ATOM 2840 C CA . SER A 1 343 ? 6.981 -5.629 5.350 1.00 84.50 343 SER A CA 1
ATOM 2841 C C . SER A 1 343 ? 7.302 -6.628 4.245 1.00 84.50 343 SER A C 1
ATOM 2843 O O . SER A 1 343 ? 8.329 -6.513 3.589 1.00 84.50 343 SER A O 1
ATOM 2845 N N . SER A 1 344 ? 6.379 -7.548 3.963 1.00 73.31 344 SER A N 1
ATOM 2846 C CA . SER A 1 344 ? 6.473 -8.464 2.814 1.00 73.31 344 SER A CA 1
ATOM 2847 C C . SER A 1 344 ? 6.090 -7.820 1.471 1.00 73.31 344 SER A C 1
ATOM 2849 O O . SER A 1 344 ? 5.988 -8.504 0.454 1.00 73.31 344 SER A O 1
ATOM 2851 N N . SER A 1 345 ? 5.809 -6.511 1.441 1.00 67.81 345 SER A N 1
ATOM 2852 C CA . SER A 1 345 ? 5.409 -5.834 0.202 1.00 67.81 345 SER A CA 1
ATOM 2853 C C . SER A 1 345 ? 6.582 -5.687 -0.772 1.00 67.81 345 SER A C 1
ATOM 2855 O O . SER A 1 345 ? 7.728 -5.580 -0.354 1.00 67.81 345 SER A O 1
ATOM 2857 N N . ARG A 1 346 ? 6.295 -5.572 -2.078 1.00 50.00 346 ARG A N 1
ATOM 2858 C CA . ARG A 1 346 ? 7.305 -5.369 -3.145 1.00 50.00 346 ARG A CA 1
ATOM 2859 C C . ARG A 1 346 ? 8.232 -4.155 -2.938 1.00 50.00 346 ARG A C 1
ATOM 2861 O O . ARG A 1 346 ? 9.248 -4.057 -3.605 1.00 50.00 346 ARG A O 1
ATOM 2868 N N . PHE A 1 347 ? 7.890 -3.247 -2.022 1.00 54.22 347 PHE A N 1
ATOM 2869 C CA . PHE A 1 347 ? 8.690 -2.081 -1.630 1.00 54.22 347 PHE A CA 1
ATOM 2870 C C . PHE A 1 347 ? 9.251 -2.233 -0.205 1.00 54.22 347 PHE A C 1
ATOM 2872 O O . PHE A 1 347 ? 9.242 -1.278 0.574 1.00 54.22 347 PHE A O 1
ATOM 2879 N N . ALA A 1 348 ? 9.667 -3.449 0.165 1.00 57.94 348 ALA A N 1
ATOM 2880 C CA . ALA A 1 348 ? 10.092 -3.807 1.518 1.00 57.94 348 ALA A CA 1
ATOM 2881 C C . ALA A 1 348 ? 11.241 -2.940 2.051 1.00 57.94 348 ALA A C 1
ATOM 2883 O O . ALA A 1 348 ? 11.259 -2.682 3.252 1.00 57.94 348 ALA A O 1
ATOM 2884 N N . HIS A 1 349 ? 12.136 -2.455 1.182 1.00 61.25 349 HIS A N 1
ATOM 2885 C CA . HIS A 1 349 ? 13.353 -1.719 1.562 1.00 61.25 349 HIS A CA 1
ATOM 2886 C C . HIS A 1 349 ? 13.098 -0.493 2.436 1.00 61.25 349 HIS A C 1
ATOM 2888 O O . HIS A 1 349 ? 13.824 -0.271 3.392 1.00 61.25 349 HIS A O 1
ATOM 2894 N N . ASN A 1 350 ? 12.009 0.241 2.198 1.00 71.12 350 ASN A N 1
ATOM 2895 C CA . ASN A 1 350 ? 11.694 1.459 2.964 1.00 71.12 350 ASN A CA 1
ATOM 2896 C C . ASN A 1 350 ? 10.636 1.216 4.050 1.00 71.12 350 ASN A C 1
ATOM 2898 O O . ASN A 1 350 ? 10.058 2.158 4.599 1.00 71.12 350 ASN A O 1
ATOM 2902 N N . LYS A 1 351 ? 10.304 -0.053 4.296 1.00 80.44 351 LYS A N 1
ATOM 2903 C CA . LYS A 1 351 ? 9.246 -0.494 5.213 1.00 80.44 351 LYS A CA 1
ATOM 2904 C C . LYS A 1 351 ? 9.710 -1.597 6.159 1.00 80.44 351 LYS A C 1
ATOM 2906 O O . LYS A 1 351 ? 8.885 -2.172 6.873 1.00 80.44 351 LYS A O 1
ATOM 2911 N N . SER A 1 352 ? 10.986 -1.947 6.101 1.00 88.19 352 SER A N 1
ATOM 2912 C CA . SER A 1 352 ? 11.565 -3.052 6.841 1.00 88.19 352 SER A CA 1
ATOM 2913 C C . SER A 1 352 ? 12.817 -2.576 7.535 1.00 88.19 352 SER A C 1
ATOM 2915 O O . SER A 1 352 ? 13.626 -1.863 6.953 1.00 88.19 352 SER A O 1
ATOM 2917 N N . PHE A 1 353 ? 12.938 -2.978 8.784 1.00 91.62 353 PHE A N 1
ATOM 2918 C CA . PHE A 1 353 ? 13.992 -2.581 9.694 1.00 91.62 353 PHE A CA 1
ATOM 2919 C C . PHE A 1 353 ? 14.675 -3.831 10.233 1.00 91.62 353 PHE A C 1
ATOM 2921 O O . PHE A 1 353 ? 14.255 -4.961 9.955 1.00 91.62 353 PHE A O 1
ATOM 2928 N N . GLU A 1 354 ? 15.715 -3.640 11.029 1.00 92.00 354 GLU A N 1
ATOM 2929 C CA . GLU A 1 354 ? 16.372 -4.720 11.741 1.00 92.00 354 GLU A CA 1
ATOM 2930 C C . GLU A 1 354 ? 15.949 -4.734 13.214 1.00 92.00 354 GLU A C 1
ATOM 2932 O O . GLU A 1 354 ? 15.666 -3.702 13.820 1.00 92.00 354 GLU A O 1
ATOM 2937 N N . LEU A 1 355 ? 15.968 -5.908 13.853 1.00 94.25 355 LEU A N 1
ATOM 2938 C CA . LEU A 1 355 ? 15.664 -6.017 15.288 1.00 94.25 355 LEU A CA 1
ATOM 2939 C C . LEU A 1 355 ? 16.615 -5.184 16.162 1.00 94.25 355 LEU A C 1
ATOM 2941 O O . LEU A 1 355 ? 16.219 -4.703 17.226 1.00 94.25 355 LEU A O 1
ATOM 2945 N N . LYS A 1 356 ? 17.856 -4.959 15.704 1.00 92.62 356 LYS A N 1
ATOM 2946 C CA . LYS A 1 356 ? 18.825 -4.101 16.399 1.00 92.62 356 LYS A CA 1
ATOM 2947 C C . LYS A 1 356 ? 18.339 -2.652 16.527 1.00 92.62 356 LYS A C 1
ATOM 2949 O O . LYS A 1 356 ? 18.667 -2.018 17.528 1.00 92.62 356 LYS A O 1
ATOM 2954 N N . ASP A 1 357 ? 17.508 -2.175 15.597 1.00 94.06 357 ASP A N 1
ATOM 2955 C CA . ASP A 1 357 ? 16.955 -0.817 15.625 1.00 94.06 357 ASP A CA 1
ATOM 2956 C C . ASP A 1 357 ? 15.990 -0.610 16.802 1.00 94.06 357 ASP A C 1
ATOM 2958 O O . ASP A 1 357 ? 15.819 0.498 17.304 1.00 94.06 357 ASP A O 1
ATOM 2962 N N . PHE A 1 358 ? 15.406 -1.697 17.314 1.00 95.38 358 PHE A N 1
ATOM 2963 C CA . PHE A 1 358 ? 14.470 -1.686 18.440 1.00 95.38 358 PHE A CA 1
ATOM 2964 C C . PHE A 1 358 ? 15.106 -2.117 19.767 1.00 95.38 358 PHE A C 1
ATOM 2966 O O . PHE A 1 358 ? 14.409 -2.293 20.769 1.00 95.38 358 PHE A O 1
ATOM 2973 N N . LYS A 1 359 ? 16.439 -2.257 19.816 1.00 92.56 359 LYS A N 1
ATOM 2974 C CA . LYS A 1 359 ? 17.180 -2.761 20.986 1.00 92.56 359 LYS A CA 1
ATOM 2975 C C . LYS A 1 359 ? 16.873 -1.990 22.270 1.00 92.56 359 LYS A C 1
ATOM 2977 O O . LYS A 1 359 ? 16.834 -2.593 23.340 1.00 92.56 359 LYS A O 1
ATOM 2982 N N . SER A 1 360 ? 16.646 -0.679 22.180 1.00 92.69 360 SER A N 1
ATOM 2983 C CA . SER A 1 360 ? 16.330 0.161 23.341 1.00 92.69 360 SER A CA 1
ATOM 2984 C C . SER A 1 360 ? 14.995 -0.218 23.995 1.00 92.69 360 SER A C 1
ATOM 2986 O O . SER A 1 360 ? 14.905 -0.176 25.221 1.00 92.69 360 SER A O 1
ATOM 2988 N N . ILE A 1 361 ? 13.994 -0.629 23.210 1.00 94.19 361 ILE A N 1
ATOM 2989 C CA . ILE A 1 361 ? 12.700 -1.132 23.695 1.00 94.19 361 ILE A CA 1
ATOM 2990 C C . ILE A 1 361 ? 12.852 -2.574 24.182 1.00 94.19 361 ILE A C 1
ATOM 2992 O O . ILE A 1 361 ? 12.428 -2.892 25.287 1.00 94.19 361 ILE A O 1
ATOM 2996 N N . ILE A 1 362 ? 13.506 -3.433 23.393 1.00 94.69 362 ILE A N 1
ATOM 2997 C CA . ILE A 1 362 ? 13.624 -4.869 23.693 1.00 94.69 362 ILE A CA 1
ATOM 2998 C C . ILE A 1 362 ? 14.408 -5.132 24.987 1.00 94.69 362 ILE A C 1
ATOM 3000 O O . ILE A 1 362 ? 14.086 -6.045 25.746 1.00 94.69 362 ILE A O 1
ATOM 3004 N N . LYS A 1 363 ? 15.432 -4.323 25.279 1.00 91.69 363 LYS A N 1
ATOM 3005 C CA . LYS A 1 363 ? 16.239 -4.461 26.502 1.00 91.69 363 LYS A CA 1
ATOM 3006 C C . LYS A 1 363 ? 15.589 -3.884 27.760 1.00 91.69 363 LYS A C 1
ATOM 3008 O O . LYS A 1 363 ? 16.141 -4.037 28.848 1.00 91.69 363 LYS A O 1
ATOM 3013 N N . ASP A 1 364 ? 14.452 -3.207 27.639 1.00 91.69 364 ASP A N 1
ATOM 3014 C CA . ASP A 1 364 ? 13.790 -2.612 28.792 1.00 91.69 364 ASP A CA 1
ATOM 3015 C C . ASP A 1 364 ? 13.116 -3.694 29.644 1.00 91.69 364 ASP A C 1
ATOM 3017 O O . ASP A 1 364 ? 12.175 -4.350 29.207 1.00 91.69 364 ASP A O 1
ATOM 3021 N N . LYS A 1 365 ? 13.582 -3.879 30.884 1.00 90.69 365 LYS A N 1
ATOM 3022 C CA . LYS A 1 365 ? 13.048 -4.907 31.795 1.00 90.69 365 LYS A CA 1
ATOM 3023 C C . LYS A 1 365 ? 11.598 -4.646 32.220 1.00 90.69 365 LYS A C 1
ATOM 3025 O O . LYS A 1 365 ? 10.977 -5.520 32.811 1.00 90.69 365 LYS A O 1
ATOM 3030 N N . ASN A 1 366 ? 11.052 -3.461 31.937 1.00 93.31 366 ASN A N 1
ATOM 3031 C CA . ASN A 1 366 ? 9.646 -3.163 32.199 1.00 93.31 366 ASN A CA 1
ATOM 3032 C C . ASN A 1 366 ? 8.706 -3.706 31.111 1.00 93.31 366 ASN A C 1
ATOM 3034 O O . ASN A 1 366 ? 7.495 -3.724 31.341 1.00 93.31 366 ASN A O 1
ATOM 3038 N N . TYR A 1 367 ? 9.227 -4.115 29.948 1.00 95.06 367 TYR A N 1
ATOM 3039 C CA . TYR A 1 367 ? 8.425 -4.488 28.787 1.00 95.06 367 TYR A CA 1
ATOM 3040 C C . TYR A 1 367 ? 8.559 -5.971 28.440 1.00 95.06 367 TYR A C 1
ATOM 3042 O O . TYR A 1 367 ? 9.661 -6.477 28.244 1.00 95.06 367 TYR A O 1
ATOM 3050 N N . LEU A 1 368 ? 7.421 -6.646 28.287 1.00 96.31 368 LEU A N 1
ATOM 3051 C CA . LEU A 1 368 ? 7.346 -7.920 27.581 1.00 96.31 368 LEU A CA 1
ATOM 3052 C C . LEU A 1 368 ? 7.158 -7.628 26.093 1.00 96.31 368 LEU A C 1
ATOM 3054 O O . LEU A 1 368 ? 6.153 -7.028 25.713 1.00 96.31 368 LEU A O 1
ATOM 3058 N N . ILE A 1 369 ? 8.097 -8.051 25.246 1.00 97.62 369 ILE A N 1
ATOM 3059 C CA . ILE A 1 369 ? 7.963 -7.877 23.794 1.00 97.62 369 ILE A CA 1
ATOM 3060 C C . ILE A 1 369 ? 7.342 -9.125 23.182 1.00 97.62 369 ILE A C 1
ATOM 3062 O O . ILE A 1 369 ? 7.874 -10.219 23.347 1.00 97.62 369 ILE A O 1
ATOM 3066 N N . VAL A 1 370 ? 6.245 -8.953 22.449 1.00 98.00 370 VAL A N 1
ATOM 3067 C CA . VAL A 1 370 ? 5.507 -10.022 21.768 1.00 98.00 370 VAL A CA 1
ATOM 3068 C C . VAL A 1 370 ? 5.704 -9.896 20.262 1.00 98.00 370 VAL A C 1
ATOM 3070 O O . VAL A 1 370 ? 5.545 -8.815 19.692 1.00 98.00 370 VAL A O 1
ATOM 3073 N N . ASN A 1 371 ? 6.040 -11.001 19.600 1.00 97.75 371 ASN A N 1
ATOM 3074 C CA . ASN A 1 371 ? 6.182 -11.037 18.152 1.00 97.75 371 ASN A CA 1
ATOM 3075 C C . ASN A 1 371 ? 4.829 -10.820 17.455 1.00 97.75 371 ASN A C 1
ATOM 3077 O O . ASN A 1 371 ? 3.906 -11.611 17.631 1.00 97.75 371 ASN A O 1
ATOM 3081 N N . LEU A 1 372 ? 4.757 -9.797 16.604 1.00 97.75 372 LEU A N 1
ATOM 3082 C CA . LEU A 1 372 ? 3.678 -9.575 15.637 1.00 97.75 372 LEU A CA 1
ATOM 3083 C C . LEU A 1 372 ? 4.186 -9.635 14.187 1.00 97.75 372 LEU A C 1
ATOM 3085 O O . LEU A 1 372 ? 3.450 -9.302 13.257 1.00 97.75 372 LEU A O 1
ATOM 3089 N N . GLN A 1 373 ? 5.443 -10.032 13.962 1.00 96.00 373 GLN A N 1
ATOM 3090 C CA . GLN A 1 373 ? 5.976 -10.198 12.617 1.00 96.00 373 GLN A CA 1
ATOM 3091 C C . GLN A 1 373 ? 5.441 -11.478 11.982 1.00 96.00 373 GLN A C 1
ATOM 3093 O O . GLN A 1 373 ? 5.727 -12.586 12.432 1.00 96.00 373 GLN A O 1
ATOM 3098 N N . TYR A 1 374 ? 4.694 -11.291 10.901 1.00 92.19 374 TYR A N 1
ATOM 3099 C CA . TYR A 1 374 ? 4.230 -12.351 10.020 1.00 92.19 374 TYR A CA 1
ATOM 3100 C C . TYR A 1 374 ? 5.275 -12.673 8.936 1.00 92.19 374 TYR A C 1
ATOM 3102 O O . TYR A 1 374 ? 6.089 -11.818 8.567 1.00 92.19 374 TYR A O 1
ATOM 3110 N N . GLY A 1 375 ? 5.204 -13.883 8.374 1.00 87.62 375 GLY A N 1
ATOM 3111 C CA . GLY A 1 375 ? 6.141 -14.377 7.356 1.00 87.62 375 GLY A CA 1
ATOM 3112 C C . GLY A 1 375 ? 7.392 -15.037 7.949 1.00 87.62 375 GLY A C 1
ATOM 3113 O O . GLY A 1 375 ? 7.369 -15.512 9.079 1.00 87.62 375 GLY A O 1
ATOM 3114 N N . GLU A 1 376 ? 8.478 -15.085 7.174 1.00 83.25 376 GLU A N 1
ATOM 3115 C CA . GLU A 1 376 ? 9.771 -15.644 7.602 1.00 83.25 376 GLU A CA 1
ATOM 3116 C C . GLU A 1 376 ? 10.384 -14.823 8.752 1.00 83.25 376 GLU A C 1
ATOM 3118 O O . GLU A 1 376 ? 10.599 -13.617 8.611 1.00 83.25 376 GLU A O 1
ATOM 3123 N N . THR A 1 377 ? 10.714 -15.483 9.869 1.00 87.81 377 THR A N 1
ATOM 3124 C CA . THR A 1 377 ? 11.284 -14.846 11.074 1.00 87.81 377 THR A CA 1
ATOM 3125 C C . THR A 1 377 ? 12.615 -15.465 11.519 1.00 87.81 377 THR A C 1
ATOM 3127 O O . THR A 1 377 ? 12.876 -15.544 12.716 1.00 87.81 377 THR A O 1
ATOM 3130 N N . LYS A 1 378 ? 13.464 -15.948 10.603 1.00 88.81 378 LYS A N 1
ATOM 3131 C CA . LYS A 1 378 ? 14.767 -16.550 10.975 1.00 88.81 378 LYS A CA 1
ATOM 3132 C C . LYS A 1 378 ? 15.650 -15.597 11.791 1.00 88.81 378 LYS A C 1
ATOM 3134 O O . LYS A 1 378 ? 16.322 -16.005 12.732 1.00 88.81 378 LYS A O 1
ATOM 3139 N N . ASP A 1 379 ? 15.582 -14.305 11.483 1.00 92.06 379 ASP A N 1
ATOM 3140 C CA . ASP A 1 379 ? 16.283 -13.248 12.212 1.00 92.06 379 ASP A CA 1
ATOM 3141 C C . ASP A 1 379 ? 15.813 -13.095 13.665 1.00 92.06 379 ASP A C 1
ATOM 3143 O O . ASP A 1 379 ? 16.617 -12.745 14.526 1.00 92.06 379 ASP A O 1
ATOM 3147 N N . LEU A 1 380 ? 14.538 -13.374 13.954 1.00 94.19 380 LEU A N 1
ATOM 3148 C CA . LEU A 1 380 ? 14.008 -13.407 15.319 1.00 94.19 380 LEU A CA 1
ATOM 3149 C C . LEU A 1 380 ? 14.646 -14.532 16.132 1.00 94.19 380 LEU A C 1
ATOM 3151 O O . LEU A 1 380 ? 15.045 -14.314 17.277 1.00 94.19 380 LEU A O 1
ATOM 3155 N N . ASP A 1 381 ? 14.743 -15.722 15.540 1.00 91.94 381 ASP A N 1
ATOM 3156 C CA . ASP A 1 381 ? 15.305 -16.894 16.207 1.00 91.94 381 ASP A CA 1
ATOM 3157 C C . ASP A 1 381 ? 16.798 -16.660 16.506 1.00 91.94 381 ASP A C 1
ATOM 3159 O O . ASP A 1 381 ? 17.242 -16.819 17.645 1.00 91.94 381 ASP A O 1
ATOM 3163 N N . GLU A 1 382 ? 17.557 -16.145 15.531 1.00 92.88 382 GLU A N 1
ATOM 3164 C CA . GLU A 1 382 ? 18.954 -15.738 15.726 1.00 92.88 382 GLU A CA 1
ATOM 3165 C C . GLU A 1 382 ? 19.121 -14.631 16.774 1.00 92.88 382 GLU A C 1
ATOM 3167 O O . GLU A 1 382 ? 20.054 -14.663 17.583 1.00 92.88 382 GLU A O 1
ATOM 3172 N N . PHE A 1 383 ? 18.229 -13.638 16.771 1.00 93.50 383 PHE A N 1
ATOM 3173 C CA . PHE A 1 383 ? 18.256 -12.554 17.743 1.00 93.50 383 PHE A CA 1
ATOM 3174 C C . PHE A 1 383 ? 18.027 -13.080 19.165 1.00 93.50 383 PHE A C 1
ATOM 3176 O O . PHE A 1 383 ? 18.779 -12.721 20.074 1.00 93.50 383 PHE A O 1
ATOM 3183 N N . ASN A 1 384 ? 17.041 -13.959 19.355 1.00 94.31 384 ASN A N 1
ATOM 3184 C CA . ASN A 1 384 ? 16.703 -14.554 20.650 1.00 94.31 384 ASN A CA 1
ATOM 3185 C C . ASN A 1 384 ? 17.790 -15.501 21.188 1.00 94.31 384 ASN A C 1
ATOM 3187 O O . ASN A 1 384 ? 17.888 -15.672 22.403 1.00 94.31 384 ASN A O 1
ATOM 3191 N N . LEU A 1 385 ? 18.613 -16.102 20.320 1.00 92.88 385 LEU A N 1
ATOM 3192 C CA . LEU A 1 385 ? 19.784 -16.891 20.731 1.00 92.88 385 LEU A CA 1
ATOM 3193 C C . LEU A 1 385 ? 20.928 -16.015 21.264 1.00 92.88 385 LEU A C 1
ATOM 3195 O O . LEU A 1 385 ? 21.685 -16.451 22.127 1.00 92.88 385 LEU A O 1
ATOM 3199 N N . LYS A 1 386 ? 21.061 -14.786 20.752 1.00 91.38 386 LYS A N 1
ATOM 3200 C CA . LYS A 1 386 ? 22.187 -13.879 21.044 1.00 91.38 386 LYS A CA 1
ATOM 3201 C C . LYS A 1 386 ? 21.900 -12.847 22.143 1.00 91.38 386 LYS A C 1
ATOM 3203 O O . LYS A 1 386 ? 22.802 -12.094 22.504 1.00 91.38 386 LYS A O 1
ATOM 3208 N N . ASN A 1 387 ? 20.668 -12.754 22.649 1.00 87.31 387 ASN A N 1
ATOM 3209 C CA . ASN A 1 387 ? 20.258 -11.712 23.596 1.00 87.31 387 ASN A CA 1
ATOM 3210 C C . ASN A 1 387 ? 19.563 -12.292 24.835 1.00 87.31 387 ASN A C 1
ATOM 3212 O O . ASN A 1 387 ? 18.799 -13.247 24.744 1.00 87.31 387 ASN A O 1
ATOM 3216 N N . GLU A 1 388 ? 19.793 -11.657 25.989 1.00 82.94 388 GLU A N 1
ATOM 3217 C CA . GLU A 1 388 ? 19.192 -12.049 27.274 1.00 82.94 388 GLU A CA 1
ATOM 3218 C C . GLU A 1 388 ? 17.669 -11.839 27.297 1.00 82.94 388 GLU A C 1
ATOM 3220 O O . GLU A 1 388 ? 16.919 -12.740 27.671 1.00 82.94 388 GLU A O 1
ATOM 3225 N N . ASN A 1 389 ? 17.197 -10.666 26.855 1.00 84.69 389 ASN A N 1
ATOM 3226 C CA . ASN A 1 389 ? 15.768 -10.391 26.721 1.00 84.69 389 ASN A CA 1
ATOM 3227 C C . ASN A 1 389 ? 15.254 -10.971 25.404 1.00 84.69 389 ASN A C 1
ATOM 3229 O O . ASN A 1 389 ? 15.552 -10.447 24.326 1.00 84.69 389 ASN A O 1
ATOM 3233 N N . LYS A 1 390 ? 14.461 -12.037 25.509 1.00 91.00 390 LYS A N 1
ATOM 3234 C CA . LYS A 1 390 ? 13.834 -12.693 24.363 1.00 91.00 390 LYS A CA 1
ATOM 3235 C C . LYS A 1 390 ? 12.530 -12.001 23.981 1.00 91.00 390 LYS A C 1
ATOM 3237 O O . LYS A 1 390 ? 11.740 -11.618 24.841 1.00 91.00 390 LYS A O 1
ATOM 3242 N N . ILE A 1 391 ? 12.286 -11.907 22.681 1.00 96.06 391 ILE A N 1
ATOM 3243 C CA . ILE A 1 391 ? 10.978 -11.562 22.129 1.00 96.06 391 ILE A CA 1
ATOM 3244 C C . ILE A 1 391 ? 10.112 -12.823 22.175 1.00 96.06 391 ILE A C 1
ATOM 3246 O O . ILE A 1 391 ? 10.485 -13.862 21.621 1.00 96.06 391 ILE A O 1
ATOM 3250 N N . LEU A 1 392 ? 8.958 -12.731 22.833 1.00 95.81 392 LEU A N 1
ATOM 3251 C CA . LEU A 1 392 ? 8.014 -13.827 22.993 1.00 95.81 392 LEU A CA 1
ATOM 3252 C C . LEU A 1 392 ? 7.351 -14.159 21.653 1.00 95.81 392 LEU A C 1
ATOM 3254 O O . LEU A 1 392 ? 6.586 -13.365 21.103 1.00 95.81 392 LEU A O 1
ATOM 3258 N N . LYS A 1 393 ? 7.622 -15.364 21.156 1.00 94.94 393 LYS A N 1
ATOM 3259 C CA . LYS A 1 393 ? 6.923 -15.972 20.024 1.00 94.94 393 LYS A CA 1
ATOM 3260 C C . LYS A 1 393 ? 5.837 -16.894 20.573 1.00 94.94 393 LYS A C 1
ATOM 3262 O O . LYS A 1 393 ? 6.136 -17.801 21.344 1.00 94.94 393 LYS A O 1
ATOM 3267 N N . ILE A 1 394 ? 4.585 -16.629 20.211 1.00 93.50 394 ILE A N 1
ATOM 3268 C CA . ILE A 1 394 ? 3.458 -17.501 20.553 1.00 93.50 394 ILE A CA 1
ATOM 3269 C C . ILE A 1 394 ? 3.414 -18.617 19.510 1.00 93.50 394 ILE A C 1
ATOM 3271 O O . ILE A 1 394 ? 3.340 -18.335 18.314 1.00 93.50 394 ILE A O 1
ATOM 3275 N N . ASN A 1 395 ? 3.506 -19.865 19.966 1.00 86.56 395 ASN A N 1
ATOM 3276 C CA . ASN A 1 395 ? 3.472 -21.034 19.090 1.00 86.56 395 ASN A CA 1
ATOM 3277 C C . ASN A 1 395 ? 2.090 -21.191 18.440 1.00 86.56 395 ASN A C 1
ATOM 3279 O O . ASN A 1 395 ? 1.081 -20.774 19.010 1.00 86.56 395 ASN A O 1
ATOM 3283 N N . ASP A 1 396 ? 2.070 -21.788 17.248 1.00 85.12 396 ASP A N 1
ATOM 3284 C CA . ASP A 1 396 ? 0.852 -22.153 16.508 1.00 85.12 396 ASP A CA 1
ATOM 3285 C C . ASP A 1 396 ? -0.080 -20.977 16.150 1.00 85.12 396 ASP A C 1
ATOM 3287 O O . ASP A 1 396 ? -1.269 -21.163 15.901 1.00 85.12 396 ASP A O 1
ATOM 3291 N N . LEU A 1 397 ? 0.460 -19.753 16.093 1.00 91.75 397 LEU A N 1
ATOM 3292 C CA . LEU A 1 397 ? -0.261 -18.555 15.665 1.00 91.75 397 LEU A CA 1
ATOM 3293 C C . LEU A 1 397 ? 0.099 -18.166 14.225 1.00 91.75 397 LEU A C 1
ATOM 3295 O O . LEU A 1 397 ? 1.219 -17.727 13.952 1.00 91.75 397 LEU A O 1
ATOM 3299 N N . ASP A 1 398 ? -0.875 -18.240 13.318 1.00 93.62 398 ASP A N 1
ATOM 3300 C CA . ASP A 1 398 ? -0.737 -17.714 11.958 1.00 93.62 398 ASP A CA 1
ATOM 3301 C C . ASP A 1 398 ? -1.095 -16.220 11.907 1.00 93.62 398 ASP A C 1
ATOM 3303 O O . ASP A 1 398 ? -2.240 -15.829 11.673 1.00 93.62 398 ASP A O 1
ATOM 3307 N N . LEU A 1 399 ? -0.075 -15.377 12.086 1.00 94.69 399 LEU A N 1
ATOM 3308 C CA . LEU A 1 399 ? -0.188 -13.914 12.044 1.00 94.69 399 LEU A CA 1
ATOM 3309 C C . LEU A 1 399 ? -0.574 -13.345 10.660 1.00 94.69 399 LEU A C 1
ATOM 3311 O O . LEU A 1 399 ? -0.812 -12.141 10.539 1.00 94.69 399 LEU A O 1
ATOM 3315 N N . PHE A 1 400 ? -0.585 -14.163 9.599 1.00 91.94 400 PHE A N 1
ATOM 3316 C CA . PHE A 1 400 ? -0.874 -13.719 8.232 1.00 91.94 400 PHE A CA 1
ATOM 3317 C C . PHE A 1 400 ? -2.279 -14.104 7.758 1.00 91.94 400 PHE A C 1
ATOM 3319 O O . PHE A 1 400 ? -2.952 -13.296 7.103 1.00 91.94 400 PHE A O 1
ATOM 3326 N N . ASN A 1 401 ? -2.713 -15.333 8.043 1.00 92.69 401 ASN A N 1
ATOM 3327 C CA . ASN A 1 401 ? -4.009 -15.840 7.595 1.00 92.69 401 ASN A CA 1
ATOM 3328 C C . ASN A 1 401 ? -5.096 -15.726 8.666 1.00 92.69 401 ASN A C 1
ATOM 3330 O O . ASN A 1 401 ? -6.238 -15.428 8.309 1.00 92.69 401 ASN A O 1
ATOM 3334 N N . ASP A 1 402 ? -4.769 -15.892 9.952 1.00 95.50 402 ASP A N 1
ATOM 3335 C CA . ASP A 1 402 ? -5.751 -15.798 11.036 1.00 95.50 402 ASP A CA 1
ATOM 3336 C C . ASP A 1 402 ? -5.815 -14.374 11.603 1.00 95.50 402 ASP A C 1
ATOM 3338 O O . ASP A 1 402 ? -5.269 -14.030 12.658 1.00 95.50 402 ASP A O 1
ATOM 3342 N N . ILE A 1 403 ? -6.510 -13.511 10.861 1.00 96.12 403 ILE A N 1
ATOM 3343 C CA . ILE A 1 403 ? -6.726 -12.115 11.255 1.00 96.12 403 ILE A CA 1
ATOM 3344 C C . ILE A 1 403 ? -7.531 -12.020 12.559 1.00 96.12 403 ILE A C 1
ATOM 3346 O O . ILE A 1 403 ? -7.328 -11.083 13.333 1.00 96.12 403 ILE A O 1
ATOM 3350 N N . ASP A 1 404 ? -8.423 -12.977 12.822 1.00 95.44 404 ASP A N 1
ATOM 3351 C CA . ASP A 1 404 ? -9.281 -12.970 14.006 1.00 95.44 404 ASP A CA 1
ATOM 3352 C C . ASP A 1 404 ? -8.475 -13.247 15.284 1.00 95.44 404 ASP A C 1
ATOM 3354 O O . ASP A 1 404 ? -8.612 -12.526 16.274 1.00 95.44 404 ASP A O 1
ATOM 3358 N N . GLU A 1 405 ? -7.589 -14.245 15.240 1.00 96.81 405 GLU A N 1
ATOM 3359 C CA . GLU A 1 405 ? -6.646 -14.567 16.318 1.00 96.81 405 GLU A CA 1
ATOM 3360 C C . GLU A 1 405 ? -5.613 -13.445 16.510 1.00 96.81 405 GLU A C 1
ATOM 3362 O O . GLU A 1 405 ? -5.374 -12.996 17.633 1.00 96.81 405 GLU A O 1
ATOM 3367 N N . THR A 1 406 ? -5.072 -12.904 15.413 1.00 97.69 406 THR A N 1
ATOM 3368 C CA . THR A 1 406 ? -4.092 -11.806 15.452 1.00 97.69 406 THR A CA 1
ATOM 3369 C C . THR A 1 406 ? -4.669 -10.543 16.096 1.00 97.69 406 THR A C 1
ATOM 3371 O O . THR A 1 406 ? -4.014 -9.905 16.921 1.00 97.69 406 THR A O 1
ATOM 3374 N N . ILE A 1 407 ? -5.907 -10.168 15.757 1.00 97.81 407 ILE A N 1
ATOM 3375 C CA . ILE A 1 407 ? -6.574 -9.011 16.368 1.00 97.81 407 ILE A CA 1
ATOM 3376 C C . ILE A 1 407 ? -6.869 -9.253 17.848 1.00 97.81 407 ILE A C 1
ATOM 3378 O O . ILE A 1 407 ? -6.712 -8.327 18.647 1.00 97.81 407 ILE A O 1
ATOM 3382 N N . ALA A 1 408 ? -7.272 -10.468 18.227 1.00 98.12 408 ALA A N 1
ATOM 3383 C CA . ALA A 1 408 ? -7.482 -10.813 19.629 1.00 98.12 408 ALA A CA 1
ATOM 3384 C C . ALA A 1 408 ? -6.185 -10.674 20.440 1.00 98.12 408 ALA A C 1
ATOM 3386 O O . ALA A 1 408 ? -6.198 -10.044 21.497 1.00 98.12 408 ALA A O 1
ATOM 3387 N N . LEU A 1 409 ? -5.056 -11.150 19.903 1.00 98.44 409 LEU A N 1
ATOM 3388 C CA . LEU A 1 409 ? -3.740 -10.928 20.498 1.00 98.44 409 LEU A CA 1
ATOM 3389 C C . LEU A 1 409 ? -3.446 -9.430 20.639 1.00 98.44 409 LEU A C 1
ATOM 3391 O O . LEU A 1 409 ? -3.204 -8.963 21.749 1.00 98.44 409 LEU A O 1
ATOM 3395 N N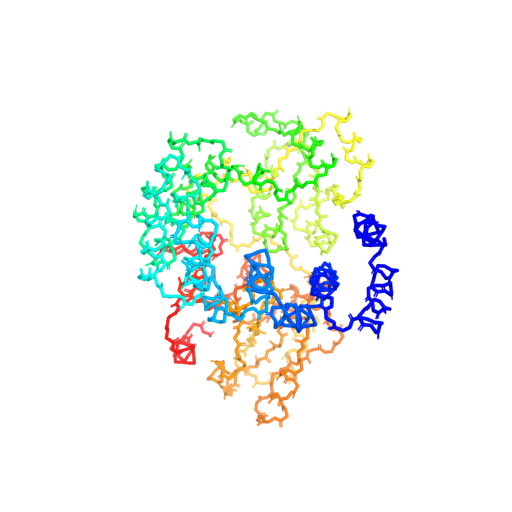 . ILE A 1 410 ? -3.529 -8.657 19.549 1.00 98.50 410 ILE A N 1
ATOM 3396 C CA . ILE A 1 410 ? -3.245 -7.211 19.559 1.00 98.50 410 ILE A CA 1
ATOM 3397 C C . ILE A 1 410 ? -4.114 -6.468 20.584 1.00 98.50 410 ILE A C 1
ATOM 3399 O O . ILE A 1 410 ? -3.645 -5.529 21.230 1.00 98.50 410 ILE A O 1
ATOM 3403 N N . HIS A 1 411 ? -5.366 -6.888 20.771 1.00 98.12 411 HIS A N 1
ATOM 3404 C CA . HIS A 1 411 ? -6.278 -6.280 21.734 1.00 98.12 411 HIS A CA 1
ATOM 3405 C C . HIS A 1 411 ? -5.783 -6.377 23.184 1.00 98.12 411 HIS A C 1
ATOM 3407 O O . HIS A 1 411 ? -6.045 -5.464 23.965 1.00 98.12 411 HIS A O 1
ATOM 3413 N N . THR A 1 412 ? -5.037 -7.424 23.536 1.00 97.94 412 THR A N 1
ATOM 3414 C CA . THR A 1 412 ? -4.499 -7.625 24.895 1.00 97.94 412 THR A CA 1
ATOM 3415 C C . THR A 1 412 ? -3.202 -6.869 25.184 1.00 97.94 412 THR A C 1
ATOM 3417 O O . THR A 1 412 ? -2.793 -6.774 26.335 1.00 97.94 412 THR A O 1
ATOM 3420 N N . LEU A 1 413 ? -2.560 -6.302 24.160 1.00 98.19 413 LEU A N 1
ATOM 3421 C CA . LEU A 1 413 ? -1.296 -5.577 24.308 1.00 98.19 413 LEU A CA 1
ATOM 3422 C C . LEU A 1 413 ? -1.535 -4.160 24.844 1.00 98.19 413 LEU A C 1
ATOM 3424 O O . LEU A 1 413 ? -2.600 -3.583 24.629 1.00 98.19 413 LEU A O 1
ATOM 3428 N N . ASP A 1 414 ? -0.535 -3.538 25.459 1.00 97.81 414 ASP A N 1
ATOM 3429 C CA . ASP A 1 414 ? -0.604 -2.124 25.853 1.00 97.81 414 ASP A CA 1
ATOM 3430 C C . ASP A 1 414 ? -0.348 -1.193 24.664 1.00 97.81 414 ASP A C 1
ATOM 3432 O O . ASP A 1 414 ? -0.982 -0.142 24.519 1.00 97.81 414 ASP A O 1
ATOM 3436 N N . CYS A 1 415 ? 0.575 -1.586 23.784 1.00 98.06 415 CYS A N 1
ATOM 3437 C CA . CYS A 1 415 ? 0.956 -0.819 22.605 1.00 98.06 415 CYS A CA 1
ATOM 3438 C C . CYS A 1 415 ? 1.477 -1.736 21.493 1.00 98.06 415 CYS A C 1
ATOM 3440 O O . CYS A 1 415 ? 2.037 -2.803 21.747 1.00 98.06 415 CYS A O 1
ATOM 3442 N N . VAL A 1 416 ? 1.325 -1.288 20.251 1.00 98.50 416 VAL A N 1
ATOM 3443 C CA . VAL A 1 416 ? 1.939 -1.892 19.068 1.00 98.50 416 VAL A CA 1
ATOM 3444 C C . VAL A 1 416 ? 3.036 -0.974 18.553 1.00 98.50 416 VAL A C 1
ATOM 3446 O O . VAL A 1 416 ? 2.791 0.198 18.285 1.00 98.50 416 VAL A O 1
ATOM 3449 N N . VAL A 1 417 ? 4.235 -1.515 18.375 1.00 98.31 417 VAL A N 1
ATOM 3450 C CA . VAL A 1 417 ? 5.362 -0.867 17.709 1.00 98.31 417 VAL A CA 1
ATOM 3451 C C . VAL A 1 417 ? 5.567 -1.541 16.365 1.00 98.31 417 VAL A C 1
ATOM 3453 O O . VAL A 1 417 ? 5.735 -2.759 16.298 1.00 98.31 417 VAL A O 1
ATOM 3456 N N . THR A 1 418 ? 5.525 -0.775 15.277 1.00 97.12 418 THR A N 1
ATOM 3457 C CA . THR A 1 418 ? 5.526 -1.400 13.955 1.00 97.12 418 THR A CA 1
ATOM 3458 C C . THR A 1 418 ? 6.192 -0.593 12.850 1.00 97.12 418 THR A C 1
ATOM 3460 O O . THR A 1 418 ? 6.237 0.639 12.870 1.00 97.12 418 THR A O 1
ATOM 3463 N N . SER A 1 419 ? 6.679 -1.307 11.840 1.00 94.06 419 SER A N 1
ATOM 3464 C CA . SER A 1 419 ? 6.987 -0.746 10.531 1.00 94.06 419 SER A CA 1
ATOM 3465 C C . SER A 1 419 ? 5.706 -0.486 9.716 1.00 94.06 419 SER A C 1
ATOM 3467 O O . SER A 1 419 ? 4.608 -0.860 10.153 1.00 94.06 419 SER A O 1
ATOM 3469 N N . PRO A 1 420 ? 5.793 0.176 8.544 1.00 92.62 420 PRO A N 1
ATOM 3470 C CA . PRO A 1 420 ? 4.636 0.515 7.718 1.00 92.62 420 PRO A CA 1
ATOM 3471 C C . PRO A 1 420 ? 4.000 -0.705 7.023 1.00 92.62 420 PRO A C 1
ATOM 3473 O O . PRO A 1 420 ? 4.187 -0.952 5.825 1.00 92.62 420 PRO A O 1
ATOM 3476 N N . ASN A 1 421 ? 3.233 -1.483 7.786 1.00 93.19 421 ASN A N 1
ATOM 3477 C CA . ASN A 1 421 ? 2.589 -2.718 7.349 1.00 93.19 421 ASN A CA 1
ATOM 3478 C C . ASN A 1 421 ? 1.152 -2.863 7.907 1.00 93.19 421 ASN A C 1
ATOM 3480 O O . ASN A 1 421 ? 0.591 -1.937 8.495 1.00 93.19 421 ASN A O 1
ATOM 3484 N N . VAL A 1 422 ? 0.534 -4.029 7.680 1.00 94.44 422 VAL A N 1
ATOM 3485 C CA . VAL A 1 422 ? -0.872 -4.297 8.036 1.00 94.44 422 VAL A CA 1
ATOM 3486 C C . VAL A 1 422 ? -1.164 -4.165 9.536 1.00 94.44 422 VAL A C 1
ATOM 3488 O O . VAL A 1 422 ? -2.280 -3.805 9.903 1.00 94.44 422 VAL A O 1
ATOM 3491 N N . THR A 1 423 ? -0.170 -4.375 10.399 1.00 96.88 423 THR A N 1
ATOM 3492 C CA . THR A 1 423 ? -0.304 -4.340 11.862 1.00 96.88 423 THR A CA 1
ATOM 3493 C C . THR A 1 423 ? -0.805 -2.979 12.359 1.00 96.88 423 THR A C 1
ATOM 3495 O O . THR A 1 423 ? -1.594 -2.928 13.302 1.00 96.88 423 THR A O 1
ATOM 3498 N N . ILE A 1 424 ? -0.462 -1.882 11.666 1.00 96.75 424 ILE A N 1
ATOM 3499 C CA . ILE A 1 424 ? -1.001 -0.535 11.942 1.00 96.75 424 ILE A CA 1
ATOM 3500 C C . ILE A 1 424 ? -2.524 -0.526 11.834 1.00 96.75 424 ILE A C 1
ATOM 3502 O O . ILE A 1 424 ? -3.214 0.026 12.689 1.00 96.75 424 ILE A O 1
ATOM 3506 N N . HIS A 1 425 ? -3.051 -1.144 10.779 1.00 97.19 425 HIS A N 1
ATOM 3507 C CA . HIS A 1 425 ? -4.479 -1.168 10.501 1.00 97.19 425 HIS A CA 1
ATOM 3508 C C . HIS A 1 425 ? -5.222 -2.088 11.470 1.00 97.19 425 HIS A C 1
ATOM 3510 O O . HIS A 1 425 ? -6.302 -1.724 11.925 1.00 97.19 425 HIS A O 1
ATOM 3516 N N . LEU A 1 426 ? -4.630 -3.231 11.839 1.00 97.94 426 LEU A N 1
ATOM 3517 C CA . LEU A 1 426 ? -5.186 -4.139 12.851 1.00 97.94 426 LEU A CA 1
ATOM 3518 C C . LEU A 1 426 ? -5.300 -3.446 14.216 1.00 97.94 426 LEU A C 1
ATOM 3520 O O . LEU A 1 426 ? -6.365 -3.464 14.830 1.00 97.94 426 LEU A O 1
ATOM 3524 N N . ALA A 1 427 ? -4.230 -2.775 14.655 1.00 98.06 427 ALA A N 1
ATOM 3525 C CA . ALA A 1 427 ? -4.212 -2.016 15.903 1.00 98.06 427 ALA A CA 1
ATOM 3526 C C . ALA A 1 427 ? -5.184 -0.826 15.861 1.00 98.06 427 ALA A C 1
ATOM 3528 O O . ALA A 1 427 ? -6.014 -0.655 16.757 1.00 98.06 427 ALA A O 1
ATOM 3529 N N . GLY A 1 428 ? -5.122 -0.025 14.796 1.00 96.94 428 GLY A N 1
ATOM 3530 C CA . GLY A 1 428 ? -5.953 1.162 14.623 1.00 96.94 428 GLY A CA 1
ATOM 3531 C C . GLY A 1 428 ? -7.448 0.848 14.567 1.00 96.94 428 GLY A C 1
ATOM 3532 O O . GLY A 1 428 ? -8.245 1.563 15.170 1.00 96.94 428 GLY A O 1
ATOM 3533 N N . ALA A 1 429 ? -7.837 -0.253 13.920 1.00 97.69 429 ALA A N 1
ATOM 3534 C CA . ALA A 1 429 ? -9.236 -0.647 13.769 1.00 97.69 429 ALA A CA 1
ATOM 3535 C C . ALA A 1 429 ? -9.935 -1.014 15.083 1.00 97.69 429 ALA A C 1
ATOM 3537 O O . ALA A 1 429 ? -11.155 -0.874 15.187 1.00 97.69 429 ALA A O 1
ATOM 3538 N N . ILE A 1 430 ? -9.173 -1.446 16.087 1.00 97.62 430 ILE A N 1
ATOM 3539 C CA . ILE A 1 430 ? -9.680 -1.761 17.429 1.00 97.62 430 ILE A CA 1
ATOM 3540 C C . ILE A 1 430 ? -9.335 -0.671 18.453 1.00 97.62 430 ILE A C 1
ATOM 3542 O O . ILE A 1 430 ? -9.566 -0.842 19.645 1.00 97.62 430 ILE A O 1
ATOM 3546 N N . GLY A 1 431 ? -8.783 0.461 18.002 1.00 96.25 431 GLY A N 1
ATOM 3547 C CA . GLY A 1 431 ? -8.415 1.581 18.866 1.00 96.25 431 GLY A CA 1
ATOM 3548 C C . GLY A 1 431 ? -7.197 1.313 19.754 1.00 96.25 431 GLY A C 1
ATOM 3549 O O . GLY A 1 431 ? -7.017 2.000 20.760 1.00 96.25 431 GLY A O 1
ATOM 3550 N N . LYS A 1 432 ? -6.346 0.339 19.417 1.00 97.00 432 LYS A N 1
ATOM 3551 C CA . LYS A 1 432 ? -5.121 0.054 20.170 1.00 97.00 432 LYS A CA 1
ATOM 3552 C C . LYS A 1 432 ? -4.078 1.151 19.941 1.00 97.00 432 LYS A C 1
ATOM 3554 O O . LYS A 1 432 ? -3.954 1.692 18.842 1.00 97.00 432 LYS A O 1
ATOM 3559 N N . LYS A 1 433 ? -3.320 1.484 20.990 1.00 96.88 433 LYS A N 1
ATOM 3560 C CA . LYS A 1 433 ? -2.195 2.418 20.902 1.00 96.88 433 LYS A CA 1
ATOM 3561 C C . LYS A 1 433 ? -1.147 1.863 19.942 1.00 96.88 433 LYS A C 1
ATOM 3563 O O . LYS A 1 433 ? -0.752 0.707 20.069 1.00 96.88 433 LYS A O 1
ATOM 3568 N N . CYS A 1 434 ? -0.724 2.675 18.981 1.00 97.06 434 CYS A N 1
ATOM 3569 C CA . CYS A 1 434 ? 0.200 2.243 17.942 1.00 97.06 434 CYS A CA 1
ATOM 3570 C C . CYS A 1 434 ? 1.266 3.311 17.698 1.00 97.06 434 CYS A C 1
ATOM 3572 O O . CYS A 1 434 ? 0.942 4.472 17.452 1.00 97.06 434 CYS A O 1
ATOM 3574 N N . LEU A 1 435 ? 2.530 2.907 17.739 1.00 97.19 435 LEU A N 1
ATOM 3575 C CA . LEU A 1 435 ? 3.691 3.694 17.358 1.00 97.19 435 LEU A CA 1
ATOM 3576 C C . LEU A 1 435 ? 4.270 3.104 16.076 1.00 97.19 435 LEU A C 1
ATOM 3578 O O . LEU A 1 435 ? 4.719 1.959 16.065 1.00 97.19 435 LEU A O 1
ATOM 3582 N N . ALA A 1 436 ? 4.253 3.874 14.996 1.00 95.69 436 ALA A N 1
ATOM 3583 C CA . ALA A 1 436 ? 4.751 3.416 13.712 1.00 95.69 436 ALA A CA 1
ATOM 3584 C C . ALA A 1 436 ? 5.930 4.262 13.228 1.00 95.69 436 ALA A C 1
ATOM 3586 O O . ALA A 1 436 ? 5.880 5.490 13.277 1.00 95.69 436 ALA A O 1
ATOM 3587 N N . PHE A 1 437 ? 6.974 3.602 12.729 1.00 94.06 437 PHE A N 1
ATOM 3588 C CA . PHE A 1 437 ? 8.184 4.261 12.234 1.00 94.06 437 PHE A CA 1
ATOM 3589 C C . PHE A 1 437 ? 8.225 4.234 10.718 1.00 94.06 437 PHE A C 1
ATOM 3591 O O . PHE A 1 437 ? 8.086 3.182 10.095 1.00 94.06 437 PHE A O 1
ATOM 3598 N N . TYR A 1 438 ? 8.339 5.414 10.122 1.00 91.50 438 TYR A N 1
ATOM 3599 C CA . TYR A 1 438 ? 8.263 5.617 8.685 1.00 91.50 438 TYR A CA 1
ATOM 3600 C C . TYR A 1 438 ? 9.564 6.274 8.242 1.00 91.50 438 TYR A C 1
ATOM 3602 O O . TYR A 1 438 ? 9.931 7.319 8.777 1.00 91.50 438 TYR A O 1
ATOM 3610 N N . HIS A 1 439 ? 10.235 5.735 7.224 1.00 85.62 439 HIS A N 1
ATOM 3611 C CA . HIS A 1 439 ? 11.205 6.564 6.510 1.00 85.62 439 HIS A CA 1
ATOM 3612 C C . HIS A 1 439 ? 10.488 7.825 6.015 1.00 85.62 439 HIS A C 1
ATOM 3614 O O . HIS A 1 439 ? 9.329 7.750 5.596 1.00 85.62 439 HIS A O 1
ATOM 3620 N N . SER A 1 440 ? 11.149 8.982 6.064 1.00 79.75 440 SER A N 1
ATOM 3621 C CA . SER A 1 440 ? 10.558 10.277 5.685 1.00 79.75 440 SER A CA 1
ATOM 3622 C C . SER A 1 440 ? 9.952 10.284 4.277 1.00 79.75 440 SER A C 1
ATOM 3624 O O . SER A 1 440 ? 9.045 11.058 3.990 1.00 79.75 440 SER A O 1
ATOM 3626 N N . GLU A 1 441 ? 10.421 9.390 3.413 1.00 73.38 441 GLU A N 1
ATOM 3627 C CA . GLU A 1 441 ? 10.006 9.262 2.015 1.00 73.38 441 GLU A CA 1
ATOM 3628 C C . GLU A 1 441 ? 8.899 8.225 1.812 1.00 73.38 441 GLU A C 1
ATOM 3630 O O . GLU A 1 441 ? 8.391 8.061 0.695 1.00 73.38 441 GLU A O 1
ATOM 3635 N N . TYR A 1 442 ? 8.559 7.455 2.851 1.00 78.62 442 TYR A N 1
ATOM 3636 C CA . TYR A 1 442 ? 7.447 6.528 2.777 1.00 78.62 442 TYR A CA 1
ATOM 3637 C C . TYR A 1 442 ? 6.140 7.312 2.792 1.00 78.62 442 TYR A C 1
ATOM 3639 O O . TYR A 1 442 ? 5.925 8.173 3.639 1.00 78.62 442 TYR A O 1
ATOM 3647 N N . GLU A 1 443 ? 5.259 6.998 1.848 1.00 75.44 443 GLU A N 1
ATOM 3648 C CA . GLU A 1 443 ? 4.001 7.700 1.637 1.00 75.44 443 GLU A CA 1
ATOM 3649 C C . GLU A 1 443 ? 2.832 6.832 2.080 1.00 75.44 443 GLU A C 1
ATOM 3651 O O . GLU A 1 443 ? 2.744 5.647 1.754 1.00 75.44 443 GLU A O 1
ATOM 3656 N N . SER A 1 444 ? 1.898 7.445 2.792 1.00 84.50 444 SER A N 1
ATOM 3657 C CA . SER A 1 444 ? 0.653 6.815 3.199 1.00 84.50 444 SER A CA 1
ATOM 3658 C C . SER A 1 444 ? -0.413 7.882 3.380 1.00 84.50 444 SER A C 1
ATOM 3660 O O . SER A 1 444 ? -0.111 9.005 3.779 1.00 84.50 444 SER A O 1
ATOM 3662 N N . ILE A 1 445 ? -1.672 7.505 3.171 1.00 88.00 445 ILE A N 1
ATOM 3663 C CA . ILE A 1 445 ? -2.830 8.305 3.584 1.00 88.00 445 ILE A CA 1
ATOM 3664 C C . ILE A 1 445 ? -2.821 8.607 5.093 1.00 88.00 445 ILE A C 1
ATOM 3666 O O . ILE A 1 445 ? -3.394 9.598 5.535 1.00 88.00 445 ILE A O 1
ATOM 3670 N N . LEU A 1 446 ? -2.119 7.783 5.880 1.00 90.88 446 LEU A N 1
ATOM 3671 C CA . LEU A 1 446 ? -1.942 7.977 7.314 1.00 90.88 446 LEU A CA 1
ATOM 3672 C C . LEU A 1 446 ? -0.887 9.047 7.660 1.00 90.88 446 LEU A C 1
ATOM 3674 O O . LEU A 1 446 ? -0.859 9.497 8.804 1.00 90.88 446 LEU A O 1
ATOM 3678 N N . ASN A 1 447 ? -0.054 9.493 6.709 1.00 85.75 447 ASN A N 1
ATOM 3679 C CA . ASN A 1 447 ? 0.977 10.518 6.940 1.00 85.75 447 ASN A CA 1
ATOM 3680 C C . ASN A 1 447 ? 0.379 11.919 6.955 1.00 85.75 447 ASN A C 1
ATOM 3682 O O . ASN A 1 447 ? 0.595 12.726 6.051 1.00 85.75 447 ASN A O 1
ATOM 3686 N N . GLN A 1 448 ? -0.407 12.193 7.981 1.00 85.62 448 GLN A N 1
ATOM 3687 C CA . GLN A 1 448 ? -1.090 13.459 8.139 1.00 85.62 448 GLN A CA 1
ATOM 3688 C C . GLN A 1 448 ? -0.219 14.452 8.909 1.00 85.62 448 GLN A C 1
ATOM 3690 O O . GLN A 1 448 ? 0.466 14.086 9.859 1.00 85.62 448 GLN A O 1
ATOM 3695 N N . LYS A 1 449 ? -0.231 15.724 8.482 1.00 71.75 449 LYS A N 1
ATOM 3696 C CA . LYS A 1 449 ? 0.561 16.798 9.119 1.00 71.75 449 LYS A CA 1
ATOM 3697 C C . LYS A 1 449 ? 0.126 17.109 10.556 1.00 71.75 449 LYS A C 1
ATOM 3699 O O . LYS A 1 449 ? 0.909 17.654 11.325 1.00 71.75 449 LYS A O 1
ATOM 3704 N N . SER A 1 450 ? -1.127 16.816 10.892 1.00 76.75 450 SER A N 1
ATOM 3705 C CA . SER A 1 450 ? -1.695 16.967 12.232 1.00 76.75 450 SER A CA 1
ATOM 3706 C C . SER A 1 450 ? -2.122 15.595 12.773 1.00 76.75 450 SER A C 1
ATOM 3708 O O . SER A 1 450 ? -1.709 14.559 12.251 1.00 76.75 450 SER A O 1
ATOM 3710 N N . LYS A 1 451 ? -2.919 15.570 13.848 1.00 86.12 451 LYS A N 1
ATOM 3711 C CA . LYS A 1 451 ? -3.420 14.326 14.442 1.00 86.12 451 LYS A CA 1
ATOM 3712 C C . LYS A 1 451 ? -4.070 13.440 13.377 1.00 86.12 451 LYS A C 1
ATOM 3714 O O . LYS A 1 451 ? -4.868 13.918 12.581 1.00 86.12 451 LYS A O 1
ATOM 3719 N N . ASN A 1 452 ? -3.750 12.148 13.408 1.00 92.31 452 ASN A N 1
ATOM 3720 C CA . ASN A 1 452 ? -4.272 11.199 12.438 1.00 92.31 452 ASN A CA 1
ATOM 3721 C C . ASN A 1 452 ? -5.794 11.034 12.598 1.00 92.31 452 ASN A C 1
ATOM 3723 O O . ASN A 1 452 ? -6.288 10.658 13.665 1.00 92.31 452 ASN A O 1
ATOM 3727 N N . ASP A 1 453 ? -6.530 11.326 11.532 1.00 94.56 453 ASP A N 1
ATOM 3728 C CA . ASP A 1 453 ? -7.982 11.253 11.491 1.00 94.56 453 ASP A CA 1
ATOM 3729 C C . ASP A 1 453 ? -8.496 9.819 11.421 1.00 94.56 453 ASP A C 1
ATOM 3731 O O . ASP A 1 453 ? -9.477 9.497 12.085 1.00 94.56 453 ASP A O 1
ATOM 3735 N N . TRP A 1 454 ? -7.809 8.951 10.680 1.00 94.44 454 TRP A N 1
ATOM 3736 C CA . TRP A 1 454 ? -8.197 7.556 10.478 1.00 94.44 454 TRP A CA 1
ATOM 3737 C C . TRP A 1 454 ? -8.046 6.713 11.747 1.00 94.44 454 TRP A C 1
ATOM 3739 O O . TRP A 1 454 ? -8.918 5.907 12.061 1.00 94.44 454 TRP A O 1
ATOM 3749 N N . TYR A 1 455 ? -6.955 6.915 12.489 1.00 95.12 455 TYR A N 1
ATOM 3750 C CA . TYR A 1 455 ? -6.600 6.166 13.691 1.00 95.12 455 TYR A CA 1
ATOM 3751 C C . TYR A 1 455 ? -6.146 7.118 14.800 1.00 95.12 455 TYR A C 1
ATOM 3753 O O . TYR A 1 455 ? -4.989 7.528 14.875 1.00 95.12 455 TYR A O 1
ATOM 3761 N N . LYS A 1 456 ? -7.057 7.439 15.725 1.00 91.25 456 LYS A N 1
ATOM 3762 C CA . LYS A 1 456 ? -6.832 8.472 16.755 1.00 91.25 456 LYS A CA 1
ATOM 3763 C C . LYS A 1 456 ? -5.714 8.143 17.758 1.00 91.25 456 LYS A C 1
ATOM 3765 O O . LYS A 1 456 ? -5.192 9.070 18.378 1.00 91.25 456 LYS A O 1
ATOM 3770 N N . ASN A 1 457 ? -5.370 6.860 17.910 1.00 93.06 457 ASN A N 1
ATOM 3771 C CA . ASN A 1 457 ? -4.337 6.350 18.824 1.00 93.06 457 ASN A CA 1
ATOM 3772 C C . ASN A 1 457 ? -3.032 5.950 18.105 1.00 93.06 457 ASN A C 1
ATOM 3774 O O . ASN A 1 457 ? -2.165 5.315 18.708 1.00 93.06 457 ASN A O 1
ATOM 3778 N N . LEU A 1 458 ? -2.896 6.314 16.825 1.00 94.94 458 LEU A N 1
ATOM 3779 C CA . LEU A 1 458 ? -1.687 6.113 16.036 1.00 94.94 458 LEU A CA 1
ATOM 3780 C C . LEU A 1 458 ? -0.772 7.338 16.136 1.00 94.94 458 LEU A C 1
ATOM 3782 O O . LEU A 1 458 ? -1.175 8.456 15.812 1.00 94.94 458 LEU A O 1
ATOM 3786 N N . LYS A 1 459 ? 0.485 7.106 16.511 1.00 94.81 459 LYS A N 1
ATOM 3787 C CA . LYS A 1 459 ? 1.588 8.051 16.342 1.00 94.81 459 LYS A CA 1
ATOM 3788 C C . LYS A 1 459 ? 2.511 7.536 15.242 1.00 94.81 459 LYS A C 1
ATOM 3790 O O . LYS A 1 459 ? 3.049 6.439 15.358 1.00 94.81 459 LYS A O 1
ATOM 3795 N N . ILE A 1 460 ? 2.699 8.329 14.189 1.00 93.75 460 ILE A N 1
ATOM 3796 C CA . ILE A 1 460 ? 3.703 8.063 13.153 1.00 93.75 460 ILE A CA 1
ATOM 3797 C C . ILE A 1 460 ? 4.919 8.937 13.429 1.00 93.75 460 ILE A C 1
ATOM 3799 O O . ILE A 1 460 ? 4.794 10.150 13.590 1.00 93.75 460 ILE A O 1
ATOM 3803 N N . VAL A 1 461 ? 6.091 8.313 13.461 1.00 92.81 461 VAL A N 1
ATOM 3804 C CA . VAL A 1 461 ? 7.379 8.986 13.593 1.00 92.81 461 VAL A CA 1
ATOM 3805 C C . VAL A 1 461 ? 8.117 8.835 12.274 1.00 92.81 461 VAL A C 1
ATOM 3807 O O . VAL A 1 461 ? 8.534 7.738 11.897 1.00 92.81 461 VAL A O 1
ATOM 3810 N N . GLN A 1 462 ? 8.235 9.948 11.553 1.00 89.69 462 GLN A N 1
ATOM 3811 C CA . GLN A 1 462 ? 9.023 10.011 10.331 1.00 89.69 462 GLN A CA 1
ATOM 3812 C C . GLN A 1 462 ? 10.492 10.252 10.666 1.00 89.69 462 GLN A C 1
ATOM 3814 O O . GLN A 1 462 ? 10.803 11.094 11.508 1.00 89.69 462 GLN A O 1
ATOM 3819 N N . PHE A 1 463 ? 11.393 9.538 9.996 1.00 87.56 463 PHE A N 1
ATOM 3820 C CA . PHE A 1 463 ? 12.827 9.663 10.234 1.00 87.56 463 PHE A CA 1
ATOM 3821 C C . PHE A 1 463 ? 13.646 9.609 8.940 1.00 87.56 463 PHE A C 1
ATOM 3823 O O . PHE A 1 463 ? 13.287 8.938 7.975 1.00 87.56 463 PHE A O 1
ATOM 3830 N N . ASN A 1 464 ? 14.770 10.322 8.953 1.00 82.88 464 ASN A N 1
ATOM 3831 C CA . ASN A 1 464 ? 15.817 10.324 7.926 1.00 82.88 464 ASN A CA 1
ATOM 3832 C C . ASN A 1 464 ? 17.216 10.043 8.520 1.00 82.88 464 ASN A C 1
ATOM 3834 O O . ASN A 1 464 ? 18.218 10.127 7.819 1.00 82.88 464 ASN A O 1
ATOM 3838 N N . GLN A 1 465 ? 17.277 9.753 9.822 1.00 78.44 465 GLN A N 1
ATOM 3839 C CA . GLN A 1 465 ? 18.489 9.486 10.603 1.00 78.44 465 GLN A CA 1
ATOM 3840 C C . GLN A 1 465 ? 18.490 8.032 11.102 1.00 78.44 465 GLN A C 1
ATOM 3842 O O . GLN A 1 465 ? 17.630 7.240 10.724 1.00 78.44 465 GLN A O 1
ATOM 3847 N N . ASN A 1 466 ? 19.444 7.664 11.958 1.00 88.25 466 ASN A N 1
ATOM 3848 C CA . ASN A 1 466 ? 19.496 6.331 12.552 1.00 88.25 466 ASN A CA 1
ATOM 3849 C C . ASN A 1 466 ? 18.208 6.024 13.345 1.00 88.25 466 ASN A C 1
ATOM 3851 O O . ASN A 1 466 ? 17.862 6.737 14.290 1.00 88.25 466 ASN A O 1
ATOM 3855 N N . LEU A 1 467 ? 17.507 4.949 12.970 1.00 90.50 467 LEU A N 1
ATOM 3856 C CA . LEU A 1 467 ? 16.248 4.551 13.598 1.00 90.50 467 LEU A CA 1
ATOM 3857 C C . LEU A 1 467 ? 16.417 4.231 15.092 1.00 90.50 467 LEU A C 1
ATOM 3859 O O . LEU A 1 467 ? 15.541 4.579 15.879 1.00 90.50 467 LEU A O 1
ATOM 3863 N N . SER A 1 468 ? 17.549 3.653 15.507 1.00 92.12 468 SER A N 1
ATOM 3864 C CA . SER A 1 468 ? 17.813 3.299 16.912 1.00 92.12 468 SER A CA 1
ATOM 3865 C C . SER A 1 468 ? 17.699 4.503 17.852 1.00 92.12 468 SER A C 1
ATOM 3867 O O . SER A 1 468 ? 17.090 4.415 18.925 1.00 92.12 468 SER A O 1
ATOM 3869 N N . ASP A 1 469 ? 18.237 5.648 17.430 1.00 90.25 469 ASP A N 1
ATOM 3870 C CA . ASP A 1 469 ? 18.206 6.885 18.211 1.00 90.25 469 ASP A CA 1
ATOM 3871 C C . ASP A 1 469 ? 16.783 7.435 18.296 1.00 90.25 469 ASP A C 1
ATOM 3873 O O . ASP A 1 469 ? 16.332 7.870 19.358 1.00 90.25 469 ASP A O 1
ATOM 3877 N N . VAL A 1 470 ? 16.045 7.378 17.188 1.00 91.94 470 VAL A N 1
ATOM 3878 C CA . VAL A 1 470 ? 14.653 7.832 17.114 1.00 91.94 470 VAL A CA 1
ATOM 3879 C C . VAL A 1 470 ? 13.757 6.971 18.003 1.00 91.94 470 VAL A C 1
ATOM 3881 O O . VAL A 1 470 ? 12.992 7.509 18.801 1.00 91.94 470 VAL A O 1
ATOM 3884 N N . VAL A 1 471 ? 13.905 5.646 17.946 1.00 92.69 471 VAL A N 1
ATOM 3885 C CA . VAL A 1 471 ? 13.171 4.702 18.799 1.00 92.69 471 VAL A CA 1
ATOM 3886 C C . VAL A 1 471 ? 13.427 4.990 20.281 1.00 92.69 471 VAL A C 1
ATOM 3888 O O . VAL A 1 471 ? 12.495 4.972 21.084 1.00 92.69 471 VAL A O 1
ATOM 3891 N N . SER A 1 472 ? 14.670 5.311 20.659 1.00 90.06 472 SER A N 1
ATOM 3892 C CA . SER A 1 472 ? 15.020 5.593 22.057 1.00 90.06 472 SER A CA 1
ATOM 3893 C C . SER A 1 472 ? 14.290 6.815 22.639 1.00 90.06 472 SER A C 1
ATOM 3895 O O . SER A 1 472 ? 13.904 6.798 23.808 1.00 90.06 472 SER A O 1
ATOM 3897 N N . LYS A 1 473 ? 14.033 7.841 21.815 1.00 91.69 473 LYS A N 1
ATOM 3898 C CA . LYS A 1 473 ? 13.332 9.079 22.206 1.00 91.69 473 LYS A CA 1
ATOM 3899 C C . LYS A 1 473 ? 11.829 8.876 22.400 1.00 91.69 473 LYS A C 1
ATOM 3901 O O . LYS A 1 473 ? 11.174 9.679 23.057 1.00 91.69 473 LYS A O 1
ATOM 3906 N N . GLU A 1 474 ? 11.286 7.794 21.854 1.00 92.44 474 GLU A N 1
ATOM 3907 C CA . GLU A 1 474 ? 9.848 7.534 21.799 1.00 92.44 474 GLU A CA 1
ATOM 3908 C C . GLU A 1 474 ? 9.339 6.612 22.913 1.00 92.44 474 GLU A C 1
ATOM 3910 O O . GLU A 1 474 ? 8.145 6.327 22.992 1.00 92.44 474 GLU A O 1
ATOM 3915 N N . LYS A 1 475 ? 10.212 6.205 23.844 1.00 86.12 475 LYS A N 1
ATOM 3916 C CA . LYS A 1 475 ? 9.841 5.363 24.992 1.00 86.12 475 LYS A CA 1
ATOM 3917 C C . LYS A 1 475 ? 8.712 5.936 25.846 1.00 86.12 475 LYS A C 1
ATOM 3919 O O . LYS A 1 475 ? 7.899 5.175 26.346 1.00 86.12 475 LYS A O 1
ATOM 3924 N N . ASN A 1 476 ? 8.608 7.259 25.968 1.00 85.88 476 ASN A N 1
ATOM 3925 C CA . ASN A 1 476 ? 7.531 7.900 26.735 1.00 85.88 476 ASN A CA 1
ATOM 3926 C C . ASN A 1 476 ? 6.139 7.654 26.128 1.00 85.88 476 ASN A C 1
ATOM 3928 O O . ASN A 1 476 ? 5.125 7.785 26.813 1.00 85.88 476 ASN A O 1
ATOM 3932 N N . PHE A 1 477 ? 6.076 7.309 24.839 1.00 88.06 477 PHE A N 1
ATOM 3933 C CA . PHE A 1 477 ? 4.836 6.900 24.198 1.00 88.06 477 PHE A CA 1
ATOM 3934 C C . PHE A 1 477 ? 4.471 5.443 24.511 1.00 88.06 477 PHE A C 1
ATOM 3936 O O . PHE A 1 477 ? 3.306 5.091 24.366 1.00 88.06 477 PHE A O 1
ATOM 3943 N N . LEU A 1 478 ? 5.400 4.593 24.946 1.00 86.44 478 LEU A N 1
ATOM 3944 C CA . LEU A 1 478 ? 5.126 3.196 25.296 1.00 86.44 478 LEU A CA 1
ATOM 3945 C C . LEU A 1 478 ? 4.604 3.123 26.718 1.00 86.44 478 LEU A C 1
ATOM 3947 O O . LEU A 1 478 ? 3.401 2.818 26.881 1.00 86.44 478 LEU A O 1
#

Secondary structure (DSSP, 8-state):
-HHHHHHHHHTT-HHHHHHHHHHHHHH-TT-HHHHHHHHHHHHHTT-HHHHHHHHHHHHHH---HHHHHHHHHHHHHTT-HHHHHHHHHHHHHH-TT-HHHHHHHHHHHHHTT-HHHHHHHHHHHHHH-TT-HHHHHHHHHHHHHTT-HHHHHHHHHHHHHH-TT-HHHHHHHHHHHHHTT-HHHHHHHHGGGGGSS-S-SHHHHHHHHTB---S-GGG-SEEEEEP-SHHHHHHHHHTTHHHHGGG--EEEEE--GGGHHHHHHHH-S-EEE-TT-HHHHHHHHHTT-EEEEGGGGHHHH-SSGGG---S------HHHHHHHHHHHTT---SEEEEEE----STTGGGT---GGGGHHHHT-TTEEEEE---S--HHHHHHHHH-SS--BPPTT--TTT-HHHHHHHHHHSSEEEE-SSHHHHHHHHTT--EEEEEETT---TT--SSS-SS-TTEEEEEESS-HHHHHHHTGGG-

pLDDT: mean 92.97, std 6.51, range [50.0, 98.5]

Radius of gyration: 25.19 Å; chains: 1; bounding box: 62×49×70 Å

Foldseek 3Di:
DVVVLVVCVVVVVLPVSLVVLVVVCVVPVLPLVSLQVPLVSCVVVVVLVSSLVSLVSSCVNPVDPVSLVSNLVSCVLVVVLVVSLVSLVSSCVVPVLPLVSLQVNLVSCVSVVVLVSVLVSLVSSCVSPVLQLVSLQSVLLSCVLVVVNVSSLVSLVVSCVSPVLQLSSLCSNLLSCLQQQQLLVSLVSNVSVLVNPPDDDPLSVLQVVQADDDLDLLVAAAEEEEEDPDPQRSLLLCLCLVVSLVSNHQYEYADDPLCVVQCCVQRHDHHYHHSPPRVVSVVCVVVPYGYDYSSSSCNVQPNGLVSLPDQARTDADVVLLVVLLVVCVVDDAQFEEEEEAFDPDSPTPQQHDAVLLQCLVQPDRRYAYEYLYADDDPSLVVVQVVDPRHRDYDPPDHSPRNLNSSLSNLVNGQEYEGTPYSVLSSCQNGNHQYEYEGAQSDGDSQNHPDQGSSGNRYDYDYDPDRSSVVSNVCVVSD